Protein AF-T0RRS1-F1 (afdb_monomer_lite)

pLDDT: mean 70.75, std 20.99, range [27.11, 94.75]

Radius of gyration: 36.72 Å; chains: 1; bounding box: 99×85×79 Å

Secondary structure (DSSP, 8-state):
---------SPPPPPPHHHHHHHHHHHHHHHH-TT--HHHHHHHHHHHHHHS-HHHHHHHHHHHHHHHHHHHHHHHHHHSPPTTS--HHHHHHHS-SS--SSSSTTSSS--------------THHHHHHHHHHHHHHHHHH-TTS-HHHHHHHHHHHHHHS-HHHHHHHHHHHHHHHHHHHHS---TTSPPPPPPHHHHHHHHHHHH-TTS-HHHHHHHHHHHHHHS-HHHHHHHHHHHHHHHHHHHHHHHH----HHHHHHHHHHHS-----------PPPPPPPHHHHHHHHHGGGGTTS-HHHHHHHHHHHHHHS-HHHHHHHHHHHHHHHHHHHHHHHHHHHTTS-------S---TTTTS-SSPP--SSHHHHHHHHHHHHHHHH-TT--HHHHHHHHHHHHHHS-HHHHHHHHHTT-S------------TTTT---SS--------------PPPTTSSSSSSS--

Structure (mmCIF, N/CA/C/O backbone):
data_AF-T0RRS1-F1
#
_entry.id   AF-T0RRS1-F1
#
loop_
_atom_site.group_PDB
_atom_site.id
_atom_site.type_symbol
_atom_site.label_atom_id
_atom_site.label_alt_id
_atom_site.label_comp_id
_atom_site.label_asym_id
_atom_site.label_entity_id
_atom_site.label_seq_id
_atom_site.pdbx_PDB_ins_code
_atom_site.Cartn_x
_atom_site.Cartn_y
_atom_site.Cartn_z
_atom_site.occupancy
_atom_site.B_iso_or_equiv
_atom_site.auth_seq_id
_atom_site.auth_comp_id
_atom_site.auth_asym_id
_atom_site.auth_atom_id
_atom_site.pdbx_PDB_model_num
ATOM 1 N N . MET A 1 1 ? -1.633 -51.184 -45.568 1.00 33.25 1 MET A N 1
ATOM 2 C CA . MET A 1 1 ? -2.554 -51.106 -44.412 1.00 33.25 1 MET A CA 1
ATOM 3 C C . MET A 1 1 ? -2.257 -49.824 -43.645 1.00 33.25 1 MET A C 1
ATOM 5 O O . MET A 1 1 ? -1.305 -49.785 -42.875 1.00 33.25 1 MET A O 1
ATOM 9 N N . ALA A 1 2 ? -2.985 -48.746 -43.943 1.00 29.94 2 ALA A N 1
ATOM 10 C CA . ALA A 1 2 ? -2.815 -47.457 -43.278 1.00 29.94 2 ALA A CA 1
ATOM 11 C C . ALA A 1 2 ? -3.514 -47.499 -41.910 1.00 29.94 2 ALA A C 1
ATOM 13 O O . ALA A 1 2 ? -4.710 -47.770 -41.837 1.00 29.94 2 ALA A O 1
ATOM 14 N N . LYS A 1 3 ? -2.762 -47.277 -40.825 1.00 31.95 3 LYS A N 1
ATOM 15 C CA . LYS A 1 3 ? -3.322 -47.143 -39.475 1.00 31.95 3 LYS A CA 1
ATOM 16 C C . LYS A 1 3 ? -3.982 -45.771 -39.362 1.00 31.95 3 LYS A C 1
ATOM 18 O O . LYS A 1 3 ? -3.300 -44.757 -39.265 1.00 31.95 3 LYS A O 1
ATOM 23 N N . THR A 1 4 ? -5.306 -45.758 -39.382 1.00 30.73 4 THR A N 1
ATOM 24 C CA . THR A 1 4 ? -6.150 -44.629 -38.989 1.00 30.73 4 THR A CA 1
ATOM 25 C C . THR A 1 4 ? -5.859 -44.256 -37.535 1.00 30.73 4 THR A C 1
ATOM 27 O O . THR A 1 4 ? -6.226 -44.991 -36.619 1.00 30.73 4 THR A O 1
ATOM 30 N N . THR A 1 5 ? -5.190 -43.129 -37.297 1.00 31.55 5 THR A N 1
ATOM 31 C CA . THR A 1 5 ? -5.111 -42.525 -35.962 1.00 31.55 5 THR A CA 1
ATOM 32 C C . THR A 1 5 ? -6.356 -41.676 -35.751 1.00 31.55 5 THR A C 1
ATOM 34 O O . THR A 1 5 ? -6.482 -40.603 -36.338 1.00 31.55 5 THR A O 1
ATOM 37 N N . SER A 1 6 ? -7.288 -42.174 -34.939 1.00 28.75 6 SER A N 1
ATOM 38 C CA . SER A 1 6 ? -8.468 -41.431 -34.504 1.00 28.75 6 SER A CA 1
ATOM 39 C C . SER A 1 6 ? -8.037 -40.169 -33.751 1.00 28.75 6 SER A C 1
ATOM 41 O O . SER A 1 6 ? -7.489 -40.248 -32.649 1.00 28.75 6 SER A O 1
ATOM 43 N N . THR A 1 7 ? -8.281 -38.997 -34.327 1.00 32.34 7 THR A N 1
ATOM 44 C CA . THR A 1 7 ? -8.198 -37.727 -33.604 1.00 32.34 7 THR A CA 1
ATOM 45 C C . THR A 1 7 ? -9.413 -37.634 -32.688 1.00 32.34 7 THR A C 1
ATOM 47 O O . THR A 1 7 ? -10.475 -37.170 -33.088 1.00 32.34 7 THR A O 1
ATOM 50 N N . THR A 1 8 ? -9.275 -38.130 -31.459 1.00 37.66 8 THR A N 1
ATOM 51 C CA . THR A 1 8 ? -10.278 -37.950 -30.407 1.00 37.66 8 THR A CA 1
ATOM 52 C C . THR A 1 8 ? -10.363 -36.461 -30.075 1.00 37.66 8 THR A C 1
ATOM 54 O O . THR A 1 8 ? -9.406 -35.875 -29.567 1.00 37.66 8 THR A O 1
ATOM 57 N N . SER A 1 9 ? -11.502 -35.847 -30.387 1.00 48.22 9 SER A N 1
ATOM 58 C CA . SER A 1 9 ? -11.862 -34.460 -30.087 1.00 48.22 9 SER A CA 1
ATOM 59 C C . SER A 1 9 ? -12.080 -34.261 -28.580 1.00 48.22 9 SER A C 1
ATOM 61 O O . SER A 1 9 ? -13.207 -34.132 -28.108 1.00 48.22 9 SER A O 1
ATOM 63 N N . GLY A 1 10 ? -10.997 -34.289 -27.806 1.00 60.88 10 GLY A N 1
ATOM 64 C CA . GLY A 1 10 ? -11.010 -34.081 -26.362 1.00 60.88 10 GLY A CA 1
ATOM 65 C C . GLY A 1 10 ? -9.940 -33.087 -25.922 1.00 60.88 10 GLY A C 1
ATOM 66 O O . GLY A 1 10 ? -8.868 -32.994 -26.523 1.00 60.88 10 GLY A O 1
ATOM 67 N N . VAL A 1 11 ? -10.240 -32.348 -24.853 1.00 74.12 11 VAL A N 1
ATOM 68 C CA . VAL A 1 11 ? -9.303 -31.457 -24.154 1.00 74.12 11 VAL A CA 1
ATOM 69 C C . VAL A 1 11 ? -7.992 -32.203 -23.873 1.00 74.12 11 VAL A C 1
ATOM 71 O O . VAL A 1 11 ? -7.997 -33.278 -23.268 1.00 74.12 11 VAL A O 1
ATOM 74 N N . ARG A 1 12 ? -6.854 -31.646 -24.314 1.00 81.81 12 ARG A N 1
ATOM 75 C CA . ARG A 1 12 ? -5.539 -32.300 -24.184 1.00 81.81 12 ARG A CA 1
ATOM 76 C C . ARG A 1 12 ? -5.177 -32.515 -22.707 1.00 81.81 12 ARG A C 1
ATOM 78 O O . ARG A 1 12 ? -5.092 -31.512 -21.993 1.00 81.81 12 ARG A O 1
ATOM 85 N N . PRO A 1 13 ? -4.889 -33.758 -22.261 1.00 79.88 13 PRO A N 1
ATOM 86 C CA . PRO A 1 13 ? -4.530 -34.049 -20.874 1.00 79.88 13 PRO A CA 1
ATOM 87 C C . PRO A 1 13 ? -3.335 -33.229 -20.386 1.00 79.88 13 PRO A C 1
ATOM 89 O O . PRO A 1 13 ? -2.400 -32.971 -21.147 1.00 79.88 13 PRO A O 1
ATOM 92 N N . TRP A 1 14 ? -3.348 -32.852 -19.108 1.00 83.38 14 TRP A N 1
ATOM 93 C CA . TRP A 1 14 ? -2.221 -32.153 -18.495 1.00 83.38 14 TRP A CA 1
ATOM 94 C C . TRP A 1 14 ? -1.006 -33.075 -18.330 1.00 83.38 14 TRP A C 1
ATOM 96 O O . TRP A 1 14 ? -1.121 -34.254 -17.987 1.00 83.38 14 TRP A O 1
ATOM 106 N N . ARG A 1 15 ? 0.183 -32.522 -18.561 1.00 86.56 15 ARG A N 1
ATOM 107 C CA . ARG A 1 15 ? 1.477 -33.193 -18.452 1.00 86.56 15 ARG A CA 1
ATOM 108 C C . ARG A 1 15 ? 2.125 -32.899 -17.098 1.00 86.56 15 ARG A C 1
ATOM 110 O O . ARG A 1 15 ? 2.026 -31.803 -16.547 1.00 86.56 15 ARG A O 1
ATOM 117 N N . ASN A 1 16 ? 2.820 -33.895 -16.555 1.00 87.00 16 ASN A N 1
ATOM 118 C CA . ASN A 1 16 ? 3.574 -33.756 -15.310 1.00 87.00 16 ASN A CA 1
ATOM 119 C C . ASN A 1 16 ? 4.952 -33.096 -15.546 1.00 87.00 16 ASN A C 1
ATOM 121 O O . ASN A 1 16 ? 5.382 -32.900 -16.682 1.00 87.00 16 ASN A O 1
ATOM 125 N N . ALA A 1 17 ? 5.659 -32.763 -14.462 1.00 87.50 17 ALA A N 1
ATOM 126 C CA . ALA A 1 17 ? 6.934 -32.041 -14.533 1.00 87.50 17 ALA A CA 1
ATOM 127 C C . ALA A 1 17 ? 8.014 -32.809 -15.314 1.00 87.50 17 ALA A C 1
ATOM 129 O O . ALA A 1 17 ? 8.773 -32.212 -16.073 1.00 87.50 17 ALA A O 1
ATOM 130 N N . TYR A 1 18 ? 8.038 -34.138 -15.175 1.00 90.00 18 TYR A N 1
ATOM 131 C CA . TYR A 1 18 ? 8.957 -34.996 -15.917 1.00 90.00 18 TYR A CA 1
ATOM 132 C C . TYR A 1 18 ? 8.660 -34.990 -17.419 1.00 90.00 18 TYR A C 1
ATOM 134 O O . TYR A 1 18 ? 9.593 -34.936 -18.205 1.00 90.00 18 TYR A O 1
ATOM 142 N N . LEU A 1 19 ? 7.390 -35.002 -17.833 1.00 89.50 19 LEU A N 1
ATOM 143 C CA . LEU A 1 19 ? 7.007 -34.991 -19.247 1.00 89.50 19 LEU A CA 1
ATOM 144 C C . LEU A 1 19 ? 7.393 -33.681 -19.939 1.00 89.50 19 LEU A C 1
ATOM 146 O O . LEU A 1 19 ? 7.871 -33.721 -21.066 1.00 89.50 19 LEU A O 1
ATOM 150 N N . HIS A 1 20 ? 7.245 -32.539 -19.261 1.00 87.19 20 HIS A N 1
ATOM 151 C CA . HIS A 1 20 ? 7.710 -31.248 -19.785 1.00 87.19 20 HIS A CA 1
ATOM 152 C C . HIS A 1 20 ? 9.235 -31.194 -19.924 1.00 87.19 20 HIS A C 1
ATOM 154 O O . HIS A 1 20 ? 9.748 -30.752 -20.948 1.00 87.19 20 HIS A O 1
ATOM 160 N N . PHE A 1 21 ? 9.958 -31.699 -18.923 1.00 92.44 21 PHE A N 1
ATOM 161 C CA . PHE A 1 21 ? 11.414 -31.827 -18.984 1.00 92.44 21 PHE A CA 1
ATOM 162 C C . PHE A 1 21 ? 11.866 -32.778 -20.102 1.00 92.44 21 PHE A C 1
ATOM 164 O O . PHE A 1 21 ? 12.793 -32.477 -20.856 1.00 92.44 21 PHE A O 1
ATOM 171 N N . ALA A 1 22 ? 11.200 -33.928 -20.210 1.00 88.69 22 ALA A N 1
ATOM 172 C CA . ALA A 1 22 ? 11.529 -34.970 -21.161 1.00 88.69 22 ALA A CA 1
ATOM 173 C C . ALA A 1 22 ? 11.306 -34.511 -22.601 1.00 88.69 22 ALA A C 1
ATOM 175 O O . ALA A 1 22 ? 12.123 -34.853 -23.440 1.00 88.69 22 ALA A O 1
ATOM 176 N N . ASP A 1 23 ? 10.270 -33.721 -22.894 1.00 86.94 23 ASP A N 1
ATOM 177 C CA . ASP A 1 23 ? 9.995 -33.244 -24.257 1.00 86.94 23 ASP A CA 1
ATOM 178 C C . ASP A 1 23 ? 11.155 -32.388 -24.793 1.00 86.94 23 ASP A C 1
ATOM 180 O O . ASP A 1 23 ? 11.694 -32.660 -25.864 1.00 86.94 23 ASP A O 1
ATOM 184 N N . GLY A 1 24 ? 11.627 -31.423 -23.993 1.00 83.81 24 GLY A N 1
ATOM 185 C CA . GLY A 1 24 ? 12.752 -30.563 -24.371 1.00 83.81 24 GLY A CA 1
ATOM 186 C C . GLY A 1 24 ? 14.077 -31.323 -24.459 1.00 83.81 24 GLY A C 1
ATOM 187 O O . GLY A 1 24 ? 14.780 -31.249 -25.465 1.00 83.81 24 GLY A O 1
ATOM 188 N N . LYS A 1 25 ? 14.408 -32.120 -23.433 1.00 87.44 25 LYS A N 1
ATOM 189 C CA . LYS A 1 25 ? 15.682 -32.855 -23.399 1.00 87.44 25 LYS A CA 1
ATOM 190 C C . LYS A 1 25 ? 15.739 -34.035 -24.356 1.00 87.44 25 LYS A C 1
ATOM 192 O O . LYS A 1 25 ? 16.827 -34.410 -24.780 1.00 87.44 25 LYS A O 1
ATOM 197 N N . ARG A 1 26 ? 14.600 -34.612 -24.744 1.00 88.19 26 ARG A N 1
ATOM 198 C CA . ARG A 1 26 ? 14.566 -35.693 -25.735 1.00 88.19 26 ARG A CA 1
ATOM 199 C C . ARG A 1 26 ? 15.058 -35.199 -27.085 1.00 88.19 26 ARG A C 1
ATOM 201 O O . ARG A 1 26 ? 15.815 -35.918 -27.723 1.00 88.19 26 ARG A O 1
ATOM 208 N N . VAL A 1 27 ? 14.669 -33.991 -27.495 1.00 88.62 27 VAL A N 1
ATOM 209 C CA . VAL A 1 27 ? 15.121 -33.396 -28.762 1.00 88.62 27 VAL A CA 1
ATOM 210 C C . VAL A 1 27 ? 16.638 -33.210 -28.754 1.00 88.62 27 VAL A C 1
ATOM 212 O O . VAL A 1 27 ? 17.302 -33.630 -29.696 1.00 88.62 27 VAL A O 1
ATOM 215 N N . GLU A 1 28 ? 17.193 -32.679 -27.662 1.00 88.88 28 GLU A N 1
ATOM 216 C CA . GLU A 1 28 ? 18.643 -32.504 -27.505 1.00 88.88 28 GLU A CA 1
ATOM 217 C C . GLU A 1 28 ? 19.401 -33.847 -27.540 1.00 88.88 28 GLU A C 1
ATOM 219 O O . GLU A 1 28 ? 20.408 -33.974 -28.233 1.00 88.88 28 GLU A O 1
ATOM 224 N N . ILE A 1 29 ? 18.903 -34.877 -26.844 1.00 88.38 29 ILE A N 1
ATOM 225 C CA . ILE A 1 29 ? 19.545 -36.204 -26.800 1.00 88.38 29 ILE A CA 1
ATOM 226 C C . ILE A 1 29 ? 19.449 -36.915 -28.153 1.00 88.38 29 ILE A C 1
ATOM 228 O O . ILE A 1 29 ? 20.409 -37.555 -28.568 1.00 88.38 29 ILE A O 1
ATOM 232 N N . VAL A 1 30 ? 18.320 -36.799 -28.857 1.00 90.75 30 VAL A N 1
ATOM 233 C CA . VAL A 1 30 ? 18.154 -37.372 -30.203 1.00 90.75 30 VAL A CA 1
ATOM 234 C C . VAL A 1 30 ? 19.095 -36.696 -31.199 1.00 90.75 30 VAL A C 1
ATOM 236 O O . VAL A 1 30 ? 19.651 -37.371 -32.059 1.00 90.75 30 VAL A O 1
ATOM 239 N N . GLN A 1 31 ? 19.319 -35.386 -31.070 1.00 88.94 31 GLN A N 1
ATOM 240 C CA . GLN A 1 31 ? 20.282 -34.662 -31.902 1.00 88.94 31 GLN A CA 1
ATOM 241 C C . GLN A 1 31 ? 21.733 -35.047 -31.585 1.00 88.94 31 GLN A C 1
ATOM 243 O O . GLN A 1 31 ? 22.524 -35.238 -32.505 1.00 88.94 31 GLN A O 1
ATOM 248 N N . ALA A 1 32 ? 22.083 -35.198 -30.305 1.00 88.50 32 ALA A N 1
ATOM 249 C CA . ALA A 1 32 ? 23.427 -35.596 -29.882 1.00 88.50 32 ALA A CA 1
ATOM 250 C C . ALA A 1 32 ? 23.733 -37.076 -30.173 1.00 88.50 32 ALA A C 1
ATOM 252 O O . ALA A 1 32 ? 24.876 -37.441 -30.449 1.00 88.50 32 ALA A O 1
ATOM 253 N N . HIS A 1 33 ? 22.709 -37.932 -30.140 1.00 84.62 33 HIS A N 1
ATOM 254 C CA . HIS A 1 33 ? 22.828 -39.369 -30.363 1.00 84.62 33 HIS A CA 1
ATOM 255 C C . HIS A 1 33 ? 21.741 -39.905 -31.316 1.00 84.62 33 HIS A C 1
ATOM 257 O O . HIS A 1 33 ? 20.856 -40.653 -30.889 1.00 84.62 33 HIS A O 1
ATOM 263 N N . PRO A 1 34 ? 21.823 -39.609 -32.629 1.00 88.56 34 PRO A N 1
ATOM 264 C CA . PRO A 1 34 ? 20.799 -40.009 -33.605 1.00 88.56 34 PRO A CA 1
ATOM 265 C C . PRO A 1 34 ? 20.644 -41.526 -33.785 1.00 88.56 34 PRO A C 1
ATOM 267 O O . PRO A 1 34 ? 19.604 -41.995 -34.236 1.00 88.56 34 PRO A O 1
ATOM 270 N N . ALA A 1 35 ? 21.672 -42.304 -33.429 1.00 88.25 35 ALA A N 1
ATOM 271 C CA . ALA A 1 35 ? 21.665 -43.766 -33.507 1.00 88.25 35 ALA A CA 1
ATOM 272 C C . ALA A 1 35 ? 21.038 -44.449 -32.273 1.00 88.25 35 ALA A C 1
ATOM 274 O O . ALA A 1 35 ? 20.934 -45.676 -32.235 1.00 88.25 35 ALA A O 1
ATOM 275 N N . TRP A 1 36 ? 20.659 -43.696 -31.234 1.00 89.25 36 TRP A N 1
ATOM 276 C CA . TRP A 1 36 ? 20.091 -44.275 -30.017 1.00 89.25 36 TRP A CA 1
ATOM 277 C C . TRP A 1 36 ? 18.610 -44.619 -30.180 1.00 89.25 36 TRP A C 1
ATOM 279 O O . TRP A 1 36 ? 17.796 -43.807 -30.613 1.00 89.25 36 TRP A O 1
ATOM 289 N N . GLY A 1 37 ? 18.243 -45.829 -29.750 1.00 87.94 37 GLY A N 1
ATOM 290 C CA . GLY A 1 37 ? 16.846 -46.242 -29.641 1.00 87.94 37 GLY A CA 1
ATOM 291 C C . GLY A 1 37 ? 16.112 -45.551 -28.483 1.00 87.94 37 GLY A C 1
ATOM 292 O O . GLY A 1 37 ? 16.720 -45.066 -27.524 1.00 87.94 37 GLY A O 1
ATOM 293 N N . ASN A 1 38 ? 14.776 -45.570 -28.531 1.00 85.81 38 ASN A N 1
ATOM 294 C CA . ASN A 1 38 ? 13.903 -44.939 -27.531 1.00 85.81 38 ASN A CA 1
ATOM 295 C C . ASN A 1 38 ? 14.185 -45.388 -26.085 1.00 85.81 38 ASN A C 1
ATOM 297 O O . ASN A 1 38 ? 14.032 -44.585 -25.162 1.00 85.81 38 ASN A O 1
ATOM 301 N N . ASP A 1 39 ? 14.624 -46.632 -25.883 1.00 86.50 39 ASP A N 1
ATOM 302 C CA . ASP A 1 39 ? 14.945 -47.178 -24.559 1.00 86.50 39 ASP A CA 1
ATOM 303 C C . ASP A 1 39 ? 16.218 -46.566 -23.967 1.00 86.50 39 ASP A C 1
ATOM 305 O O . ASP A 1 39 ? 16.279 -46.288 -22.768 1.00 86.50 39 ASP A O 1
ATOM 309 N N . ALA A 1 40 ? 17.230 -46.322 -24.806 1.00 87.25 40 ALA A N 1
ATOM 310 C CA . ALA A 1 40 ? 18.466 -45.663 -24.394 1.00 87.25 40 ALA A CA 1
ATOM 311 C C . ALA A 1 40 ? 18.207 -44.186 -24.067 1.00 87.25 40 ALA A C 1
ATOM 313 O O . ALA A 1 40 ? 18.622 -43.705 -23.013 1.00 87.25 40 ALA A O 1
ATOM 314 N N . ILE A 1 41 ? 17.418 -43.505 -24.904 1.00 88.69 41 ILE A N 1
ATOM 315 C CA . ILE A 1 41 ? 17.016 -42.109 -24.689 1.00 88.69 41 ILE A CA 1
ATOM 316 C C . ILE A 1 41 ? 16.196 -41.965 -23.399 1.00 88.69 41 ILE A C 1
ATOM 318 O O . ILE A 1 41 ? 16.442 -41.066 -22.601 1.00 88.69 41 ILE A O 1
ATOM 322 N N . SER A 1 42 ? 15.245 -42.869 -23.149 1.00 87.50 42 SER A N 1
ATOM 323 C CA . SER A 1 42 ? 14.396 -42.807 -21.950 1.00 87.50 42 SER A CA 1
ATOM 324 C C . SER A 1 42 ? 15.191 -43.063 -20.664 1.00 87.50 42 SER A C 1
ATOM 326 O O . SER A 1 42 ? 14.943 -42.407 -19.648 1.00 87.50 42 SER A O 1
ATOM 328 N N . ARG A 1 43 ? 16.187 -43.963 -20.705 1.00 90.38 43 ARG A N 1
ATOM 329 C CA . ARG A 1 43 ? 17.128 -44.174 -19.594 1.00 90.38 43 ARG A CA 1
ATOM 330 C C . ARG A 1 43 ? 17.957 -42.926 -19.306 1.00 90.38 43 ARG A C 1
ATOM 332 O O . ARG A 1 43 ? 18.059 -42.539 -18.142 1.00 90.38 43 ARG A O 1
ATOM 339 N N . GLU A 1 44 ? 18.474 -42.266 -20.340 1.00 89.81 44 GLU A N 1
ATOM 340 C CA . GLU A 1 44 ? 19.262 -41.043 -20.164 1.00 89.81 44 GLU A CA 1
ATOM 341 C C . GLU A 1 44 ? 18.408 -39.878 -19.643 1.00 89.81 44 GLU A C 1
ATOM 343 O O . GLU A 1 44 ? 18.798 -39.195 -18.698 1.00 89.81 44 GLU A O 1
ATOM 348 N N . LEU A 1 45 ? 17.176 -39.724 -20.137 1.00 91.56 45 LEU A N 1
ATOM 349 C CA . LEU A 1 45 ? 16.214 -38.755 -19.601 1.00 91.56 45 LEU A CA 1
ATOM 350 C C . LEU A 1 45 ? 15.900 -39.003 -18.121 1.00 91.56 45 LEU A C 1
ATOM 352 O O . LEU A 1 45 ? 15.834 -38.063 -17.331 1.00 91.56 45 LEU A O 1
ATOM 356 N N . GLY A 1 46 ? 15.717 -40.265 -17.724 1.00 88.88 46 GLY A N 1
ATOM 357 C CA . GLY A 1 46 ? 15.511 -40.634 -16.323 1.00 88.88 46 GLY A CA 1
ATOM 358 C C . GLY A 1 46 ? 16.725 -40.321 -15.443 1.00 88.88 46 GLY A C 1
ATOM 359 O O . GLY A 1 46 ? 16.560 -39.847 -14.316 1.00 88.88 46 GLY A O 1
ATOM 360 N N . ARG A 1 47 ? 17.943 -40.540 -15.958 1.00 94.44 47 ARG A N 1
ATOM 361 C CA . ARG A 1 47 ? 19.198 -40.205 -15.272 1.00 94.44 47 ARG A CA 1
ATOM 362 C C . ARG A 1 47 ? 19.328 -38.695 -15.067 1.00 94.44 47 ARG A C 1
ATOM 364 O O . ARG A 1 47 ? 19.547 -38.260 -13.938 1.00 94.44 47 ARG A O 1
ATOM 371 N N . LEU A 1 48 ? 19.119 -37.905 -16.122 1.00 90.75 48 LEU A N 1
ATOM 372 C CA . LEU A 1 48 ? 19.173 -36.443 -16.060 1.00 90.75 48 LEU A CA 1
ATOM 373 C C . LEU A 1 48 ? 18.093 -35.876 -15.133 1.00 90.75 48 LEU A C 1
ATOM 375 O O . LEU A 1 48 ? 18.381 -35.001 -14.323 1.00 90.75 48 LEU A O 1
ATOM 379 N N . TRP A 1 49 ? 16.875 -36.424 -15.167 1.00 91.00 49 TRP A N 1
ATOM 380 C CA . TRP A 1 49 ? 15.804 -35.986 -14.272 1.00 91.00 49 TRP A CA 1
ATOM 381 C C . TRP A 1 49 ? 16.148 -36.183 -12.791 1.00 91.00 49 TRP A C 1
ATOM 383 O O . TRP A 1 49 ? 15.843 -35.325 -11.957 1.00 91.00 49 TRP A O 1
ATOM 393 N N . LYS A 1 50 ? 16.794 -37.306 -12.452 1.00 90.62 50 LYS A N 1
ATOM 394 C CA . LYS A 1 50 ? 17.258 -37.591 -11.087 1.00 90.62 50 LYS A CA 1
ATOM 395 C C . LYS A 1 50 ? 18.416 -36.682 -10.672 1.00 90.62 50 LYS A C 1
ATOM 397 O O . LYS A 1 50 ? 18.447 -36.271 -9.517 1.00 90.62 50 LYS A O 1
ATOM 402 N N . ALA A 1 51 ? 19.308 -36.352 -11.606 1.00 90.94 51 ALA A N 1
ATOM 403 C CA . ALA A 1 51 ? 20.472 -35.500 -11.368 1.00 90.94 51 ALA A CA 1
ATOM 404 C C . ALA A 1 51 ? 20.140 -34.000 -11.220 1.00 90.94 51 ALA A C 1
ATOM 406 O O . ALA A 1 51 ? 20.953 -33.269 -10.664 1.00 90.94 51 ALA A O 1
ATOM 407 N N . LEU A 1 52 ? 18.964 -33.545 -11.675 1.00 89.19 52 LEU A N 1
ATOM 408 C CA . LEU A 1 52 ? 18.524 -32.150 -11.519 1.00 89.19 52 LEU A CA 1
ATOM 409 C C . LEU A 1 52 ? 18.478 -31.717 -10.052 1.00 89.19 52 LEU A C 1
ATOM 411 O O . LEU A 1 52 ? 17.892 -32.404 -9.202 1.00 89.19 52 LEU A O 1
ATOM 415 N N . LEU A 1 53 ? 18.994 -30.515 -9.789 1.00 87.50 53 LEU A N 1
ATOM 416 C CA . LEU A 1 53 ? 18.875 -29.890 -8.478 1.00 87.50 53 LEU A CA 1
ATOM 417 C C . LEU A 1 53 ? 17.410 -29.515 -8.180 1.00 87.50 53 LEU A C 1
ATOM 419 O O . LEU A 1 53 ? 16.627 -29.257 -9.101 1.00 87.50 53 LEU A O 1
ATOM 423 N N . PRO A 1 54 ? 17.008 -29.426 -6.896 1.00 84.25 54 PRO A N 1
ATOM 424 C CA . PRO A 1 54 ? 15.655 -29.007 -6.523 1.00 84.25 54 PRO A CA 1
ATOM 425 C C . PRO A 1 54 ? 15.238 -27.652 -7.116 1.00 84.25 54 PRO A C 1
ATOM 427 O O . PRO A 1 54 ? 14.075 -27.474 -7.476 1.00 84.25 54 PRO A O 1
ATOM 430 N N . SER A 1 55 ? 16.183 -26.719 -7.262 1.00 80.12 55 SER A N 1
ATOM 431 C CA . SER A 1 55 ? 15.971 -25.405 -7.881 1.00 80.12 55 SER A CA 1
ATOM 432 C C . SER A 1 55 ? 15.633 -25.501 -9.373 1.00 80.12 55 SER A C 1
ATOM 434 O O . SER A 1 55 ? 14.704 -24.848 -9.838 1.00 80.12 55 SER A O 1
ATOM 436 N N . GLU A 1 56 ? 16.325 -26.355 -10.122 1.00 83.50 56 GLU A N 1
ATOM 437 C CA . GLU A 1 56 ? 16.081 -26.576 -11.553 1.00 83.50 56 GLU A CA 1
ATOM 438 C C . GLU A 1 56 ? 14.794 -27.380 -11.778 1.00 83.50 56 GLU A C 1
ATOM 440 O O . GLU A 1 56 ? 14.016 -27.111 -12.694 1.00 83.50 56 GLU A O 1
ATOM 445 N N . ARG A 1 57 ? 14.508 -28.330 -10.878 1.00 86.88 57 ARG A N 1
ATOM 446 C CA . ARG A 1 57 ? 13.260 -29.104 -10.870 1.00 86.88 57 ARG A CA 1
ATOM 447 C C . ARG A 1 57 ? 12.032 -28.228 -10.593 1.00 86.88 57 ARG A C 1
ATOM 449 O O . ARG A 1 57 ? 10.929 -28.566 -11.034 1.00 86.88 57 ARG A O 1
ATOM 456 N N . ALA A 1 58 ? 12.202 -27.096 -9.907 1.00 83.25 58 ALA A N 1
ATOM 457 C CA . ALA A 1 58 ? 11.115 -26.167 -9.610 1.00 83.25 58 ALA A CA 1
ATOM 458 C C . ALA A 1 58 ? 10.510 -25.545 -10.881 1.00 83.25 58 ALA A C 1
ATOM 460 O O . ALA A 1 58 ? 9.290 -25.414 -10.962 1.00 83.25 58 ALA A O 1
ATOM 461 N N . VAL A 1 59 ? 11.325 -25.244 -11.901 1.00 84.81 59 VAL A N 1
ATOM 462 C CA . VAL A 1 59 ? 10.850 -24.690 -13.186 1.00 84.81 59 VAL A CA 1
ATOM 463 C C . VAL A 1 59 ? 9.847 -25.641 -13.844 1.00 84.81 59 VAL A C 1
ATOM 465 O O . VAL A 1 59 ? 8.732 -25.248 -14.188 1.00 84.81 59 VAL A O 1
ATOM 468 N N . TRP A 1 60 ? 10.200 -26.924 -13.921 1.00 86.44 60 TRP A N 1
ATOM 469 C CA . TRP A 1 60 ? 9.352 -27.970 -14.497 1.00 86.44 60 TRP A CA 1
ATOM 470 C C . TRP A 1 60 ? 8.115 -28.266 -13.644 1.00 86.44 60 TRP A C 1
ATOM 472 O O . TRP A 1 60 ? 7.041 -28.559 -14.169 1.00 86.44 60 TRP A O 1
ATOM 482 N N . THR A 1 61 ? 8.244 -28.149 -12.321 1.00 85.19 61 THR A N 1
ATOM 483 C CA . THR A 1 61 ? 7.129 -28.309 -11.377 1.00 85.19 61 THR A CA 1
ATOM 484 C C . THR A 1 61 ? 6.094 -27.196 -11.544 1.00 85.19 61 THR A C 1
ATOM 486 O O . THR A 1 61 ? 4.895 -27.472 -11.574 1.00 85.19 61 THR A O 1
ATOM 489 N N . ASN A 1 62 ? 6.545 -25.954 -11.729 1.00 83.19 62 ASN A N 1
ATOM 490 C CA . ASN A 1 62 ? 5.671 -24.812 -11.992 1.00 83.19 62 ASN A CA 1
ATOM 491 C C . ASN A 1 62 ? 4.970 -24.942 -13.349 1.00 83.19 62 ASN A C 1
ATOM 493 O O . ASN A 1 62 ? 3.768 -24.697 -13.441 1.00 83.19 62 ASN A O 1
ATOM 497 N N . LEU A 1 63 ? 5.684 -25.394 -14.385 1.00 79.94 63 LEU A N 1
ATOM 498 C CA . LEU A 1 63 ? 5.097 -25.617 -15.708 1.00 79.94 63 LEU A CA 1
ATOM 499 C C . LEU A 1 63 ? 4.016 -26.712 -15.683 1.00 79.94 63 LEU A C 1
ATOM 501 O O . LEU A 1 63 ? 2.952 -26.554 -16.277 1.00 79.94 63 LEU A O 1
ATOM 505 N N . ALA A 1 64 ? 4.232 -27.783 -14.916 1.00 83.94 64 ALA A N 1
ATOM 506 C CA . ALA A 1 64 ? 3.221 -28.817 -14.703 1.00 83.94 64 ALA A CA 1
ATOM 507 C C . ALA A 1 64 ? 1.998 -28.313 -13.919 1.00 83.94 64 ALA A C 1
ATOM 509 O O . ALA A 1 64 ? 0.875 -28.740 -14.186 1.00 83.94 64 ALA A O 1
ATOM 510 N N . ALA A 1 65 ? 2.192 -27.408 -12.954 1.00 80.38 65 ALA A N 1
ATOM 511 C CA . ALA A 1 65 ? 1.087 -26.775 -12.236 1.00 80.38 65 ALA A CA 1
ATOM 512 C C . ALA A 1 65 ? 0.255 -25.870 -13.161 1.00 80.38 65 ALA A C 1
ATOM 514 O O . ALA A 1 65 ? -0.974 -25.912 -13.108 1.00 80.38 65 ALA A O 1
ATOM 515 N N . TYR A 1 66 ? 0.917 -25.117 -14.044 1.00 76.06 66 TYR A N 1
ATOM 516 C CA . TYR A 1 66 ? 0.262 -24.310 -15.073 1.00 76.06 66 TYR A CA 1
ATOM 517 C C . TYR A 1 66 ? -0.560 -25.172 -16.040 1.00 76.06 66 TYR A C 1
ATOM 519 O O . TYR A 1 66 ? -1.732 -24.890 -16.276 1.00 76.06 66 TYR A O 1
ATOM 527 N N . ASP A 1 67 ? 0.011 -26.265 -16.547 1.00 77.06 67 ASP A N 1
ATOM 528 C CA . ASP A 1 67 ? -0.688 -27.154 -17.480 1.00 77.06 67 ASP A CA 1
ATOM 529 C C . ASP A 1 67 ? -1.877 -27.877 -16.820 1.00 77.06 67 ASP A C 1
ATOM 531 O O . ASP A 1 67 ? -2.929 -28.061 -17.433 1.00 77.06 67 ASP A O 1
ATOM 535 N N . ARG A 1 68 ? -1.762 -28.207 -15.525 1.00 75.88 68 ARG A N 1
ATOM 536 C CA . ARG A 1 68 ? -2.892 -28.703 -14.729 1.00 75.88 68 ARG A CA 1
ATOM 537 C C . ARG A 1 68 ? -4.015 -27.668 -14.639 1.00 75.88 68 ARG A C 1
ATOM 539 O O . ARG A 1 68 ? -5.170 -28.034 -14.825 1.00 75.88 68 ARG A O 1
ATOM 546 N N . ALA A 1 69 ? -3.685 -26.399 -14.391 1.00 78.19 69 ALA A N 1
ATOM 547 C CA . ALA A 1 69 ? -4.665 -25.314 -14.322 1.00 78.19 69 ALA A CA 1
ATOM 548 C C . ALA A 1 69 ? -5.352 -25.064 -15.679 1.00 78.19 69 ALA A C 1
ATOM 550 O O . ALA A 1 69 ? -6.578 -24.948 -15.740 1.00 78.19 69 ALA A O 1
ATOM 551 N N . ARG A 1 70 ? -4.579 -25.066 -16.775 1.00 85.44 70 ARG A N 1
ATOM 552 C CA . ARG A 1 70 ? -5.099 -25.006 -18.150 1.00 85.44 70 ARG A CA 1
ATOM 553 C C . ARG A 1 70 ? -6.103 -26.130 -18.403 1.00 85.44 70 ARG A C 1
ATOM 555 O O . ARG A 1 70 ? -7.229 -25.853 -18.796 1.00 85.44 70 ARG A O 1
ATOM 562 N N . TYR A 1 71 ? -5.719 -27.379 -18.131 1.00 81.31 71 TYR A N 1
ATOM 563 C CA . TYR A 1 71 ? -6.595 -28.535 -18.329 1.00 81.31 71 TYR A CA 1
ATOM 564 C C . TYR A 1 71 ? -7.883 -28.433 -17.513 1.00 81.31 71 TYR A C 1
ATOM 566 O O . TYR A 1 71 ? -8.951 -28.712 -18.041 1.00 81.31 71 TYR A O 1
ATOM 574 N N . THR A 1 72 ? -7.813 -27.999 -16.249 1.00 77.12 72 THR A N 1
ATOM 575 C CA . THR A 1 72 ? -9.023 -27.824 -15.433 1.00 77.12 72 THR A CA 1
ATOM 576 C C . THR A 1 72 ? -9.956 -26.754 -15.992 1.00 77.12 72 THR A C 1
ATOM 578 O O . THR A 1 72 ? -11.165 -26.957 -15.983 1.00 77.12 72 THR A O 1
ATOM 581 N N . ALA A 1 73 ? -9.415 -25.650 -16.515 1.00 73.81 73 ALA A N 1
ATOM 582 C CA . ALA A 1 73 ? -10.213 -24.593 -17.125 1.00 73.81 73 ALA A CA 1
ATOM 583 C C . ALA A 1 73 ? -10.835 -25.052 -18.454 1.00 73.81 73 ALA A C 1
ATOM 585 O O . ALA A 1 73 ? -12.032 -24.889 -18.664 1.00 73.81 73 ALA A O 1
ATOM 586 N N . GLU A 1 74 ? -10.052 -25.690 -19.327 1.00 78.75 74 GLU A N 1
ATOM 587 C CA . GLU A 1 74 ? -10.550 -26.231 -20.597 1.00 78.75 74 GLU A CA 1
ATOM 588 C C . GLU A 1 74 ? -11.586 -27.343 -20.379 1.00 78.75 74 GLU A C 1
ATOM 590 O O . GLU A 1 74 ? -12.581 -27.393 -21.093 1.00 78.75 74 GLU A O 1
ATOM 595 N N . ALA A 1 75 ? -11.403 -28.204 -19.372 1.00 77.56 75 ALA A N 1
ATOM 596 C CA . ALA A 1 75 ? -12.374 -29.235 -19.012 1.00 77.56 75 ALA A CA 1
ATOM 597 C C . ALA A 1 75 ? -13.676 -28.640 -18.454 1.00 77.56 75 ALA A C 1
ATOM 599 O O . ALA A 1 75 ? -14.743 -29.171 -18.738 1.00 77.56 75 ALA A O 1
ATOM 600 N N . GLN A 1 76 ? -13.609 -27.535 -17.702 1.00 71.44 76 GLN A N 1
ATOM 601 C CA . GLN A 1 76 ? -14.801 -26.809 -17.248 1.00 71.44 76 GLN A CA 1
ATOM 602 C C . GLN A 1 76 ? -15.554 -26.172 -18.419 1.00 71.44 76 GLN A C 1
ATOM 604 O O . GLN A 1 76 ? -16.767 -26.322 -18.500 1.00 71.44 76 GLN A O 1
ATOM 609 N N . VAL A 1 77 ? -14.840 -25.532 -19.348 1.00 71.75 77 VAL A N 1
ATOM 610 C CA . VAL A 1 77 ? -15.434 -24.934 -20.557 1.00 71.75 77 VAL A CA 1
ATOM 611 C C . VAL A 1 77 ? -16.021 -26.004 -21.483 1.00 71.75 77 VAL A C 1
ATOM 613 O O . VAL A 1 77 ? -17.083 -25.807 -22.060 1.00 71.75 77 VAL A O 1
ATOM 616 N N . ALA A 1 78 ? -15.369 -27.161 -21.602 1.00 71.75 78 ALA A N 1
ATOM 617 C CA . ALA A 1 78 ? -15.897 -28.290 -22.363 1.00 71.75 78 ALA A CA 1
ATOM 618 C C . ALA A 1 78 ? -17.086 -28.982 -21.667 1.00 71.75 78 ALA A C 1
ATOM 620 O O . ALA A 1 78 ? -17.897 -29.609 -22.342 1.00 71.75 78 ALA A O 1
ATOM 621 N N . ALA A 1 79 ? -17.194 -28.884 -20.336 1.00 65.19 79 ALA A N 1
ATOM 622 C CA . ALA A 1 79 ? -18.313 -29.420 -19.559 1.00 65.19 79 ALA A CA 1
ATOM 623 C C . ALA A 1 79 ? -19.521 -28.469 -19.496 1.00 65.19 79 ALA A C 1
ATOM 625 O O . ALA A 1 79 ? -20.626 -28.919 -19.193 1.00 65.19 79 ALA A O 1
ATOM 626 N N . THR A 1 80 ? -19.340 -27.173 -19.770 1.00 51.56 80 THR A N 1
ATOM 627 C CA . THR A 1 80 ? -20.451 -26.230 -19.939 1.00 51.56 80 THR A CA 1
ATOM 628 C C . THR A 1 80 ? -21.080 -26.407 -21.324 1.00 51.56 80 THR A C 1
ATOM 630 O O . THR A 1 80 ? -20.393 -26.162 -22.317 1.00 51.56 80 THR A O 1
ATOM 633 N N . PRO A 1 81 ? -22.358 -26.821 -21.431 1.00 52.91 81 PRO A N 1
ATOM 634 C CA . PRO A 1 81 ? -23.025 -26.918 -22.723 1.00 52.91 81 PRO A CA 1
ATOM 635 C C . PRO A 1 81 ? -23.127 -25.533 -23.372 1.00 52.91 81 PRO A C 1
ATOM 637 O O . PRO A 1 81 ? -23.353 -24.525 -22.698 1.00 52.91 81 PRO A O 1
ATOM 640 N N . SER A 1 82 ? -22.932 -25.492 -24.689 1.00 52.19 82 SER A N 1
ATOM 641 C CA . SER A 1 82 ? -23.050 -24.284 -25.503 1.00 52.19 82 SER A CA 1
ATOM 642 C C . SER A 1 82 ? -24.426 -23.640 -25.312 1.00 52.19 82 SER A C 1
ATOM 644 O O . SER A 1 82 ? -25.454 -24.309 -25.386 1.00 52.19 82 SER A O 1
ATOM 646 N N . LEU A 1 83 ? -24.450 -22.319 -25.125 1.00 45.16 83 LEU A N 1
ATOM 647 C CA . LEU A 1 83 ? -25.669 -21.503 -25.007 1.00 45.16 83 LEU A CA 1
ATOM 648 C C . LEU A 1 83 ? -26.537 -21.555 -26.285 1.00 45.16 83 LEU A C 1
ATOM 650 O O . LEU A 1 83 ? -27.694 -21.158 -26.264 1.00 45.16 83 LEU A O 1
ATOM 654 N N . LEU A 1 84 ? -25.982 -22.066 -27.389 1.00 47.72 84 LEU A N 1
ATOM 655 C CA . LEU A 1 84 ? -26.674 -22.265 -28.664 1.00 47.72 84 LEU A CA 1
ATOM 656 C C . LEU A 1 84 ? -27.407 -23.616 -28.764 1.00 47.72 84 LEU A C 1
ATOM 658 O O . LEU A 1 84 ? -28.205 -23.779 -29.680 1.00 47.72 84 LEU A O 1
ATOM 662 N N . ASP A 1 85 ? -27.174 -24.544 -27.827 1.00 48.47 85 ASP A N 1
ATOM 663 C CA . ASP A 1 85 ? -27.791 -25.883 -27.806 1.00 48.47 85 ASP A CA 1
ATOM 664 C C . ASP A 1 85 ? -28.861 -26.041 -26.704 1.00 48.47 85 ASP A C 1
ATOM 666 O O . ASP A 1 85 ? -29.403 -27.129 -26.504 1.00 48.47 85 ASP A O 1
ATOM 670 N N . MET A 1 86 ? -29.182 -24.975 -25.959 1.00 47.97 86 MET A N 1
ATOM 671 C CA . MET A 1 86 ? -30.257 -25.002 -24.961 1.00 47.97 86 MET A CA 1
ATOM 672 C C . MET A 1 86 ? -31.611 -24.706 -25.617 1.00 47.97 86 MET A C 1
ATOM 674 O O . MET A 1 86 ? -31.851 -23.597 -26.089 1.00 47.97 86 MET A O 1
ATOM 678 N N . ASP A 1 87 ? -32.515 -25.688 -25.597 1.00 52.03 87 ASP A N 1
ATOM 679 C CA . ASP A 1 87 ? -33.915 -25.504 -25.990 1.00 52.03 87 ASP A CA 1
ATOM 680 C C . ASP A 1 87 ? -34.624 -24.483 -25.070 1.00 52.03 87 ASP A C 1
ATOM 682 O O . ASP A 1 87 ? -34.389 -24.419 -23.858 1.00 52.03 87 ASP A O 1
ATOM 686 N N . LEU A 1 88 ? -35.526 -23.700 -25.662 1.00 43.06 88 LEU A N 1
ATOM 687 C CA . LEU A 1 88 ? -36.295 -22.593 -25.084 1.00 43.06 88 LEU A CA 1
ATOM 688 C C . LEU A 1 88 ? -37.072 -23.003 -23.819 1.00 43.06 88 LEU A C 1
ATOM 690 O O . LEU A 1 88 ? -37.238 -22.196 -22.901 1.00 43.06 88 LEU A O 1
ATOM 694 N N . GLN A 1 89 ? -37.490 -24.270 -23.724 1.00 48.50 89 GLN A N 1
ATOM 695 C CA . GLN A 1 89 ? -38.127 -24.824 -22.522 1.00 48.50 89 GLN A CA 1
ATOM 696 C C . GLN A 1 89 ? -37.160 -24.985 -21.339 1.00 48.50 89 GLN A C 1
ATOM 698 O O . GLN A 1 89 ? -37.562 -24.801 -20.189 1.00 48.50 89 GLN A O 1
ATOM 703 N N . SER A 1 90 ? -35.882 -25.268 -21.597 1.00 52.16 90 SER A N 1
ATOM 704 C CA . SER A 1 90 ? -34.863 -25.427 -20.551 1.00 52.16 90 SER A CA 1
ATOM 705 C C . SER A 1 90 ? -34.399 -24.072 -20.008 1.00 52.16 90 SER A C 1
ATOM 707 O O . SER A 1 90 ? -34.178 -23.924 -18.807 1.00 52.16 90 SER A O 1
ATOM 709 N N . PHE A 1 91 ? -34.334 -23.051 -20.870 1.00 46.66 91 PHE A N 1
ATOM 710 C CA . PHE A 1 91 ? -34.013 -21.675 -20.479 1.00 46.66 91 PHE A CA 1
ATOM 711 C C . PHE A 1 91 ? -35.065 -21.096 -19.512 1.00 46.66 91 PHE A C 1
ATOM 713 O O . PHE A 1 91 ? -34.718 -20.603 -18.436 1.00 46.66 91 PHE A O 1
ATOM 720 N N . MET A 1 92 ? -36.355 -21.264 -19.827 1.00 46.50 92 MET A N 1
ATOM 721 C CA . MET A 1 92 ? -37.479 -20.795 -18.999 1.00 46.50 92 MET A CA 1
ATOM 722 C C . MET A 1 92 ? -37.523 -21.431 -17.597 1.00 46.50 92 MET A C 1
ATOM 724 O O . MET A 1 92 ? -37.837 -20.746 -16.624 1.00 46.50 92 MET A O 1
ATOM 728 N N . LEU A 1 93 ? -37.168 -22.715 -17.455 1.00 47.72 93 LEU A N 1
ATOM 729 C CA . LEU A 1 93 ? -37.186 -23.401 -16.153 1.00 47.72 93 LEU A CA 1
ATOM 730 C C . LEU A 1 93 ? -36.046 -22.964 -15.222 1.00 47.72 93 LEU A C 1
ATOM 732 O O . LEU A 1 93 ? -36.207 -22.989 -14.004 1.00 47.72 93 LEU A O 1
ATOM 736 N N . THR A 1 94 ? -34.912 -22.523 -15.773 1.00 50.28 94 THR A N 1
ATOM 737 C CA . THR A 1 94 ? -33.782 -22.013 -14.971 1.00 50.28 94 THR A CA 1
ATOM 738 C C . THR A 1 94 ? -33.961 -20.561 -14.522 1.00 50.28 94 THR A C 1
ATOM 740 O O . THR A 1 94 ? -33.316 -20.135 -13.568 1.00 50.28 94 THR A O 1
ATOM 743 N N . SER A 1 95 ? -34.860 -19.810 -15.171 1.00 41.12 95 SER A N 1
ATOM 744 C CA . SER A 1 95 ? -35.137 -18.397 -14.867 1.00 41.12 95 SER A CA 1
ATOM 745 C C . SER A 1 95 ? -36.309 -18.173 -13.898 1.00 41.12 95 SER A C 1
ATOM 747 O O . SER A 1 95 ? -36.555 -17.040 -13.491 1.00 41.12 95 SER A O 1
ATOM 749 N N . SER A 1 96 ? -37.023 -19.222 -13.475 1.00 38.69 96 SER A N 1
ATOM 750 C CA . SER A 1 96 ? -38.191 -19.108 -12.583 1.00 38.69 96 SER A CA 1
ATOM 751 C C . SER A 1 96 ? -37.835 -19.148 -11.086 1.00 38.69 96 SER A C 1
ATOM 753 O O . SER A 1 96 ? -38.442 -19.866 -10.295 1.00 38.69 96 SER A O 1
ATOM 755 N N . ALA A 1 97 ? -36.837 -18.366 -10.671 1.00 38.06 97 ALA A N 1
ATOM 756 C CA . ALA A 1 97 ? -36.615 -18.071 -9.257 1.00 38.06 97 ALA A CA 1
ATOM 757 C C . ALA A 1 97 ? -36.022 -16.664 -9.074 1.00 38.06 97 ALA A C 1
ATOM 759 O O . ALA A 1 97 ? -34.835 -16.491 -8.815 1.00 38.06 97 ALA A O 1
ATOM 760 N N . ASN A 1 98 ? -36.938 -15.692 -9.129 1.00 39.94 98 ASN A N 1
ATOM 761 C CA . ASN A 1 98 ? -36.912 -14.383 -8.465 1.00 39.94 98 ASN A CA 1
ATOM 762 C C . ASN A 1 98 ? -36.236 -13.197 -9.179 1.00 39.94 98 ASN A C 1
ATOM 764 O O . ASN A 1 98 ? -35.028 -12.996 -9.088 1.00 39.94 98 ASN A O 1
ATOM 768 N N . GLY A 1 99 ? -37.094 -12.302 -9.693 1.00 37.53 99 GLY A N 1
ATOM 769 C CA . GLY A 1 99 ? -36.950 -10.860 -9.445 1.00 37.53 99 GLY A CA 1
ATOM 770 C C . GLY A 1 99 ? -36.713 -9.959 -10.656 1.00 37.53 99 GLY A C 1
ATOM 771 O O . GLY A 1 99 ? -35.772 -9.176 -10.636 1.00 37.53 99 GLY A O 1
ATOM 772 N N . LEU A 1 100 ? -37.564 -10.038 -11.685 1.00 37.69 100 LEU A N 1
ATOM 773 C CA . LEU A 1 100 ? -37.551 -9.149 -12.859 1.00 37.69 100 LEU A CA 1
ATOM 774 C C . LEU A 1 100 ? -38.737 -8.161 -12.883 1.00 37.69 100 LEU A C 1
ATOM 776 O O . LEU A 1 100 ? -39.237 -7.834 -13.953 1.00 37.69 100 LEU A O 1
ATOM 780 N N . ASP A 1 101 ? -39.163 -7.644 -11.728 1.00 37.78 101 ASP A N 1
ATOM 781 C CA . ASP A 1 101 ? -40.152 -6.548 -11.688 1.00 37.78 101 ASP A CA 1
ATOM 782 C C . ASP A 1 101 ? -39.506 -5.146 -11.756 1.00 37.78 101 ASP A C 1
ATOM 784 O O . ASP A 1 101 ? -40.160 -4.184 -12.150 1.00 37.78 101 ASP A O 1
ATOM 788 N N . ASP A 1 102 ? -38.199 -5.011 -11.490 1.00 43.19 102 ASP A N 1
ATOM 789 C CA . ASP A 1 102 ? -37.508 -3.704 -11.509 1.00 43.19 102 ASP A CA 1
ATOM 790 C C . ASP A 1 102 ? -36.982 -3.277 -12.895 1.00 43.19 102 ASP A C 1
ATOM 792 O O . ASP A 1 102 ? -36.568 -2.132 -13.085 1.00 43.19 102 ASP A O 1
ATOM 796 N N . ALA A 1 103 ? -36.981 -4.166 -13.894 1.00 39.06 103 ALA A N 1
ATOM 797 C CA . ALA A 1 103 ? -36.325 -3.888 -15.176 1.00 39.06 103 ALA A CA 1
ATOM 798 C C . ALA A 1 103 ? -37.204 -3.129 -16.187 1.00 39.06 103 ALA A C 1
ATOM 800 O O . ALA A 1 103 ? -36.670 -2.493 -17.095 1.00 39.06 103 ALA A O 1
ATOM 801 N N . PHE A 1 104 ? -38.533 -3.158 -16.040 1.00 35.50 104 PHE A N 1
ATOM 802 C CA . PHE A 1 104 ? -39.443 -2.555 -17.024 1.00 35.50 104 PHE A CA 1
ATOM 803 C C . PHE A 1 104 ? -39.867 -1.116 -16.695 1.00 35.50 104 PHE A C 1
ATOM 805 O O . PHE A 1 104 ? -40.350 -0.409 -17.575 1.00 35.50 104 PHE A O 1
ATOM 812 N N . SER A 1 105 ? -39.623 -0.637 -15.469 1.00 39.75 105 SER A N 1
ATOM 813 C CA . SER A 1 105 ? -39.951 0.741 -15.066 1.00 39.75 105 SER A CA 1
ATOM 814 C C . SER A 1 105 ? -38.847 1.766 -15.381 1.00 39.75 105 SER A C 1
ATOM 816 O O . SER A 1 105 ? -39.037 2.960 -15.165 1.00 39.75 105 SER A O 1
ATOM 818 N N . ALA A 1 106 ? -37.694 1.322 -15.896 1.00 38.03 106 ALA A N 1
ATOM 819 C CA . ALA A 1 106 ? -36.513 2.160 -16.132 1.00 38.03 106 ALA A CA 1
ATOM 820 C C . ALA A 1 106 ? -36.380 2.697 -17.572 1.00 38.03 106 ALA A C 1
ATOM 822 O O . ALA A 1 106 ? -35.399 3.376 -17.873 1.00 38.03 106 ALA A O 1
ATOM 823 N N . LEU A 1 107 ? -37.332 2.406 -18.467 1.00 38.59 107 LEU A N 1
ATOM 824 C CA . LEU A 1 107 ? -37.215 2.756 -19.890 1.00 38.59 107 LEU A CA 1
ATOM 825 C C . LEU A 1 107 ? -37.819 4.125 -20.265 1.00 38.59 107 LEU A C 1
ATOM 827 O O . LEU A 1 107 ? -37.635 4.553 -21.399 1.00 38.59 107 LEU A O 1
ATOM 831 N N . ASP A 1 108 ? -38.475 4.827 -19.330 1.00 39.16 108 ASP A N 1
ATOM 832 C CA . ASP A 1 108 ? -39.170 6.103 -19.612 1.00 39.16 108 ASP A CA 1
ATOM 833 C C . ASP A 1 108 ? -38.658 7.312 -18.796 1.00 39.16 108 ASP A C 1
ATOM 835 O O . ASP A 1 108 ? -39.247 8.391 -18.795 1.00 39.16 108 ASP A O 1
ATOM 839 N N . ALA A 1 109 ? -37.525 7.174 -18.097 1.00 34.16 109 ALA A N 1
ATOM 840 C CA . ALA A 1 109 ? -36.911 8.281 -17.363 1.00 34.16 109 ALA A CA 1
ATOM 841 C C . ALA A 1 109 ? -35.765 8.916 -18.171 1.00 34.16 109 ALA A C 1
ATOM 843 O O . ALA A 1 109 ? -34.748 8.280 -18.450 1.00 34.16 109 ALA A O 1
ATOM 844 N N . GLN A 1 110 ? -35.929 10.194 -18.529 1.00 34.56 110 GLN A N 1
ATOM 845 C CA . GLN A 1 110 ? -34.921 11.032 -19.190 1.00 34.56 110 GLN A CA 1
ATOM 846 C C . GLN A 1 110 ? -33.532 10.968 -18.516 1.00 34.56 110 GLN A C 1
ATOM 848 O O . GLN A 1 110 ? -33.440 10.822 -17.292 1.00 34.56 110 GLN A O 1
ATOM 853 N N . PRO A 1 111 ? -32.432 11.142 -19.280 1.00 34.22 111 PRO A N 1
ATOM 854 C CA . PRO A 1 111 ? -31.081 10.894 -18.799 1.00 34.22 111 PRO A CA 1
ATOM 855 C C . PRO A 1 111 ? -30.614 12.027 -17.880 1.00 34.22 111 PRO A C 1
ATOM 857 O O . PRO A 1 111 ? -29.941 12.965 -18.303 1.00 34.22 111 PRO A O 1
ATOM 860 N N . THR A 1 112 ? -30.927 11.929 -16.591 1.00 34.03 112 THR A N 1
ATOM 861 C CA . THR A 1 112 ? -30.168 12.640 -15.563 1.00 34.03 112 THR A CA 1
ATOM 862 C C . THR A 1 112 ? -29.073 11.715 -15.047 1.00 34.03 112 THR A C 1
ATOM 864 O O . THR A 1 112 ? -29.317 10.671 -14.453 1.00 34.03 112 THR A O 1
ATOM 867 N N . SER A 1 113 ? -27.849 12.103 -15.405 1.00 40.00 113 SER A N 1
ATOM 868 C CA . SER A 1 113 ? -26.545 11.578 -14.996 1.00 40.00 113 SER A CA 1
ATOM 869 C C . SER A 1 113 ? -26.565 10.614 -13.795 1.00 40.00 113 SER A C 1
ATOM 871 O O . SER A 1 113 ? -26.691 11.064 -12.650 1.00 40.00 113 SER A O 1
ATOM 873 N N . PRO A 1 114 ? -26.363 9.298 -14.002 1.00 34.38 114 PRO A N 1
ATOM 874 C CA . PRO A 1 114 ? -26.067 8.410 -12.901 1.00 34.38 114 PRO A CA 1
ATOM 875 C C . PRO A 1 114 ? -24.599 8.594 -12.515 1.00 34.38 114 PRO A C 1
ATOM 877 O O . PRO A 1 114 ? -23.668 8.286 -13.263 1.00 34.38 114 PRO A O 1
ATOM 880 N N . VAL A 1 115 ? -24.432 9.119 -11.303 1.00 31.41 115 VAL A N 1
ATOM 881 C CA . VAL A 1 115 ? -23.262 9.002 -10.436 1.00 31.41 115 VAL A CA 1
ATOM 882 C C . VAL A 1 115 ? -22.484 7.734 -10.776 1.00 31.41 115 VAL A C 1
ATOM 884 O O . VAL A 1 115 ? -22.950 6.619 -10.545 1.00 31.41 115 VAL A O 1
ATOM 887 N N . VAL A 1 116 ? -21.284 7.924 -11.325 1.00 32.28 116 VAL A N 1
ATOM 888 C CA . VAL A 1 116 ? -20.308 6.866 -11.570 1.00 32.28 116 VAL A CA 1
ATOM 889 C C . VAL A 1 116 ? -20.080 6.144 -10.246 1.00 32.28 116 VAL A C 1
ATOM 891 O O . VAL A 1 116 ? -19.338 6.620 -9.382 1.00 32.28 116 VAL A O 1
ATOM 894 N N . ALA A 1 117 ? -20.728 4.989 -10.076 1.00 32.16 117 ALA A N 1
ATOM 895 C CA . ALA A 1 117 ? -20.342 4.012 -9.080 1.00 32.16 117 ALA A CA 1
ATOM 896 C C . ALA A 1 117 ? -18.856 3.755 -9.317 1.00 32.16 117 ALA A C 1
ATOM 898 O O . ALA A 1 117 ? -18.448 3.185 -10.329 1.00 32.16 117 ALA A O 1
ATOM 899 N N . SER A 1 118 ? -18.038 4.303 -8.422 1.00 33.34 118 SER A N 1
ATOM 900 C CA . SER A 1 118 ? -16.593 4.216 -8.485 1.00 33.34 118 SER A CA 1
ATOM 901 C C . SER A 1 118 ? -16.202 2.757 -8.290 1.00 33.34 118 SER A C 1
ATOM 903 O O . SER A 1 118 ? -15.884 2.332 -7.179 1.00 33.34 118 SER A O 1
ATOM 905 N N . LEU A 1 119 ? -16.201 1.986 -9.380 1.00 40.06 119 LEU A N 1
ATOM 906 C CA . LEU A 1 119 ? -15.323 0.839 -9.526 1.00 40.06 119 LEU A CA 1
ATOM 907 C C . LEU A 1 119 ? -13.941 1.383 -9.186 1.00 40.06 119 LEU A C 1
ATOM 909 O O . LEU A 1 119 ? -13.365 2.159 -9.953 1.00 40.06 119 LEU A O 1
ATOM 913 N N . LYS A 1 120 ? -13.437 1.064 -7.989 1.00 35.59 120 LYS A N 1
ATOM 914 C CA . LYS A 1 120 ? -12.034 1.292 -7.656 1.00 35.59 120 LYS A CA 1
ATOM 915 C C . LYS A 1 120 ? -11.250 0.625 -8.774 1.00 35.59 120 LYS A C 1
ATOM 917 O O . LYS A 1 120 ? -11.148 -0.597 -8.789 1.00 35.59 120 LYS A O 1
ATOM 922 N N . ARG A 1 121 ? -10.739 1.409 -9.726 1.00 34.44 121 ARG A N 1
ATOM 923 C CA . ARG A 1 121 ? -9.821 0.919 -10.750 1.00 34.44 121 ARG A CA 1
ATOM 924 C C . ARG A 1 121 ? -8.594 0.432 -9.987 1.00 34.44 121 ARG A C 1
ATOM 926 O O . ARG A 1 121 ? -7.768 1.235 -9.555 1.00 34.44 121 ARG A O 1
ATOM 933 N N . LYS A 1 122 ? -8.549 -0.869 -9.697 1.00 41.16 122 LYS A N 1
ATOM 934 C CA . LYS A 1 122 ? -7.407 -1.504 -9.049 1.00 41.16 122 LYS A CA 1
ATOM 935 C C . LYS A 1 122 ? -6.230 -1.415 -10.014 1.00 41.16 122 LYS A C 1
ATOM 937 O O . LYS A 1 122 ? -6.385 -1.487 -11.230 1.00 41.16 122 LYS A O 1
ATOM 942 N N . HIS A 1 123 ? -5.073 -1.114 -9.442 1.00 38.91 123 HIS A N 1
ATOM 943 C CA . HIS A 1 123 ? -3.933 -0.557 -10.153 1.00 38.91 123 HIS A CA 1
ATOM 944 C C . HIS A 1 123 ? -3.460 -1.499 -11.284 1.00 38.91 123 HIS A C 1
ATOM 946 O O . HIS A 1 123 ? -3.202 -2.670 -11.005 1.00 38.91 123 HIS A O 1
ATOM 952 N N . PRO A 1 124 ? -3.197 -1.007 -12.511 1.00 43.66 124 PRO A N 1
ATOM 953 C CA . PRO A 1 124 ? -2.606 -1.785 -13.619 1.00 43.66 124 PRO A CA 1
ATOM 954 C C . PRO A 1 124 ? -1.196 -2.351 -13.327 1.00 43.66 124 PRO A C 1
ATOM 956 O O . PRO A 1 124 ? -0.578 -2.983 -14.180 1.00 43.66 124 PRO A O 1
ATOM 959 N N . ASN A 1 125 ? -0.689 -2.154 -12.105 1.00 54.97 125 ASN A N 1
ATOM 960 C CA . ASN A 1 125 ? 0.606 -2.629 -11.632 1.00 54.97 125 ASN A CA 1
ATOM 961 C C . ASN A 1 125 ? 0.553 -4.033 -11.008 1.00 54.97 125 ASN A C 1
ATOM 963 O O . ASN A 1 125 ? 1.614 -4.587 -10.733 1.00 54.97 125 ASN A O 1
ATOM 967 N N . GLY A 1 126 ? -0.634 -4.626 -10.805 1.00 69.31 126 GLY A N 1
ATOM 968 C CA . GLY A 1 126 ? -0.750 -6.006 -10.312 1.00 69.31 126 GLY A CA 1
ATOM 969 C C . GLY A 1 126 ? -0.032 -6.995 -11.235 1.00 69.31 126 GLY A C 1
ATOM 970 O O . GLY A 1 126 ? 0.852 -7.726 -10.798 1.00 69.31 126 GLY A O 1
ATOM 971 N N . ALA A 1 127 ? -0.312 -6.920 -12.539 1.00 80.94 127 ALA A N 1
ATOM 972 C CA . ALA A 1 127 ? 0.320 -7.758 -13.559 1.00 80.94 127 ALA A CA 1
ATOM 973 C C . ALA A 1 127 ? 1.850 -7.581 -13.617 1.00 80.94 127 ALA A C 1
ATOM 975 O O . ALA A 1 127 ? 2.595 -8.562 -13.639 1.00 80.94 127 ALA A O 1
ATOM 976 N N . PHE A 1 128 ? 2.329 -6.332 -13.561 1.00 83.12 128 PHE A N 1
ATOM 977 C CA . PHE A 1 128 ? 3.763 -6.030 -13.521 1.00 83.12 128 PHE A CA 1
ATOM 978 C C . PHE A 1 128 ? 4.449 -6.646 -12.298 1.00 83.12 128 PHE A C 1
ATOM 980 O O . PHE A 1 128 ? 5.572 -7.124 -12.412 1.00 83.12 128 PHE A O 1
ATOM 987 N N . PHE A 1 129 ? 3.785 -6.687 -11.141 1.00 83.19 129 PHE A N 1
ATOM 988 C CA . PHE A 1 129 ? 4.331 -7.302 -9.931 1.00 83.19 129 PHE A CA 1
ATOM 989 C C . PHE A 1 129 ? 4.556 -8.812 -10.081 1.00 83.19 129 PHE A C 1
ATOM 991 O O . PHE A 1 129 ? 5.574 -9.328 -9.614 1.00 83.19 129 PHE A O 1
ATOM 998 N N . TYR A 1 130 ? 3.648 -9.531 -10.744 1.00 82.50 130 TYR A N 1
ATOM 999 C CA . TYR A 1 130 ? 3.828 -10.963 -11.005 1.00 82.50 130 TYR A CA 1
ATOM 1000 C C . TYR A 1 130 ? 4.934 -11.218 -12.028 1.00 82.50 130 TYR A C 1
ATOM 1002 O O . TYR A 1 130 ? 5.806 -12.054 -11.783 1.00 82.50 130 TYR A O 1
ATOM 1010 N N . PHE A 1 131 ? 4.958 -10.433 -13.109 1.00 86.44 131 PHE A N 1
ATOM 1011 C CA . PHE A 1 131 ? 6.062 -10.432 -14.068 1.00 86.44 131 PHE A CA 1
ATOM 1012 C C . PHE A 1 131 ? 7.401 -10.161 -13.372 1.00 86.44 131 PHE A C 1
ATOM 1014 O O . PHE A 1 131 ? 8.380 -10.877 -13.581 1.00 86.44 131 PHE A O 1
ATOM 1021 N N . TRP A 1 132 ? 7.427 -9.168 -12.480 1.00 85.06 132 TRP A N 1
ATOM 1022 C CA . TRP A 1 132 ? 8.604 -8.800 -11.714 1.00 85.06 132 TRP A CA 1
ATOM 1023 C C . TRP A 1 132 ? 9.096 -9.961 -10.858 1.00 85.06 132 TRP A C 1
ATOM 1025 O O . TRP A 1 132 ? 10.266 -10.322 -10.924 1.00 85.06 132 TRP A O 1
ATOM 1035 N N . ARG A 1 133 ? 8.209 -10.582 -10.075 1.00 82.50 133 ARG A N 1
ATOM 1036 C CA . ARG A 1 133 ? 8.561 -11.726 -9.222 1.00 82.50 133 ARG A CA 1
ATOM 1037 C C . ARG A 1 133 ? 9.108 -12.903 -10.023 1.00 82.50 133 ARG A C 1
ATOM 1039 O O . ARG A 1 133 ? 10.032 -13.556 -9.551 1.00 82.50 133 ARG A O 1
ATOM 1046 N N . ALA A 1 134 ? 8.554 -13.158 -11.205 1.00 85.25 134 ALA A N 1
ATOM 1047 C CA . ALA A 1 134 ? 8.985 -14.258 -12.055 1.00 85.25 134 ALA A CA 1
ATOM 1048 C C . ALA A 1 134 ? 10.337 -13.990 -12.730 1.00 85.25 134 ALA A C 1
ATOM 1050 O O . ALA A 1 134 ? 11.172 -14.887 -12.800 1.00 85.25 134 ALA A O 1
ATOM 1051 N N . GLN A 1 135 ? 10.573 -12.766 -13.210 1.00 84.00 135 GLN A N 1
ATOM 1052 C CA . GLN A 1 135 ? 11.770 -12.455 -13.992 1.00 84.00 135 GLN A CA 1
ATOM 1053 C C . GLN A 1 135 ? 12.932 -11.882 -13.174 1.00 84.00 135 GLN A C 1
ATOM 1055 O O . GLN A 1 135 ? 14.071 -11.992 -13.621 1.00 84.00 135 GLN A O 1
ATOM 1060 N N . LYS A 1 136 ? 12.703 -11.334 -11.968 1.00 82.88 136 LYS A N 1
ATOM 1061 C CA . LYS A 1 136 ? 13.751 -10.676 -11.161 1.00 82.88 136 LYS A CA 1
ATOM 1062 C C . LYS A 1 136 ? 14.990 -11.556 -10.994 1.00 82.88 136 LYS A C 1
ATOM 1064 O O . LYS A 1 136 ? 16.094 -11.070 -11.197 1.00 82.88 136 LYS A O 1
ATOM 1069 N N . ALA A 1 137 ? 14.811 -12.834 -10.652 1.00 83.50 137 ALA A N 1
ATOM 1070 C CA . ALA A 1 137 ? 15.929 -13.753 -10.438 1.00 83.50 137 ALA A CA 1
ATOM 1071 C C . ALA A 1 137 ? 16.748 -13.978 -11.721 1.00 83.50 137 ALA A C 1
ATOM 1073 O O . ALA A 1 137 ? 17.974 -13.948 -11.677 1.00 83.50 137 ALA A O 1
ATOM 1074 N N . ALA A 1 138 ? 16.082 -14.127 -12.869 1.00 83.12 138 ALA A N 1
ATOM 1075 C CA . ALA A 1 138 ? 16.746 -14.289 -14.160 1.00 83.12 138 ALA A CA 1
ATOM 1076 C C . ALA A 1 138 ? 17.487 -13.013 -14.591 1.00 83.12 138 ALA A C 1
ATOM 1078 O O . ALA A 1 138 ? 18.603 -13.087 -15.095 1.00 83.12 138 ALA A O 1
ATOM 1079 N N . VAL A 1 139 ? 16.903 -11.834 -14.357 1.00 80.88 139 VAL A N 1
ATOM 1080 C CA . VAL A 1 139 ? 17.538 -10.550 -14.700 1.00 80.88 139 VAL A CA 1
ATOM 1081 C C . VAL A 1 139 ? 18.707 -10.234 -13.767 1.00 80.88 139 VAL A C 1
ATOM 1083 O O . VAL A 1 139 ? 19.734 -9.750 -14.229 1.00 80.88 139 VAL A O 1
ATOM 1086 N N . GLN A 1 140 ? 18.595 -10.569 -12.482 1.00 82.06 140 GLN A N 1
ATOM 1087 C CA . GLN A 1 140 ? 19.682 -10.431 -11.513 1.00 82.06 140 GLN A CA 1
ATOM 1088 C C . GLN A 1 140 ? 20.833 -11.409 -11.800 1.00 82.06 140 GLN A C 1
ATOM 1090 O O . GLN A 1 140 ? 21.991 -11.046 -11.637 1.00 82.06 140 GLN A O 1
ATOM 1095 N N . ALA A 1 141 ? 20.535 -12.620 -12.279 1.00 81.75 141 ALA A N 1
ATOM 1096 C CA . ALA A 1 141 ? 21.553 -13.580 -12.705 1.00 81.75 141 ALA A CA 1
ATOM 1097 C C . ALA A 1 141 ? 22.243 -13.171 -14.019 1.00 81.75 141 ALA A C 1
ATOM 1099 O O . ALA A 1 141 ? 23.447 -13.351 -14.158 1.00 81.75 141 ALA A O 1
ATOM 1100 N N . ALA A 1 142 ? 21.501 -12.592 -14.970 1.00 79.88 142 ALA A N 1
ATOM 1101 C CA . ALA A 1 142 ? 22.061 -12.067 -16.219 1.00 79.88 142 ALA A CA 1
ATOM 1102 C C . ALA A 1 142 ? 22.895 -10.794 -16.007 1.00 79.88 142 ALA A C 1
ATOM 1104 O O . ALA A 1 142 ? 23.758 -10.470 -16.821 1.00 79.88 142 ALA A O 1
ATOM 1105 N N . HIS A 1 143 ? 22.645 -10.079 -14.910 1.00 73.19 143 HIS A N 1
ATOM 1106 C CA . HIS A 1 143 ? 23.354 -8.858 -14.567 1.00 73.19 143 HIS A CA 1
ATOM 1107 C C . HIS A 1 143 ? 23.738 -8.808 -13.074 1.00 73.19 143 HIS A C 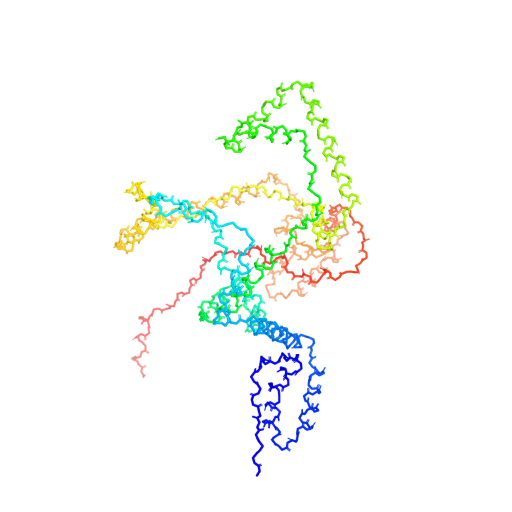1
ATOM 1109 O O . HIS A 1 143 ? 23.185 -7.997 -12.324 1.00 73.19 143 HIS A O 1
ATOM 1115 N N . PRO A 1 144 ? 24.703 -9.638 -12.625 1.00 77.38 144 PRO A N 1
ATOM 1116 C CA . PRO A 1 144 ? 25.071 -9.752 -11.209 1.00 77.38 144 PRO A CA 1
ATOM 1117 C C . PRO A 1 144 ? 25.686 -8.480 -10.615 1.00 77.38 144 PRO A C 1
ATOM 1119 O O . PRO A 1 144 ? 25.654 -8.285 -9.405 1.00 77.38 144 PRO A O 1
ATOM 1122 N N . THR A 1 145 ? 26.246 -7.615 -11.464 1.00 79.19 145 THR A N 1
ATOM 1123 C CA . THR A 1 145 ? 26.873 -6.341 -11.084 1.00 79.19 145 THR A CA 1
ATOM 1124 C C . THR A 1 145 ? 25.894 -5.166 -11.070 1.00 79.19 145 THR A C 1
ATOM 1126 O O . THR A 1 145 ? 26.267 -4.071 -10.650 1.00 79.19 145 THR A O 1
ATOM 1129 N N . LEU A 1 146 ? 24.644 -5.352 -11.523 1.00 74.75 146 LEU A N 1
ATOM 1130 C CA . LEU A 1 146 ? 23.658 -4.274 -11.507 1.00 74.75 146 LEU A CA 1
ATOM 1131 C C . LEU A 1 146 ? 23.162 -4.013 -10.087 1.00 74.75 146 LEU A C 1
ATOM 1133 O O . LEU A 1 146 ? 22.628 -4.894 -9.411 1.00 74.75 146 LEU A O 1
ATOM 1137 N N . LEU A 1 147 ? 23.259 -2.749 -9.680 1.00 74.44 147 LEU A N 1
ATOM 1138 C CA . LEU A 1 147 ? 22.681 -2.263 -8.435 1.00 74.44 147 LEU A CA 1
ATOM 1139 C C . LEU A 1 147 ? 21.157 -2.511 -8.407 1.00 74.44 147 LEU A C 1
ATOM 1141 O O . LEU A 1 147 ? 20.487 -2.376 -9.441 1.00 74.44 147 LEU A O 1
ATOM 1145 N N . PRO A 1 148 ? 20.564 -2.791 -7.231 1.00 70.62 148 PRO A N 1
ATOM 1146 C CA . PRO A 1 148 ? 19.121 -3.019 -7.083 1.00 70.62 148 PRO A CA 1
ATOM 1147 C C . PRO A 1 148 ? 18.242 -1.902 -7.668 1.00 70.62 148 PRO A C 1
ATOM 1149 O O . PRO A 1 148 ? 17.150 -2.165 -8.177 1.00 70.62 148 PRO A O 1
ATOM 1152 N N . GLN A 1 149 ? 18.733 -0.660 -7.650 1.00 66.75 149 GLN A N 1
ATOM 1153 C CA . GLN A 1 149 ? 18.057 0.510 -8.216 1.00 66.75 149 GLN A CA 1
ATOM 1154 C C . GLN A 1 149 ? 17.992 0.474 -9.757 1.00 66.75 149 GLN A C 1
ATOM 1156 O O . GLN A 1 149 ? 16.999 0.894 -10.358 1.00 66.75 149 GLN A O 1
ATOM 1161 N N . SER A 1 150 ? 19.012 -0.090 -10.410 1.00 75.75 150 SER A N 1
ATOM 1162 C CA . SER A 1 150 ? 19.082 -0.256 -11.869 1.00 75.75 150 SER A CA 1
ATOM 1163 C C . SER A 1 150 ? 18.292 -1.475 -12.351 1.00 75.75 150 SER A C 1
ATOM 1165 O O . SER A 1 150 ? 17.717 -1.442 -13.441 1.00 75.75 150 SER A O 1
ATOM 1167 N N . LEU A 1 151 ? 18.153 -2.504 -11.506 1.00 79.31 151 LEU A N 1
ATOM 1168 C CA . LEU A 1 151 ? 17.282 -3.657 -11.759 1.00 79.31 151 LEU A CA 1
ATOM 1169 C C . LEU A 1 151 ? 15.813 -3.226 -11.931 1.00 79.31 151 LEU A C 1
ATOM 1171 O O . LEU A 1 151 ? 15.123 -3.708 -12.825 1.00 79.31 151 LEU A O 1
ATOM 1175 N N . GLY A 1 152 ? 15.372 -2.241 -11.136 1.00 77.88 152 GLY A N 1
ATOM 1176 C CA . GLY A 1 152 ? 14.107 -1.504 -11.290 1.00 77.88 152 GLY A CA 1
ATOM 1177 C C . GLY A 1 152 ? 13.829 -1.043 -12.711 1.00 77.88 152 GLY A C 1
ATOM 1178 O O . GLY A 1 152 ? 12.805 -1.376 -13.318 1.00 77.88 152 GLY A O 1
ATOM 1179 N N . LYS A 1 153 ? 14.771 -0.263 -13.235 1.00 81.31 153 LYS A N 1
ATOM 1180 C CA . LYS A 1 153 ? 14.674 0.365 -14.552 1.00 81.31 153 LYS A CA 1
ATOM 1181 C C . LYS A 1 153 ? 14.705 -0.678 -15.666 1.00 81.31 153 LYS A C 1
ATOM 1183 O O . LYS A 1 153 ? 13.900 -0.585 -16.593 1.00 81.31 153 LYS A O 1
ATOM 1188 N N . GLU A 1 154 ? 15.557 -1.692 -15.536 1.00 82.12 154 GLU A N 1
ATOM 1189 C CA . GLU A 1 154 ? 15.696 -2.759 -16.528 1.00 82.12 154 GLU A CA 1
ATOM 1190 C C . GLU A 1 154 ? 14.440 -3.635 -16.617 1.00 82.12 154 GLU A C 1
ATOM 1192 O O . GLU A 1 154 ? 13.904 -3.876 -17.697 1.00 82.12 154 GLU A O 1
ATOM 1197 N N . MET A 1 155 ? 13.874 -4.030 -15.481 1.00 83.31 155 MET A N 1
ATOM 1198 C CA . MET A 1 155 ? 12.616 -4.778 -15.443 1.00 83.31 155 MET A CA 1
ATOM 1199 C C . MET A 1 155 ? 11.441 -3.955 -15.988 1.00 83.31 155 MET A C 1
ATOM 1201 O O . MET A 1 155 ? 10.598 -4.480 -16.716 1.00 83.31 155 MET A O 1
ATOM 1205 N N . GLY A 1 156 ? 11.396 -2.651 -15.694 1.00 83.19 156 GLY A N 1
ATOM 1206 C CA . GLY A 1 156 ? 10.411 -1.734 -16.272 1.00 83.19 156 GLY A CA 1
ATOM 1207 C C . GLY A 1 156 ? 10.563 -1.575 -17.790 1.00 83.19 156 GLY A C 1
ATOM 1208 O O . GLY A 1 156 ? 9.562 -1.516 -18.506 1.00 83.19 156 GLY A O 1
ATOM 1209 N N . ARG A 1 157 ? 11.802 -1.548 -18.302 1.00 86.69 157 ARG A N 1
ATOM 1210 C CA . ARG A 1 157 ? 12.101 -1.561 -19.743 1.00 86.69 157 ARG A CA 1
ATOM 1211 C C . ARG A 1 157 ? 11.595 -2.848 -20.391 1.00 86.69 157 ARG A C 1
ATOM 1213 O O . ARG A 1 157 ? 10.862 -2.764 -21.372 1.00 86.69 157 ARG A O 1
ATOM 1220 N N . ARG A 1 158 ? 11.910 -4.011 -19.813 1.00 84.19 158 ARG A N 1
ATOM 1221 C CA . ARG A 1 158 ? 11.451 -5.321 -20.307 1.00 84.19 158 ARG A CA 1
ATOM 1222 C C . ARG A 1 158 ? 9.931 -5.435 -20.296 1.00 84.19 158 ARG A C 1
ATOM 1224 O O . ARG A 1 158 ? 9.352 -5.852 -21.288 1.00 84.19 158 ARG A O 1
ATOM 1231 N N . TRP A 1 159 ? 9.267 -4.965 -19.241 1.00 84.94 159 TRP A N 1
ATOM 1232 C CA . TRP A 1 159 ? 7.804 -4.919 -19.196 1.00 84.94 159 TRP A CA 1
ATOM 1233 C C . TRP A 1 159 ? 7.205 -4.028 -20.287 1.00 84.94 159 TRP A C 1
ATOM 1235 O O . TRP A 1 159 ? 6.217 -4.399 -20.913 1.00 84.94 159 TRP A O 1
ATOM 1245 N N . ARG A 1 160 ? 7.783 -2.850 -20.552 1.00 86.69 160 ARG A N 1
ATOM 1246 C CA . ARG A 1 160 ? 7.315 -1.981 -21.645 1.00 86.69 160 ARG A CA 1
ATOM 1247 C C . ARG A 1 160 ? 7.520 -2.617 -23.020 1.00 86.69 160 ARG A C 1
ATOM 1249 O O . ARG A 1 160 ? 6.646 -2.442 -23.860 1.00 86.69 160 ARG A O 1
ATOM 1256 N N . ALA A 1 161 ? 8.605 -3.367 -23.201 1.00 87.19 161 ALA A N 1
ATOM 1257 C CA . ALA A 1 161 ? 8.919 -4.068 -24.442 1.00 87.19 161 ALA A CA 1
ATOM 1258 C C . ALA A 1 161 ? 7.982 -5.252 -24.743 1.00 87.19 161 ALA A C 1
ATOM 1260 O O . ALA A 1 161 ? 7.835 -5.603 -25.907 1.00 87.19 161 ALA A O 1
ATOM 1261 N N . LEU A 1 162 ? 7.324 -5.838 -23.732 1.00 85.75 162 LEU A N 1
ATOM 1262 C CA . LEU A 1 162 ? 6.339 -6.902 -23.956 1.00 85.75 162 LEU A CA 1
ATOM 1263 C C . LEU A 1 162 ? 5.095 -6.385 -24.689 1.00 85.75 162 LEU A C 1
ATOM 1265 O O . LEU A 1 162 ? 4.530 -5.336 -24.348 1.00 85.75 162 LEU A O 1
ATOM 1269 N N . THR A 1 163 ? 4.616 -7.174 -25.639 1.00 86.62 163 THR A N 1
ATOM 1270 C CA . THR A 1 163 ? 3.354 -6.968 -26.351 1.00 86.62 163 THR A CA 1
ATOM 1271 C C . THR A 1 163 ? 2.147 -7.189 -25.435 1.00 86.62 163 THR A C 1
ATOM 1273 O O . THR A 1 163 ? 2.257 -7.692 -24.312 1.00 86.62 163 THR A O 1
ATOM 1276 N N . ARG A 1 164 ? 0.957 -6.777 -25.892 1.00 77.69 164 ARG A N 1
ATOM 1277 C CA . ARG A 1 164 ? -0.288 -6.965 -25.131 1.00 77.69 164 ARG A CA 1
ATOM 1278 C C . ARG A 1 164 ? -0.533 -8.444 -24.835 1.00 77.69 164 ARG A C 1
ATOM 1280 O O . ARG A 1 164 ? -0.903 -8.752 -23.707 1.00 77.69 164 ARG A O 1
ATOM 1287 N N . ASP A 1 165 ? -0.265 -9.323 -25.795 1.00 81.75 165 ASP A N 1
ATOM 1288 C CA . ASP A 1 165 ? -0.507 -10.765 -25.685 1.00 81.75 165 ASP A CA 1
ATOM 1289 C C . ASP A 1 165 ? 0.467 -11.438 -24.712 1.00 81.75 165 ASP A C 1
ATOM 1291 O O . ASP A 1 165 ? 0.060 -12.251 -23.888 1.00 81.75 165 ASP A O 1
ATOM 1295 N N . GLU A 1 166 ? 1.727 -11.005 -24.683 1.00 82.31 166 GLU A N 1
ATOM 1296 C CA . GLU A 1 166 ? 2.712 -11.470 -23.696 1.00 82.31 166 GLU A CA 1
ATOM 1297 C C . GLU A 1 166 ? 2.435 -10.944 -22.279 1.00 82.31 166 GLU A C 1
ATOM 1299 O O . GLU A 1 166 ? 2.848 -11.545 -21.283 1.00 82.31 166 GLU A O 1
ATOM 1304 N N . LYS A 1 167 ? 1.715 -9.821 -22.165 1.00 87.44 167 LYS A N 1
ATOM 1305 C CA . LYS A 1 167 ? 1.232 -9.277 -20.889 1.00 87.44 167 LYS A CA 1
ATOM 1306 C C . LYS A 1 167 ? -0.029 -9.980 -20.386 1.00 87.44 167 LYS A C 1
ATOM 1308 O O . LYS A 1 167 ? -0.230 -10.014 -19.171 1.00 87.44 167 LYS A O 1
ATOM 1313 N N . GLN A 1 168 ? -0.848 -10.557 -21.272 1.00 82.12 168 GLN A N 1
ATOM 1314 C CA . GLN A 1 168 ? -2.092 -11.247 -20.907 1.00 82.12 168 GLN A CA 1
ATOM 1315 C C . GLN A 1 168 ? -1.944 -12.298 -19.802 1.00 82.12 168 GLN A C 1
ATOM 1317 O O . GLN A 1 168 ? -2.752 -12.251 -18.878 1.00 82.12 168 GLN A O 1
ATOM 1322 N N . PRO A 1 169 ? -0.944 -13.203 -19.795 1.00 84.00 169 PRO A N 1
ATOM 1323 C CA . PRO A 1 169 ? -0.828 -14.187 -18.717 1.00 84.00 169 PRO A CA 1
ATOM 1324 C C . PRO A 1 169 ? -0.629 -13.526 -17.346 1.00 84.00 169 PRO A C 1
ATOM 1326 O O . PRO A 1 169 ? -1.188 -13.978 -16.349 1.00 84.00 169 PRO A O 1
ATOM 1329 N N . TRP A 1 170 ? 0.109 -12.416 -17.289 1.00 84.44 170 TRP A N 1
ATOM 1330 C CA . TRP A 1 170 ? 0.335 -11.669 -16.052 1.00 84.44 170 TRP A CA 1
ATOM 1331 C C . TRP A 1 170 ? -0.906 -10.890 -15.611 1.00 84.44 170 TRP A C 1
ATOM 1333 O O . TRP A 1 170 ? -1.175 -10.781 -14.416 1.00 84.44 170 TRP A O 1
ATOM 1343 N N . ILE A 1 171 ? -1.673 -10.367 -16.571 1.00 82.94 171 ILE A N 1
ATOM 1344 C CA . ILE A 1 171 ? -2.952 -9.687 -16.329 1.00 82.94 171 ILE A CA 1
ATOM 1345 C C . ILE A 1 171 ? -4.001 -10.683 -15.826 1.00 82.94 171 ILE A C 1
ATOM 1347 O O . ILE A 1 171 ? -4.661 -10.412 -14.826 1.00 82.94 171 ILE A O 1
ATOM 1351 N N . ALA A 1 172 ? -4.109 -11.849 -16.462 1.00 83.38 172 ALA A N 1
ATOM 1352 C CA . ALA A 1 172 ? -5.023 -12.914 -16.071 1.00 83.38 172 ALA A CA 1
ATOM 1353 C C . ALA A 1 172 ? -4.683 -13.474 -14.684 1.00 83.38 172 ALA A C 1
ATOM 1355 O O . ALA A 1 172 ? -5.584 -13.689 -13.880 1.00 83.38 172 ALA A O 1
ATOM 1356 N N . LEU A 1 173 ? -3.395 -13.646 -14.366 1.00 79.06 173 LEU A N 1
ATOM 1357 C CA . LEU A 1 173 ? -2.964 -14.089 -13.039 1.00 79.06 173 LEU A CA 1
ATOM 1358 C C . LEU A 1 173 ? -3.308 -13.064 -11.952 1.00 79.06 173 LEU A C 1
ATOM 1360 O O . LEU A 1 173 ? -3.819 -13.437 -10.898 1.00 79.06 173 LEU A O 1
ATOM 1364 N N . ALA A 1 174 ? -3.068 -11.777 -12.218 1.00 80.94 174 ALA A N 1
ATOM 1365 C CA . ALA A 1 174 ? -3.449 -10.713 -11.295 1.00 80.94 174 ALA A CA 1
ATOM 1366 C C . ALA A 1 174 ? -4.969 -10.674 -11.076 1.00 80.94 174 ALA A C 1
ATOM 1368 O O . ALA A 1 174 ? -5.419 -10.587 -9.938 1.00 80.94 174 ALA A O 1
ATOM 1369 N N . ALA A 1 175 ? -5.751 -10.817 -12.149 1.00 80.50 175 ALA A N 1
ATOM 1370 C CA . ALA A 1 175 ? -7.207 -10.865 -12.077 1.00 80.50 175 ALA A CA 1
ATOM 1371 C C . ALA A 1 175 ? -7.723 -12.108 -11.331 1.00 80.50 175 ALA A C 1
ATOM 1373 O O . ALA A 1 175 ? -8.665 -12.000 -10.553 1.00 80.50 175 ALA A O 1
ATOM 1374 N N . ALA A 1 176 ? -7.101 -13.275 -11.524 1.00 78.94 176 ALA A N 1
ATOM 1375 C CA . ALA A 1 176 ? -7.482 -14.514 -10.850 1.00 78.94 176 ALA A CA 1
ATOM 1376 C C . ALA A 1 176 ? -7.190 -14.474 -9.342 1.00 78.94 176 ALA A C 1
ATOM 1378 O O . ALA A 1 176 ? -8.002 -14.945 -8.553 1.00 78.94 176 ALA A O 1
ATOM 1379 N N . GLU A 1 177 ? -6.064 -13.890 -8.927 1.00 73.62 177 GLU A N 1
ATOM 1380 C CA . GLU A 1 177 ? -5.735 -13.688 -7.510 1.00 73.62 177 GLU A CA 1
ATOM 1381 C C . GLU A 1 177 ? -6.627 -12.626 -6.862 1.00 73.62 177 GLU A C 1
ATOM 1383 O O . GLU A 1 177 ? -7.087 -12.823 -5.740 1.00 73.62 177 GLU A O 1
ATOM 1388 N N . ASP A 1 178 ? -6.938 -11.535 -7.569 1.00 69.44 178 ASP A N 1
ATOM 1389 C CA . ASP A 1 178 ? -7.916 -10.551 -7.100 1.00 69.44 178 ASP A CA 1
ATOM 1390 C C . ASP A 1 178 ? -9.308 -11.185 -6.946 1.00 69.44 178 ASP A C 1
ATOM 1392 O O . ASP A 1 178 ? -9.958 -10.988 -5.918 1.00 69.44 178 ASP A O 1
ATOM 1396 N N . ALA A 1 179 ? -9.733 -12.009 -7.908 1.00 72.06 179 ALA A N 1
ATOM 1397 C CA . ALA A 1 179 ? -10.981 -12.763 -7.837 1.00 72.06 179 ALA A CA 1
ATOM 1398 C C . ALA A 1 179 ? -10.963 -13.797 -6.699 1.00 72.06 179 ALA A C 1
ATOM 1400 O O . ALA A 1 179 ? -11.945 -13.919 -5.975 1.00 72.06 179 ALA A O 1
ATOM 1401 N N . ALA A 1 180 ? -9.844 -14.493 -6.474 1.00 68.19 180 ALA A N 1
ATOM 1402 C CA . ALA A 1 180 ? -9.678 -15.439 -5.369 1.00 68.19 180 ALA A CA 1
ATOM 1403 C C . ALA A 1 180 ? -9.620 -14.745 -3.996 1.00 68.19 180 ALA A C 1
ATOM 1405 O O . ALA A 1 180 ? -10.064 -15.299 -2.987 1.00 68.19 180 ALA A O 1
ATOM 1406 N N . ALA A 1 181 ? -9.077 -13.529 -3.931 1.00 63.47 181 ALA A N 1
ATOM 1407 C CA . ALA A 1 181 ? -9.062 -12.709 -2.727 1.00 63.47 181 ALA A CA 1
ATOM 1408 C C . ALA A 1 181 ? -10.464 -12.176 -2.402 1.00 63.47 181 ALA A C 1
ATOM 1410 O O . ALA A 1 181 ? -10.861 -12.196 -1.235 1.00 63.47 181 ALA A O 1
ATOM 1411 N N . GLU A 1 182 ? -11.223 -11.753 -3.416 1.00 58.25 182 GLU A N 1
ATOM 1412 C CA . GLU A 1 182 ? -12.627 -11.342 -3.287 1.00 58.25 182 GLU A CA 1
ATOM 1413 C C . GLU A 1 182 ? -13.551 -12.521 -2.957 1.00 58.25 182 GLU A C 1
ATOM 1415 O O . GLU A 1 182 ? -14.456 -12.372 -2.136 1.00 58.25 182 GLU A O 1
ATOM 1420 N N . SER A 1 183 ? -13.288 -13.703 -3.522 1.00 55.91 183 SER A N 1
ATOM 1421 C CA . SER A 1 183 ? -14.052 -14.924 -3.259 1.00 55.91 183 SER A CA 1
ATOM 1422 C C . SER A 1 183 ? -13.639 -15.634 -1.973 1.00 55.91 183 SER A C 1
ATOM 1424 O O . SER A 1 183 ? -14.352 -16.532 -1.529 1.00 55.91 183 SER A O 1
ATOM 1426 N N . SER A 1 184 ? -12.509 -15.264 -1.353 1.00 54.34 184 SER A N 1
ATOM 1427 C CA . SER A 1 184 ? -12.170 -15.733 -0.012 1.00 54.34 184 SER A CA 1
ATOM 1428 C C . SER A 1 184 ? -13.111 -15.040 0.979 1.00 54.34 184 SER A C 1
ATOM 1430 O O . SER A 1 184 ? -12.941 -13.849 1.264 1.00 54.34 184 SER A O 1
ATOM 1432 N N . PRO A 1 185 ? -14.134 -15.733 1.516 1.00 55.19 185 PRO A N 1
ATOM 1433 C CA . PRO A 1 185 ? -15.056 -15.085 2.419 1.00 55.19 185 PRO A CA 1
ATOM 1434 C C . PRO A 1 185 ? -14.253 -14.751 3.667 1.00 55.19 185 PRO A C 1
ATOM 1436 O O . PRO A 1 185 ? -13.677 -15.631 4.310 1.00 55.19 185 PRO A O 1
ATOM 1439 N N . LYS A 1 186 ? -14.198 -13.466 4.020 1.00 60.56 186 LYS A N 1
ATOM 1440 C CA . LYS A 1 186 ? -13.862 -13.063 5.384 1.00 60.56 186 LYS A CA 1
ATOM 1441 C C . LYS A 1 186 ? -14.775 -13.881 6.290 1.00 60.56 186 LYS A C 1
ATOM 1443 O O . LYS A 1 186 ? -15.969 -13.639 6.204 1.00 60.56 186 LYS A O 1
ATOM 1448 N N . ASP A 1 187 ? -14.221 -14.850 7.036 1.00 64.94 187 ASP A N 1
ATOM 1449 C CA . ASP A 1 187 ? -14.949 -15.929 7.727 1.00 64.94 187 ASP A CA 1
ATOM 1450 C C . ASP A 1 187 ? -16.382 -15.515 8.066 1.00 64.94 187 ASP A C 1
ATOM 1452 O O . ASP A 1 187 ? -16.618 -14.854 9.074 1.00 64.94 187 ASP A O 1
ATOM 1456 N N . SER A 1 188 ? -17.332 -15.844 7.181 1.00 68.56 188 SER A N 1
ATOM 1457 C CA . SER A 1 188 ? -18.714 -15.371 7.336 1.00 68.56 188 SER A CA 1
ATOM 1458 C C . SER A 1 188 ? -19.364 -15.983 8.577 1.00 68.56 188 SER A C 1
ATOM 1460 O O . SER A 1 188 ? -20.317 -15.430 9.112 1.00 68.56 188 SER A O 1
ATOM 1462 N N . ALA A 1 189 ? -18.820 -17.116 9.031 1.00 73.12 189 ALA A N 1
ATOM 1463 C CA . ALA A 1 189 ? -19.180 -17.792 10.265 1.00 73.12 189 ALA A CA 1
ATOM 1464 C C . ALA A 1 189 ? -18.595 -17.122 11.523 1.00 73.12 189 ALA A C 1
ATOM 1466 O O . ALA A 1 189 ? -18.973 -17.507 12.624 1.00 73.12 189 ALA A O 1
ATOM 1467 N N . ALA A 1 190 ? -17.676 -16.153 11.394 1.00 80.19 190 ALA A N 1
ATOM 1468 C CA . ALA A 1 190 ? -17.111 -15.444 12.537 1.00 80.19 190 ALA A CA 1
ATOM 1469 C C . ALA A 1 190 ? -18.165 -14.516 13.161 1.00 80.19 190 ALA A C 1
ATOM 1471 O O . ALA A 1 190 ? -18.645 -13.603 12.478 1.00 80.19 190 ALA A O 1
ATOM 1472 N N . PRO A 1 191 ? -18.488 -14.686 14.457 1.00 84.25 191 PRO A N 1
ATOM 1473 C CA . PRO A 1 191 ? -19.394 -13.789 15.154 1.00 84.25 191 PRO A CA 1
ATOM 1474 C C . PRO A 1 191 ? -18.895 -12.345 15.071 1.00 84.25 191 PRO A C 1
ATOM 1476 O O . PRO A 1 191 ? -17.703 -12.063 15.245 1.00 84.25 191 PRO A O 1
ATOM 1479 N N . LYS A 1 192 ? -19.802 -11.409 14.782 1.00 84.50 192 LYS A N 1
ATOM 1480 C CA . LYS A 1 192 ? -19.472 -9.979 14.765 1.00 84.50 192 LYS A CA 1
ATOM 1481 C C . LYS A 1 192 ? -19.232 -9.510 16.205 1.00 84.50 192 LYS A C 1
ATOM 1483 O O . LYS A 1 192 ? -19.968 -9.937 17.090 1.00 84.50 192 LYS A O 1
ATOM 1488 N N . PRO A 1 193 ? -18.245 -8.630 16.452 1.00 85.38 193 PRO A N 1
ATOM 1489 C CA . PRO A 1 193 ? -17.953 -8.152 17.800 1.00 85.38 193 PRO A CA 1
ATOM 1490 C C . PRO A 1 193 ? -19.184 -7.477 18.425 1.00 85.38 193 PRO A C 1
ATOM 1492 O O . PRO A 1 193 ? -19.971 -6.866 17.693 1.00 85.38 193 PRO A O 1
ATOM 1495 N N . PRO A 1 194 ? -19.340 -7.553 19.759 1.00 89.88 194 PRO A N 1
ATOM 1496 C CA . PRO A 1 194 ? -20.500 -6.995 20.429 1.00 89.88 194 PRO A CA 1
ATOM 1497 C C . PRO A 1 194 ? -20.481 -5.471 20.309 1.00 89.88 194 PRO A C 1
ATOM 1499 O O . PRO A 1 194 ? -19.445 -4.825 20.498 1.00 89.88 194 PRO A O 1
ATOM 1502 N N . LYS A 1 195 ? -21.632 -4.886 19.979 1.00 91.12 195 LYS A N 1
ATOM 1503 C CA . LYS A 1 195 ? -21.808 -3.432 19.947 1.00 91.12 195 LYS A CA 1
ATOM 1504 C C . LYS A 1 195 ? -21.766 -2.876 21.373 1.00 91.12 195 LYS A C 1
ATOM 1506 O O . LYS A 1 195 ? -22.375 -3.416 22.290 1.00 91.12 195 LYS A O 1
ATOM 1511 N N . HIS A 1 196 ? -21.048 -1.773 21.553 1.00 92.44 196 HIS A N 1
ATOM 1512 C CA . HIS A 1 196 ? -20.990 -1.068 22.832 1.00 92.44 196 HIS A CA 1
ATOM 1513 C C . HIS A 1 196 ? -22.186 -0.111 23.008 1.00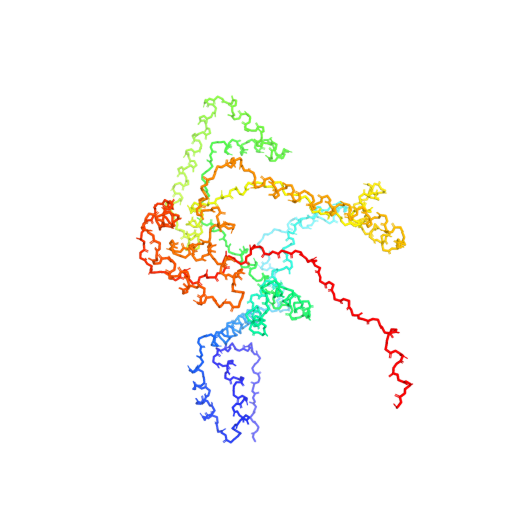 92.44 196 HIS A C 1
ATOM 1515 O O . HIS A 1 196 ? -22.823 0.269 22.026 1.00 92.44 196 HIS A O 1
ATOM 1521 N N . ALA A 1 197 ? -22.451 0.334 24.242 1.00 91.69 197 ALA A N 1
ATOM 1522 C CA . ALA A 1 197 ? -23.613 1.157 24.603 1.00 91.69 197 ALA A CA 1
ATOM 1523 C C . ALA A 1 197 ? -23.758 2.412 23.719 1.00 91.69 197 ALA A C 1
ATOM 1525 O O . ALA A 1 197 ? -24.822 2.675 23.161 1.00 91.69 197 ALA A O 1
ATOM 1526 N N . PHE A 1 198 ? -22.655 3.130 23.484 1.00 92.12 198 PHE A N 1
ATOM 1527 C CA . PHE A 1 198 ? -22.648 4.296 22.594 1.00 92.12 198 PHE A CA 1
ATOM 1528 C C . PHE A 1 198 ? -22.904 3.945 21.115 1.00 92.12 198 PHE A C 1
ATOM 1530 O O . PHE A 1 198 ? -23.489 4.733 20.379 1.00 92.12 198 PHE A O 1
ATOM 1537 N N . GLN A 1 199 ? -22.484 2.763 20.656 1.00 92.38 199 GLN A N 1
ATOM 1538 C CA . GLN A 1 199 ? -22.698 2.327 19.274 1.00 92.38 199 GLN A CA 1
ATOM 1539 C C . GLN A 1 199 ? -24.165 1.960 19.015 1.00 92.38 199 GLN A C 1
ATOM 1541 O O . GLN A 1 199 ? -24.682 2.259 17.942 1.00 92.38 199 GLN A O 1
ATOM 1546 N N . LEU A 1 200 ? -24.841 1.377 20.009 1.00 91.69 200 LEU A N 1
ATOM 1547 C CA . LEU A 1 200 ? -26.286 1.140 19.976 1.00 91.69 200 LEU A CA 1
ATOM 1548 C C . LEU A 1 200 ? -27.063 2.465 19.955 1.00 91.69 200 LEU A C 1
ATOM 1550 O O . LEU A 1 200 ? -27.978 2.634 19.153 1.00 91.69 200 LEU A O 1
ATOM 1554 N N . PHE A 1 201 ? -26.626 3.445 20.749 1.00 91.44 201 PHE A N 1
ATOM 1555 C CA . PHE A 1 201 ? -27.167 4.805 20.712 1.00 91.44 201 PHE A CA 1
ATOM 1556 C C . PHE A 1 201 ? -26.982 5.481 19.341 1.00 91.44 201 PHE A C 1
ATOM 1558 O O . PHE A 1 201 ? -27.916 6.086 18.812 1.00 91.44 201 PHE A O 1
ATOM 1565 N N . LEU A 1 202 ? -25.805 5.342 18.719 1.00 91.88 202 LEU A N 1
ATOM 1566 C CA . LEU A 1 202 ? -25.551 5.849 17.365 1.00 91.88 202 LEU A CA 1
ATOM 1567 C C . LEU A 1 202 ? -26.474 5.216 16.319 1.00 91.88 202 LEU A C 1
ATOM 1569 O O . LEU A 1 202 ? -26.942 5.914 15.424 1.00 91.88 202 LEU A O 1
ATOM 1573 N N . GLU A 1 203 ? -26.727 3.913 16.410 1.00 89.75 203 GLU A N 1
ATOM 1574 C CA . GLU A 1 203 ? -27.599 3.189 15.481 1.00 89.75 203 GLU A CA 1
ATOM 1575 C C . GLU A 1 203 ? -29.058 3.635 15.616 1.00 89.75 203 GLU A C 1
ATOM 1577 O O . GLU A 1 203 ? -29.700 3.938 14.609 1.00 89.75 203 GLU A O 1
ATOM 1582 N N . GLN A 1 204 ? -29.537 3.801 16.852 1.00 89.62 204 GLN A N 1
ATOM 1583 C CA . GLN A 1 204 ? -30.861 4.356 17.122 1.00 89.62 204 GLN A CA 1
ATOM 1584 C C . GLN A 1 204 ? -31.000 5.782 16.572 1.00 89.62 204 GLN A C 1
ATOM 1586 O O . GLN A 1 204 ? -31.989 6.108 15.916 1.00 89.62 204 GLN A O 1
ATOM 1591 N N . ARG A 1 205 ? -29.988 6.637 16.769 1.00 90.00 205 ARG A N 1
ATOM 1592 C CA . ARG A 1 205 ? -30.006 7.999 16.217 1.00 90.00 205 ARG A CA 1
ATOM 1593 C C . ARG A 1 205 ? -29.890 8.021 14.702 1.00 90.00 205 ARG A C 1
ATOM 1595 O O . ARG A 1 205 ? -30.479 8.897 14.077 1.00 90.00 205 ARG A O 1
ATOM 1602 N N . ARG A 1 206 ? -29.161 7.083 14.101 1.00 88.06 206 ARG A N 1
ATOM 1603 C CA . ARG A 1 206 ? -29.020 6.993 12.645 1.00 88.06 206 ARG A CA 1
ATOM 1604 C C . ARG A 1 206 ? -30.352 6.704 11.967 1.00 88.06 206 ARG A C 1
ATOM 1606 O O . ARG A 1 206 ? -30.615 7.307 10.933 1.00 88.06 206 ARG A O 1
ATOM 1613 N N . ALA A 1 207 ? -31.191 5.858 12.565 1.00 82.19 207 ALA A N 1
ATOM 1614 C CA . ALA A 1 207 ? -32.539 5.605 12.061 1.00 82.19 207 ALA A CA 1
ATOM 1615 C C . ALA A 1 207 ? -33.384 6.893 12.010 1.00 82.19 207 ALA A C 1
ATOM 1617 O O . ALA A 1 207 ? -34.082 7.131 11.031 1.00 82.19 207 ALA A O 1
ATOM 1618 N N . ALA A 1 208 ? -33.254 7.764 13.017 1.00 85.19 208 ALA A N 1
ATOM 1619 C CA . ALA A 1 208 ? -33.965 9.045 13.079 1.00 85.19 208 ALA A CA 1
ATOM 1620 C C . ALA A 1 208 ? -33.297 10.188 12.281 1.00 85.19 208 ALA A C 1
ATOM 1622 O O . ALA A 1 208 ? -33.924 11.210 12.028 1.00 85.19 208 ALA A O 1
ATOM 1623 N N . ASN A 1 209 ? -32.025 10.045 11.892 1.00 84.69 209 ASN A N 1
ATOM 1624 C CA . ASN A 1 209 ? -31.217 11.106 11.275 1.00 84.69 209 ASN A CA 1
ATOM 1625 C C . ASN A 1 209 ? -30.543 10.624 9.981 1.00 84.69 209 ASN A C 1
ATOM 1627 O O . ASN A 1 209 ? -29.347 10.829 9.770 1.00 84.69 209 ASN A O 1
ATOM 1631 N N . ALA A 1 210 ? -31.313 9.970 9.106 1.00 84.19 210 ALA A N 1
ATOM 1632 C CA . ALA A 1 210 ? -30.811 9.409 7.850 1.00 84.19 210 ALA A CA 1
ATOM 1633 C C . ALA A 1 210 ? -30.284 10.468 6.855 1.00 84.19 210 ALA A C 1
ATOM 1635 O O . ALA A 1 210 ? -29.481 10.141 5.985 1.00 84.19 210 ALA A O 1
ATOM 1636 N N . HIS A 1 211 ? -30.707 11.729 6.999 1.00 84.44 211 HIS A N 1
ATOM 1637 C CA . HIS A 1 211 ? -30.303 12.856 6.150 1.00 84.44 211 HIS A CA 1
ATOM 1638 C C . HIS A 1 211 ? -28.927 13.443 6.517 1.00 84.44 211 HIS A C 1
ATOM 1640 O O . HIS A 1 211 ? -28.332 14.163 5.716 1.00 84.44 211 HIS A O 1
ATOM 1646 N N . LEU A 1 212 ? -28.402 13.155 7.714 1.00 85.19 212 LEU A N 1
ATOM 1647 C CA . LEU A 1 212 ? -27.109 13.673 8.160 1.00 85.19 212 LEU A CA 1
ATOM 1648 C C . LEU A 1 212 ? -25.958 12.774 7.700 1.00 85.19 212 LEU A C 1
ATOM 1650 O O . LEU A 1 212 ? -26.021 11.545 7.756 1.00 85.19 212 LEU A O 1
ATOM 1654 N N . SER A 1 213 ? -24.841 13.401 7.322 1.00 89.62 213 SER A N 1
ATOM 1655 C CA . SER A 1 213 ? -23.584 12.683 7.094 1.00 89.62 213 SER A CA 1
ATOM 1656 C C . SER A 1 213 ? -23.147 11.956 8.368 1.00 89.62 213 SER A C 1
ATOM 1658 O O . SER A 1 213 ? -23.201 12.515 9.466 1.00 89.62 213 SER A O 1
ATOM 1660 N N . TYR A 1 214 ? -22.642 10.727 8.223 1.00 87.38 214 TYR A N 1
ATOM 1661 C CA . TYR A 1 214 ? -22.214 9.885 9.346 1.00 87.38 214 TYR A CA 1
ATOM 1662 C C . TYR A 1 214 ? -21.235 10.598 10.295 1.00 87.38 214 TYR A C 1
ATOM 1664 O O . TYR A 1 214 ? -21.317 10.437 11.514 1.00 87.38 214 TYR A O 1
ATOM 1672 N N . ASN A 1 215 ? -20.338 11.431 9.755 1.00 90.19 215 ASN A N 1
ATOM 1673 C CA . ASN A 1 215 ? -19.368 12.185 10.553 1.00 90.19 215 ASN A CA 1
ATOM 1674 C C . ASN A 1 215 ? -20.036 13.276 11.403 1.00 90.19 215 ASN A C 1
ATOM 1676 O O . ASN A 1 215 ? -19.684 13.437 12.573 1.00 90.19 215 ASN A O 1
ATOM 1680 N N . ALA A 1 216 ? -21.012 13.991 10.838 1.00 90.19 216 ALA A N 1
ATOM 1681 C CA . ALA A 1 216 ? -21.783 15.004 11.558 1.00 90.19 216 ALA A CA 1
ATOM 1682 C C . ALA A 1 216 ? -22.628 14.350 12.661 1.00 90.19 216 ALA A C 1
ATOM 1684 O O . ALA A 1 216 ? -22.507 14.714 13.831 1.00 90.19 216 ALA A O 1
ATOM 1685 N N . LEU A 1 217 ? -23.354 13.282 12.312 1.00 91.25 217 LEU A N 1
ATOM 1686 C CA . LEU A 1 217 ? -24.160 12.502 13.250 1.00 91.25 217 LEU A CA 1
ATOM 1687 C C . LEU A 1 217 ? -23.326 11.961 14.417 1.00 91.25 217 LEU A C 1
ATOM 1689 O O . LEU A 1 217 ? -23.749 12.029 15.571 1.00 91.25 217 LEU A O 1
ATOM 1693 N N . THR A 1 218 ? -22.134 11.426 14.140 1.00 91.88 218 THR A N 1
ATOM 1694 C CA . THR A 1 218 ? -21.254 10.879 15.183 1.00 91.88 218 THR A CA 1
ATOM 1695 C C . THR A 1 218 ? -20.778 11.975 16.135 1.00 91.88 218 THR A C 1
ATOM 1697 O O . THR A 1 218 ? -20.761 11.764 17.349 1.00 91.88 218 THR A O 1
ATOM 1700 N N . LYS A 1 219 ? -20.439 13.161 15.610 1.00 93.06 219 LYS A N 1
ATOM 1701 C CA . LYS A 1 219 ? -19.992 14.305 16.415 1.00 93.06 219 LYS A CA 1
ATOM 1702 C C . LYS A 1 219 ? -21.102 14.812 17.337 1.00 93.06 219 LYS A C 1
ATOM 1704 O O . LYS A 1 219 ? -20.870 14.955 18.535 1.00 93.06 219 LYS A O 1
ATOM 1709 N N . GLU A 1 220 ? -22.305 15.011 16.805 1.00 92.50 220 GLU A N 1
ATOM 1710 C CA . GLU A 1 220 ? -23.474 15.413 17.597 1.00 92.50 220 GLU A CA 1
ATOM 1711 C C . GLU A 1 220 ? -23.848 14.356 18.637 1.00 92.50 220 GLU A C 1
ATOM 1713 O O . GLU A 1 220 ? -24.090 14.672 19.798 1.00 92.50 220 GLU A O 1
ATOM 1718 N N . SER A 1 221 ? -23.842 13.078 18.249 1.00 91.50 221 SER A N 1
ATOM 1719 C CA . SER A 1 221 ? -24.171 11.976 19.161 1.00 91.50 221 SER A CA 1
ATOM 1720 C C . SER A 1 221 ? -23.167 11.872 20.295 1.00 91.50 221 SER A C 1
ATOM 1722 O O . SER A 1 221 ? -23.556 11.619 21.426 1.00 91.50 221 SER A O 1
ATOM 1724 N N . ALA A 1 222 ? -21.882 12.105 20.030 1.00 92.50 222 ALA A N 1
ATOM 1725 C CA . ALA A 1 222 ? -20.868 12.108 21.074 1.00 92.50 222 ALA A CA 1
ATOM 1726 C C . ALA A 1 222 ? -21.041 13.278 22.059 1.00 92.50 222 ALA A C 1
ATOM 1728 O O . ALA A 1 222 ? -20.672 13.143 23.225 1.00 92.50 222 ALA A O 1
ATOM 1729 N N . ALA A 1 223 ? -21.565 14.427 21.619 1.00 92.94 223 ALA A N 1
ATOM 1730 C CA . ALA A 1 223 ? -21.898 15.536 22.513 1.00 92.94 223 ALA A CA 1
ATOM 1731 C C . ALA A 1 223 ? -23.116 15.193 23.385 1.00 92.94 223 ALA A C 1
ATOM 1733 O O . ALA A 1 223 ? -23.027 15.274 24.610 1.00 92.94 223 ALA A O 1
ATOM 1734 N N . LEU A 1 224 ? -24.197 14.701 22.771 1.00 90.69 224 LEU A N 1
ATOM 1735 C CA . LEU A 1 224 ? -25.399 14.267 23.489 1.00 90.69 224 LEU A CA 1
ATOM 1736 C C . LEU A 1 224 ? -25.094 13.151 24.489 1.00 90.69 224 LEU A C 1
ATOM 1738 O O . LEU A 1 224 ? -25.461 13.256 25.649 1.00 90.69 224 LEU A O 1
ATOM 1742 N N . TRP A 1 225 ? -24.335 12.131 24.089 1.00 92.38 225 TRP A N 1
ATOM 1743 C CA . TRP A 1 225 ? -23.953 11.031 24.974 1.00 92.38 225 TRP A CA 1
ATOM 1744 C C . TRP A 1 225 ? -23.172 11.500 26.204 1.00 92.38 225 TRP A C 1
ATOM 1746 O O . TRP A 1 225 ? -23.317 10.935 27.284 1.00 92.38 225 TRP A O 1
ATOM 1756 N N . ARG A 1 226 ? -22.342 12.543 26.086 1.00 92.44 226 ARG A N 1
ATOM 1757 C CA . ARG A 1 226 ? -21.660 13.119 27.254 1.00 92.44 226 ARG A CA 1
ATOM 1758 C C . ARG A 1 226 ? -22.641 13.835 28.181 1.00 92.44 226 ARG A C 1
ATOM 1760 O O . ARG A 1 226 ? -22.522 13.651 29.387 1.00 92.44 226 ARG A O 1
ATOM 1767 N N . ALA A 1 227 ? -23.605 14.564 27.621 1.00 91.75 227 ALA A N 1
ATOM 1768 C CA . ALA A 1 227 ? -24.625 15.304 28.364 1.00 91.75 227 ALA A CA 1
ATOM 1769 C C . ALA A 1 227 ? -25.727 14.418 28.983 1.00 91.75 227 ALA A C 1
ATOM 1771 O O . ALA A 1 227 ? -26.341 14.823 29.964 1.00 91.75 227 ALA A O 1
ATOM 1772 N N . MET A 1 228 ? -25.966 13.218 28.443 1.00 90.62 228 MET A N 1
ATOM 1773 C CA . MET A 1 228 ? -26.975 12.282 28.955 1.00 90.62 228 MET A CA 1
ATOM 1774 C C . MET A 1 228 ? -26.706 11.862 30.403 1.00 90.62 228 MET A C 1
ATOM 1776 O O . MET A 1 228 ? -25.558 11.615 30.801 1.00 90.62 228 MET A O 1
ATOM 1780 N N . SER A 1 229 ? -27.786 11.705 31.164 1.00 90.56 229 SER A N 1
ATOM 1781 C CA . SER A 1 229 ? -27.765 11.249 32.553 1.00 90.56 229 SER A CA 1
ATOM 1782 C C . SER A 1 229 ? -27.338 9.780 32.676 1.00 90.56 229 SER A C 1
ATOM 1784 O O . SER A 1 229 ? -27.370 9.008 31.712 1.00 90.56 229 SER A O 1
ATOM 1786 N N . SER A 1 230 ? -26.932 9.362 33.880 1.00 84.94 230 SER A N 1
ATOM 1787 C CA . SER A 1 230 ? -26.630 7.950 34.156 1.00 84.94 230 SER A CA 1
ATOM 1788 C C . SER A 1 230 ? -27.846 7.052 33.913 1.00 84.94 230 SER A C 1
ATOM 1790 O O . SER A 1 230 ? -27.675 5.965 33.373 1.00 84.94 230 SER A O 1
ATOM 1792 N N . ALA A 1 231 ? -29.055 7.529 34.226 1.00 87.69 231 ALA A N 1
ATOM 1793 C CA . ALA A 1 231 ? -30.316 6.813 34.031 1.00 87.69 231 ALA A CA 1
ATOM 1794 C C . ALA A 1 231 ? -30.656 6.564 32.552 1.00 87.69 231 ALA A C 1
ATOM 1796 O O . ALA A 1 231 ? -31.142 5.498 32.203 1.00 87.69 231 ALA A O 1
ATOM 1797 N N . GLU A 1 232 ? -30.365 7.503 31.653 1.00 84.50 232 GLU A N 1
ATOM 1798 C CA . GLU A 1 232 ? -30.584 7.280 30.215 1.00 84.50 232 GLU A CA 1
ATOM 1799 C C . GLU A 1 232 ? -29.508 6.364 29.624 1.00 84.50 232 GLU A C 1
ATOM 1801 O O . GLU A 1 232 ? -29.768 5.570 28.719 1.00 84.50 232 GLU A O 1
ATOM 1806 N N . LYS A 1 233 ? -28.287 6.438 30.164 1.00 90.00 233 LYS A N 1
ATOM 1807 C CA . LYS A 1 233 ? -27.192 5.539 29.792 1.00 90.00 233 LYS A CA 1
ATOM 1808 C C . LYS A 1 233 ? -27.446 4.103 30.245 1.00 90.00 233 LYS A C 1
ATOM 1810 O O . LYS A 1 233 ? -27.021 3.205 29.522 1.00 90.00 233 LYS A O 1
ATOM 1815 N N . THR A 1 234 ? -28.143 3.867 31.365 1.00 90.94 234 THR A N 1
ATOM 1816 C CA . THR A 1 234 ? -28.379 2.502 31.875 1.00 90.94 234 THR A CA 1
ATOM 1817 C C . THR A 1 234 ? -29.150 1.626 30.889 1.00 90.94 234 THR A C 1
ATOM 1819 O O . THR A 1 234 ? -28.841 0.445 30.740 1.00 90.94 234 THR A O 1
ATOM 1822 N N . HIS A 1 235 ? -30.103 2.205 30.151 1.00 90.38 235 HIS A N 1
ATOM 1823 C CA . HIS A 1 235 ? -30.817 1.496 29.090 1.00 90.38 235 HIS A CA 1
ATOM 1824 C C . HIS A 1 235 ? -29.843 0.936 28.039 1.00 90.38 235 HIS A C 1
ATOM 1826 O O . HIS A 1 235 ? -29.878 -0.248 27.701 1.00 90.38 235 HIS A O 1
ATOM 1832 N N . PHE A 1 236 ? -28.908 1.766 27.571 1.00 92.38 236 PHE A N 1
ATOM 1833 C CA . PHE A 1 236 ? -27.909 1.369 26.580 1.00 92.38 236 PHE A CA 1
ATOM 1834 C C . PHE A 1 236 ? -26.815 0.464 27.147 1.00 92.38 236 PHE A C 1
ATOM 1836 O O . PHE A 1 236 ? -26.290 -0.372 26.410 1.00 92.38 236 PHE A O 1
ATOM 1843 N N . THR A 1 237 ? -26.449 0.602 28.426 1.00 91.88 237 THR A N 1
ATOM 1844 C CA . THR A 1 237 ? -25.505 -0.329 29.060 1.00 91.88 237 THR A CA 1
ATOM 1845 C C . THR A 1 237 ? -26.117 -1.716 29.190 1.00 91.88 237 THR A C 1
ATOM 1847 O O . THR A 1 237 ? -25.455 -2.680 28.826 1.00 91.88 237 THR A O 1
ATOM 1850 N N . HIS A 1 238 ? -27.390 -1.817 29.582 1.00 93.00 238 HIS A N 1
ATOM 1851 C CA . HIS A 1 238 ? -28.104 -3.092 29.634 1.00 93.00 238 HIS A CA 1
ATOM 1852 C C . HIS A 1 238 ? -28.204 -3.747 28.245 1.00 93.00 238 HIS A C 1
ATOM 1854 O O . HIS A 1 238 ? -27.903 -4.929 28.085 1.00 93.00 238 HIS A O 1
ATOM 1860 N N . LEU A 1 239 ? -28.531 -2.981 27.195 1.00 91.31 239 LEU A N 1
ATOM 1861 C CA . LEU A 1 239 ? -28.515 -3.510 25.824 1.00 91.31 239 LEU A CA 1
ATOM 1862 C C . LEU A 1 239 ? -27.112 -3.971 25.386 1.00 91.31 239 LEU A C 1
ATOM 1864 O O . LEU A 1 239 ? -26.981 -4.989 24.707 1.00 91.31 239 LEU A O 1
ATOM 1868 N N . ALA A 1 240 ? -26.057 -3.257 25.785 1.00 92.88 240 ALA A N 1
ATOM 1869 C CA . ALA A 1 240 ? -24.682 -3.658 25.498 1.00 92.88 240 ALA A CA 1
ATOM 1870 C C . ALA A 1 240 ? -24.271 -4.938 26.249 1.00 92.88 240 ALA A C 1
ATOM 1872 O O . ALA A 1 240 ? -23.499 -5.736 25.717 1.00 92.88 240 ALA A O 1
ATOM 1873 N N . GLU A 1 241 ? -24.788 -5.160 27.459 1.00 92.44 24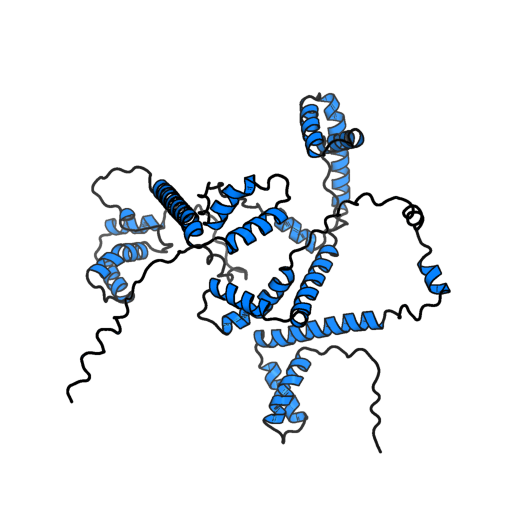1 GLU A N 1
ATOM 1874 C CA . GLU A 1 241 ? -24.594 -6.400 28.219 1.00 92.44 241 GLU A CA 1
ATOM 1875 C C . GLU A 1 241 ? -25.277 -7.590 27.537 1.00 92.44 241 GLU A C 1
ATOM 1877 O O . GLU A 1 241 ? -24.649 -8.637 27.374 1.00 92.44 241 GLU A O 1
ATOM 1882 N N . LEU A 1 242 ? -26.510 -7.415 27.051 1.00 92.44 242 LEU A N 1
ATOM 1883 C CA . LEU A 1 242 ? -27.211 -8.436 26.263 1.00 92.44 242 LEU A CA 1
ATOM 1884 C C . LEU A 1 242 ? -26.459 -8.773 24.967 1.00 92.44 242 LEU A C 1
ATOM 1886 O O . LEU A 1 242 ? -26.275 -9.942 24.628 1.00 92.44 242 LEU A O 1
ATOM 1890 N N . GLU A 1 243 ? -25.969 -7.757 24.259 1.00 92.00 243 GLU A N 1
ATOM 1891 C CA . GLU A 1 243 ? -25.186 -7.914 23.030 1.00 92.00 243 GLU A CA 1
ATOM 1892 C C . GLU A 1 243 ? -23.846 -8.626 23.290 1.00 92.00 243 GLU A C 1
ATOM 1894 O O . GLU A 1 243 ? -23.416 -9.481 22.508 1.00 92.00 243 GLU A O 1
ATOM 1899 N N . LYS A 1 244 ? -23.197 -8.320 24.420 1.00 90.38 244 LYS A N 1
ATOM 1900 C CA . LYS A 1 244 ? -22.005 -9.029 24.893 1.00 90.38 244 LYS A CA 1
ATOM 1901 C C . LYS A 1 244 ? -22.320 -10.495 25.190 1.00 90.38 244 LYS A C 1
ATOM 1903 O O . LYS A 1 244 ? -21.587 -11.364 24.723 1.00 90.38 244 LYS A O 1
ATOM 1908 N N . ALA A 1 245 ? -23.418 -10.783 25.888 1.00 92.06 245 ALA A N 1
ATOM 1909 C CA . ALA A 1 245 ? -23.843 -12.149 26.184 1.00 92.06 245 ALA A CA 1
ATOM 1910 C C . ALA A 1 245 ? -24.154 -12.949 24.904 1.00 92.06 245 ALA A C 1
ATOM 1912 O O . ALA A 1 245 ? -23.714 -14.096 24.780 1.00 92.06 245 ALA A O 1
ATOM 1913 N N . ARG A 1 246 ? -24.824 -12.335 23.913 1.00 93.50 246 ARG A N 1
ATOM 1914 C CA . ARG A 1 246 ? -25.042 -12.935 22.583 1.00 93.50 246 ARG A CA 1
ATOM 1915 C C . ARG A 1 246 ? -23.716 -13.301 21.927 1.00 93.50 246 ARG A C 1
ATOM 1917 O O . ARG A 1 246 ? -23.529 -14.447 21.527 1.00 93.50 246 ARG A O 1
ATOM 1924 N N . TYR A 1 247 ? -22.784 -12.350 21.850 1.00 90.56 247 TYR A N 1
ATOM 1925 C CA . TYR A 1 247 ? -21.475 -12.585 21.247 1.00 90.56 247 TYR A CA 1
ATOM 1926 C C . TYR A 1 247 ? -20.698 -13.690 21.968 1.00 90.56 247 TYR A C 1
ATOM 1928 O O . TYR A 1 247 ? -20.104 -14.541 21.317 1.00 90.56 247 TYR A O 1
ATOM 1936 N N . GLU A 1 248 ? -20.716 -13.729 23.300 1.00 88.88 248 GLU A N 1
ATOM 1937 C CA . GLU A 1 248 ? -20.063 -14.797 24.059 1.00 88.88 248 GLU A CA 1
ATOM 1938 C C . GLU A 1 248 ? -20.690 -16.172 23.786 1.00 88.88 248 GLU A C 1
ATOM 1940 O O . GLU A 1 248 ? -19.973 -17.169 23.689 1.00 88.88 248 GLU A O 1
ATOM 1945 N N . ALA A 1 249 ? -22.015 -16.257 23.641 1.00 89.94 249 ALA A N 1
ATOM 1946 C CA . ALA A 1 249 ? -22.697 -17.494 23.268 1.00 89.94 249 ALA A CA 1
ATOM 1947 C C . ALA A 1 249 ? -22.365 -17.932 21.827 1.00 89.94 249 ALA A C 1
ATOM 1949 O O . ALA A 1 249 ? -22.092 -19.110 21.592 1.00 89.94 249 ALA A O 1
ATOM 1950 N N . GLU A 1 250 ? -22.325 -16.996 20.875 1.00 89.81 250 GLU A N 1
ATOM 1951 C CA . GLU A 1 250 ? -21.930 -17.248 19.482 1.00 89.81 250 GLU A CA 1
ATOM 1952 C C . GLU A 1 250 ? -20.459 -17.671 19.379 1.00 89.81 250 GLU A C 1
ATOM 1954 O O . GLU A 1 250 ? -20.133 -18.634 18.688 1.00 89.81 250 GLU A O 1
ATOM 1959 N N . MET A 1 251 ? -19.568 -17.013 20.123 1.00 85.88 251 MET A N 1
ATOM 1960 C CA . MET A 1 251 ? -18.141 -17.337 20.163 1.00 85.88 251 MET A CA 1
ATOM 1961 C C . MET A 1 251 ? -17.864 -18.714 20.764 1.00 85.88 251 MET A C 1
ATOM 1963 O O . MET A 1 251 ? -16.947 -19.384 20.298 1.00 85.88 251 MET A O 1
ATOM 1967 N N . ARG A 1 252 ? -18.656 -19.172 21.747 1.00 86.25 252 ARG A N 1
ATOM 1968 C CA . ARG A 1 252 ? -18.558 -20.547 22.280 1.00 86.25 252 ARG A CA 1
ATOM 1969 C C . ARG A 1 252 ? -18.892 -21.609 21.228 1.00 86.25 252 ARG A C 1
ATOM 1971 O O . ARG A 1 252 ? -18.365 -22.712 21.300 1.00 86.25 252 ARG A O 1
ATOM 1978 N N . ARG A 1 253 ? -19.753 -21.282 20.261 1.00 86.25 253 ARG A N 1
ATOM 1979 C CA . ARG A 1 253 ? -20.148 -22.172 19.155 1.00 86.25 253 ARG A CA 1
ATOM 1980 C C . ARG A 1 253 ? -19.252 -22.022 17.922 1.00 86.25 253 ARG A C 1
ATOM 1982 O O . ARG A 1 253 ? -19.333 -22.837 17.008 1.00 86.25 253 ARG A O 1
ATOM 1989 N N . TYR A 1 254 ? -18.416 -20.986 17.876 1.00 85.50 254 TYR A N 1
ATOM 1990 C CA . TYR A 1 254 ? -17.614 -20.651 16.709 1.00 85.50 254 TYR A CA 1
ATOM 1991 C C . TYR A 1 254 ? -16.278 -21.398 16.682 1.00 85.50 254 TYR A C 1
ATOM 1993 O O . TYR A 1 254 ? -15.407 -21.198 17.528 1.00 85.50 254 TYR A O 1
ATOM 2001 N N . THR A 1 255 ? -16.074 -22.187 15.630 1.00 80.75 255 THR A N 1
ATOM 2002 C CA . THR A 1 255 ? -14.785 -22.807 15.309 1.00 80.75 255 THR A CA 1
ATOM 2003 C C . THR A 1 255 ? -14.061 -21.984 14.236 1.00 80.75 255 THR A C 1
ATOM 2005 O O . THR A 1 255 ? -14.506 -21.971 13.083 1.00 80.75 255 THR A O 1
ATOM 2008 N N . PRO A 1 256 ? -12.952 -21.291 14.561 1.00 77.31 256 PRO A N 1
ATOM 2009 C CA . PRO A 1 256 ? -12.236 -20.475 13.588 1.00 77.31 256 PRO A CA 1
ATOM 2010 C C . PRO A 1 256 ? -11.563 -21.333 12.517 1.00 77.31 256 PRO A C 1
ATOM 2012 O O . PRO A 1 256 ? -10.963 -22.367 12.812 1.00 77.31 256 PRO A O 1
ATOM 2015 N N . THR A 1 257 ? -11.585 -20.870 11.266 1.00 78.50 257 THR A N 1
ATOM 2016 C CA . THR A 1 257 ? -10.777 -21.492 10.212 1.00 78.50 257 THR A CA 1
ATOM 2017 C C . THR A 1 257 ? -9.281 -21.287 10.484 1.00 78.50 257 THR A C 1
ATOM 2019 O O . THR A 1 257 ? -8.855 -20.306 11.099 1.00 78.50 257 THR A O 1
ATOM 2022 N N . ARG A 1 258 ? -8.426 -22.177 9.961 1.00 73.12 258 ARG A N 1
ATOM 2023 C CA . ARG A 1 258 ? -6.958 -22.053 10.092 1.00 73.12 258 ARG A CA 1
ATOM 2024 C C . ARG A 1 258 ? -6.435 -20.689 9.609 1.00 73.12 258 ARG A C 1
ATOM 2026 O O . ARG A 1 258 ? -5.494 -20.141 10.184 1.00 73.12 258 ARG A O 1
ATOM 2033 N N . LYS A 1 259 ? -7.045 -20.131 8.554 1.00 72.12 259 LYS A N 1
ATOM 2034 C CA . LYS A 1 259 ? -6.675 -18.822 7.994 1.00 72.12 259 LYS A CA 1
ATOM 2035 C C . LYS A 1 259 ? -7.073 -17.673 8.930 1.00 72.12 259 LYS A C 1
ATOM 2037 O O . LYS A 1 259 ? -6.254 -16.778 9.150 1.00 72.12 259 LYS A O 1
ATOM 2042 N N . SER A 1 260 ? -8.270 -17.694 9.523 1.00 69.88 260 SER A N 1
ATOM 2043 C CA . SER A 1 260 ? -8.676 -16.644 10.467 1.00 69.88 260 SER A CA 1
ATOM 2044 C C . SER A 1 260 ? -7.961 -16.731 11.805 1.00 69.88 260 SER A C 1
ATOM 2046 O O . SER A 1 260 ? -7.626 -15.686 12.358 1.00 69.88 260 SER A O 1
ATOM 2048 N N . ALA A 1 261 ? -7.632 -17.933 12.284 1.00 72.62 261 ALA A N 1
ATOM 2049 C CA . ALA A 1 261 ? -6.799 -18.121 13.469 1.00 72.62 261 ALA A CA 1
ATOM 2050 C C . ALA A 1 261 ? -5.423 -17.452 13.295 1.00 72.62 261 ALA A C 1
ATOM 2052 O O . ALA A 1 261 ? -5.024 -16.639 14.129 1.00 72.62 261 ALA A O 1
ATOM 2053 N N . LYS A 1 262 ? -4.745 -17.687 12.157 1.00 74.25 262 LYS A N 1
ATOM 2054 C CA . LYS A 1 262 ? -3.459 -17.040 11.835 1.00 74.25 262 LYS A CA 1
ATOM 2055 C C . LYS A 1 262 ? -3.586 -15.515 11.728 1.00 74.25 262 LYS A C 1
ATOM 2057 O O . LYS A 1 262 ? -2.739 -14.790 12.243 1.00 74.25 262 LYS A O 1
ATOM 2062 N N . LYS A 1 263 ? -4.655 -15.013 11.098 1.00 73.94 263 LYS A N 1
ATOM 2063 C CA . LYS A 1 263 ? -4.911 -13.568 10.970 1.00 73.94 263 LYS A CA 1
ATOM 2064 C C . LYS A 1 263 ? -5.198 -12.901 12.319 1.00 73.94 263 LYS A C 1
ATOM 2066 O O . LYS A 1 263 ? -4.710 -11.801 12.559 1.00 73.94 263 LYS A O 1
ATOM 2071 N N . ARG A 1 264 ? -5.966 -13.553 13.198 1.00 70.88 264 ARG A N 1
ATOM 2072 C CA . ARG A 1 264 ? -6.240 -13.071 14.562 1.00 70.88 264 ARG A CA 1
ATOM 2073 C C . ARG A 1 264 ? -4.973 -13.052 15.409 1.00 70.88 264 ARG A C 1
ATOM 2075 O O . ARG A 1 264 ? -4.719 -12.040 16.047 1.00 70.88 264 ARG A O 1
ATOM 2082 N N . ALA A 1 265 ? -4.158 -14.106 15.348 1.00 73.19 265 ALA A N 1
ATOM 2083 C CA . ALA A 1 265 ? -2.861 -14.143 16.020 1.00 73.19 265 ALA A CA 1
ATOM 2084 C C . ALA A 1 265 ? -1.952 -12.995 15.547 1.00 73.19 265 ALA A C 1
ATOM 2086 O O . ALA A 1 265 ? -1.411 -12.269 16.371 1.00 73.19 265 ALA A O 1
ATOM 2087 N N . ALA A 1 266 ? -1.876 -12.750 14.233 1.00 71.25 266 ALA A N 1
ATOM 2088 C CA . ALA A 1 266 ? -1.104 -11.639 13.676 1.00 71.25 266 ALA A CA 1
ATOM 2089 C C . ALA A 1 266 ? -1.640 -10.250 14.079 1.00 71.25 266 ALA A C 1
ATOM 2091 O O . ALA A 1 266 ? -0.860 -9.321 14.254 1.00 71.25 266 ALA A O 1
ATOM 2092 N N . ALA A 1 267 ? -2.959 -10.097 14.238 1.00 70.06 267 ALA A N 1
ATOM 2093 C CA . ALA A 1 267 ? -3.577 -8.848 14.687 1.00 70.06 267 ALA A CA 1
ATOM 2094 C C . ALA A 1 267 ? -3.436 -8.599 16.201 1.00 70.06 267 ALA A C 1
ATOM 2096 O O . ALA A 1 267 ? -3.500 -7.449 16.625 1.00 70.06 267 ALA A O 1
ATOM 2097 N N . MET A 1 268 ? -3.271 -9.659 17.002 1.00 68.69 268 MET A N 1
ATOM 2098 C CA . MET A 1 268 ? -3.033 -9.578 18.450 1.00 68.69 268 MET A CA 1
ATOM 2099 C C . MET A 1 268 ? -1.568 -9.313 18.805 1.00 68.69 268 MET A C 1
ATOM 2101 O O . MET A 1 268 ? -1.283 -8.963 19.949 1.00 68.69 268 MET A O 1
ATOM 2105 N N . LEU A 1 269 ? -0.641 -9.460 17.854 1.00 70.56 269 LEU A N 1
ATOM 2106 C CA . LEU A 1 269 ? 0.739 -9.042 18.068 1.00 70.56 269 LEU A CA 1
ATOM 2107 C C . LEU A 1 269 ? 0.772 -7.522 18.295 1.00 70.56 269 LEU A C 1
ATOM 2109 O O . LEU A 1 269 ? 0.130 -6.786 17.536 1.00 70.56 269 LEU A O 1
ATOM 2113 N N . PRO A 1 270 ? 1.501 -7.036 19.319 1.00 60.91 270 PRO A N 1
ATOM 2114 C CA . PRO A 1 270 ? 1.634 -5.613 19.573 1.00 60.91 270 PRO A CA 1
ATOM 2115 C C . PRO A 1 270 ? 2.219 -4.963 18.325 1.00 60.91 270 PRO A C 1
ATOM 2117 O O . PRO A 1 270 ? 3.379 -5.163 17.968 1.00 60.91 270 PRO A O 1
ATOM 2120 N N . ARG A 1 271 ? 1.381 -4.201 17.622 1.00 60.16 271 ARG A N 1
ATOM 2121 C CA . ARG A 1 271 ? 1.824 -3.427 16.476 1.00 60.16 271 ARG A CA 1
ATOM 2122 C C . ARG A 1 271 ? 2.713 -2.335 17.051 1.00 60.16 271 ARG A C 1
ATOM 2124 O O . ARG A 1 271 ? 2.207 -1.411 17.685 1.00 60.16 271 ARG A O 1
ATOM 2131 N N . THR A 1 272 ? 4.023 -2.453 16.866 1.00 55.88 272 THR A N 1
ATOM 2132 C CA . THR A 1 272 ? 4.975 -1.378 17.142 1.00 55.88 272 THR A CA 1
ATOM 2133 C C . THR A 1 272 ? 4.696 -0.264 16.143 1.00 55.88 272 THR A C 1
ATOM 2135 O O . THR A 1 272 ? 5.344 -0.112 15.112 1.00 55.88 272 THR A O 1
ATOM 2138 N N . VAL A 1 273 ? 3.648 0.516 16.407 1.00 49.62 273 VAL A N 1
ATOM 2139 C CA . VAL A 1 273 ? 3.421 1.764 15.699 1.00 49.62 273 VAL A CA 1
ATOM 2140 C C . VAL A 1 273 ? 4.445 2.727 16.270 1.00 49.62 273 VAL A C 1
ATOM 2142 O O . VAL A 1 273 ? 4.144 3.540 17.140 1.00 49.62 273 VAL A O 1
ATOM 2145 N N . VAL A 1 274 ? 5.682 2.615 15.789 1.00 52.75 274 VAL A N 1
ATOM 2146 C CA . VAL A 1 274 ? 6.602 3.740 15.829 1.00 52.75 274 VAL A CA 1
ATOM 2147 C C . VAL A 1 274 ? 5.901 4.799 14.995 1.00 52.75 274 VAL A C 1
ATOM 2149 O O . VAL A 1 274 ? 5.925 4.765 13.763 1.00 52.75 274 VAL A O 1
ATOM 2152 N N . LYS A 1 275 ? 5.169 5.698 15.660 1.00 47.88 275 LYS A N 1
ATOM 2153 C CA . LYS A 1 275 ? 4.739 6.945 15.044 1.00 47.88 275 LYS A CA 1
ATOM 2154 C C . LYS A 1 275 ? 6.042 7.639 14.684 1.00 47.88 275 LYS A C 1
ATOM 2156 O O . LYS A 1 275 ? 6.636 8.290 15.538 1.00 47.88 275 LYS A O 1
ATOM 2161 N N . LYS A 1 276 ? 6.527 7.440 13.451 1.00 47.00 276 LYS A N 1
ATOM 2162 C CA . LYS A 1 276 ? 7.569 8.295 12.890 1.00 47.00 276 LYS A CA 1
ATOM 2163 C C . LYS A 1 276 ? 7.036 9.703 13.106 1.00 47.00 276 LYS A C 1
ATOM 2165 O O . LYS A 1 276 ? 5.972 10.035 12.576 1.00 47.00 276 LYS A O 1
ATOM 2170 N N . ALA A 1 277 ? 7.704 10.466 13.971 1.00 56.34 277 ALA A N 1
ATOM 2171 C CA . ALA A 1 277 ? 7.399 11.872 14.146 1.00 56.34 277 ALA A CA 1
ATOM 2172 C C . ALA A 1 277 ? 7.311 12.462 12.739 1.00 56.34 277 ALA A C 1
ATOM 2174 O O . ALA A 1 277 ? 8.162 12.164 11.892 1.00 56.34 277 ALA A O 1
ATOM 2175 N N . ARG A 1 278 ? 6.226 13.185 12.454 1.00 55.75 278 ARG A N 1
ATOM 2176 C CA . ARG A 1 278 ? 6.049 13.845 11.165 1.00 55.75 278 ARG A CA 1
ATOM 2177 C C . ARG A 1 278 ? 7.148 14.898 11.081 1.00 55.75 278 ARG A C 1
ATOM 2179 O O . ARG A 1 278 ? 6.972 16.005 11.564 1.00 55.75 278 ARG A O 1
ATOM 2186 N N . ARG A 1 279 ? 8.299 14.507 10.538 1.00 61.50 279 ARG A N 1
ATOM 2187 C CA . ARG A 1 279 ? 9.383 15.426 10.218 1.00 61.50 279 ARG A CA 1
ATOM 2188 C C . ARG A 1 279 ? 8.818 16.360 9.158 1.00 61.50 279 ARG A C 1
ATOM 2190 O O . ARG A 1 279 ? 8.352 15.882 8.118 1.00 61.50 279 ARG A O 1
ATOM 2197 N N . GLU A 1 280 ? 8.781 17.652 9.447 1.00 62.91 280 GLU A N 1
ATOM 2198 C CA . GLU A 1 280 ? 8.487 18.669 8.444 1.00 62.91 280 GLU A CA 1
ATOM 2199 C C . GLU A 1 280 ? 9.681 18.716 7.495 1.00 62.91 280 GLU A C 1
ATOM 2201 O O . GLU A 1 280 ? 10.645 19.434 7.706 1.00 62.91 280 GLU A O 1
ATOM 2206 N N . ARG A 1 281 ? 9.671 17.826 6.500 1.00 68.00 281 ARG A N 1
ATOM 2207 C CA . ARG A 1 281 ? 10.695 17.804 5.458 1.00 68.00 281 ARG A CA 1
ATOM 2208 C C . ARG A 1 281 ? 10.499 19.025 4.567 1.00 68.00 281 ARG A C 1
ATOM 2210 O O . ARG A 1 281 ? 9.357 19.326 4.200 1.00 68.00 281 ARG A O 1
ATOM 2217 N N . ALA A 1 282 ? 11.606 19.665 4.197 1.00 78.38 282 ALA A N 1
ATOM 2218 C CA . ALA A 1 282 ? 11.625 20.708 3.182 1.00 78.38 282 ALA A CA 1
ATOM 2219 C C . ALA A 1 282 ? 10.874 20.232 1.931 1.00 78.38 282 ALA A C 1
ATOM 2221 O O . ALA A 1 282 ? 10.983 19.075 1.507 1.00 78.38 282 ALA A O 1
ATOM 2222 N N . LYS A 1 283 ? 10.056 21.112 1.354 1.00 85.12 283 LYS A N 1
ATOM 2223 C CA . LYS A 1 283 ? 9.338 20.792 0.117 1.00 85.12 283 LYS A CA 1
ATOM 2224 C C . LYS A 1 283 ? 10.331 20.836 -1.038 1.00 85.12 283 LYS A C 1
ATOM 2226 O O . LYS A 1 283 ? 11.031 21.837 -1.190 1.00 85.12 283 LYS A O 1
ATOM 2231 N N . TYR A 1 284 ? 10.329 19.780 -1.850 1.00 87.19 284 TYR A N 1
ATOM 2232 C CA . TYR A 1 284 ? 11.163 19.664 -3.047 1.00 87.19 284 TYR A CA 1
ATOM 2233 C C . TYR A 1 284 ? 11.117 20.921 -3.924 1.00 87.19 284 TYR A C 1
ATOM 2235 O O . TYR A 1 284 ? 10.058 21.561 -4.003 1.00 87.19 284 TYR A O 1
ATOM 2243 N N . PRO A 1 285 ? 12.233 21.245 -4.602 1.00 91.75 285 PRO A N 1
ATOM 2244 C CA . PRO A 1 285 ? 12.308 22.426 -5.431 1.00 91.75 285 PRO A CA 1
ATOM 2245 C C . PRO A 1 285 ? 11.360 22.300 -6.626 1.00 91.75 285 PRO A C 1
ATOM 2247 O O . PRO A 1 285 ? 11.201 21.235 -7.233 1.00 91.75 285 PRO A O 1
ATOM 2250 N N . LYS A 1 286 ? 10.686 23.396 -6.949 1.00 92.06 286 LYS A N 1
ATOM 2251 C CA . LYS A 1 286 ? 9.754 23.501 -8.065 1.00 92.06 286 LYS A CA 1
ATOM 2252 C C . LYS A 1 286 ? 10.529 23.644 -9.367 1.00 92.06 286 LYS A C 1
ATOM 2254 O O . LYS A 1 286 ? 11.490 24.396 -9.475 1.00 92.06 286 LYS A O 1
ATOM 2259 N N . SER A 1 287 ? 10.063 22.946 -10.398 1.00 93.94 287 SER A N 1
ATOM 2260 C CA . SER A 1 287 ? 10.628 23.085 -11.739 1.00 93.94 287 SER A CA 1
ATOM 2261 C C . SER A 1 287 ? 10.169 24.381 -12.414 1.00 93.94 287 SER A C 1
ATOM 2263 O O . SER A 1 287 ? 9.142 24.962 -12.054 1.00 93.94 287 SER A O 1
ATOM 2265 N N . ALA A 1 288 ? 10.882 24.786 -13.467 1.00 91.06 288 ALA A N 1
ATOM 2266 C CA . ALA A 1 288 ? 10.537 25.959 -14.274 1.00 91.06 288 ALA A CA 1
ATOM 2267 C C . ALA A 1 288 ? 9.097 25.889 -14.814 1.00 91.06 288 ALA A C 1
ATOM 2269 O O . ALA A 1 288 ? 8.366 26.878 -14.796 1.00 91.06 288 ALA A O 1
ATOM 2270 N N . PHE A 1 289 ? 8.660 24.690 -15.213 1.00 92.50 289 PHE A N 1
ATOM 2271 C CA . PHE A 1 289 ? 7.287 24.449 -15.646 1.00 92.50 289 PHE A CA 1
ATOM 2272 C C . PHE A 1 289 ? 6.271 24.660 -14.518 1.00 92.50 289 PHE A C 1
ATOM 2274 O O . PHE A 1 289 ? 5.220 25.237 -14.757 1.00 92.50 289 PHE A O 1
ATOM 2281 N N . VAL A 1 290 ? 6.579 24.244 -13.286 1.00 92.88 290 VAL A N 1
ATOM 2282 C CA . VAL A 1 290 ? 5.680 24.431 -12.133 1.00 92.88 290 VAL A CA 1
ATOM 2283 C C . VAL A 1 290 ? 5.557 25.910 -11.765 1.00 92.88 290 VAL A C 1
ATOM 2285 O O . VAL A 1 290 ? 4.466 26.367 -11.436 1.00 92.88 290 VAL A O 1
ATOM 2288 N N . HIS A 1 291 ? 6.638 26.690 -11.853 1.00 92.94 291 HIS A N 1
ATOM 2289 C CA . HIS A 1 291 ? 6.547 28.145 -11.685 1.00 92.94 291 HIS A CA 1
ATOM 2290 C C . HIS A 1 291 ? 5.664 28.785 -12.764 1.00 92.94 291 HIS A C 1
ATOM 2292 O O . HIS A 1 291 ? 4.786 29.584 -12.438 1.00 92.94 291 HIS A O 1
ATOM 2298 N N . TYR A 1 292 ? 5.832 28.369 -14.021 1.00 92.19 292 TYR A N 1
ATOM 2299 C CA . TYR A 1 292 ? 4.980 28.805 -15.125 1.00 92.19 292 TYR A CA 1
ATOM 2300 C C . TYR A 1 292 ? 3.510 28.396 -14.927 1.00 92.19 292 TYR A C 1
ATOM 2302 O O . TYR A 1 292 ? 2.609 29.210 -15.117 1.00 92.19 292 TYR A O 1
ATOM 2310 N N . GLU A 1 293 ? 3.241 27.166 -14.489 1.00 92.25 293 GLU A N 1
ATOM 2311 C CA . GLU A 1 293 ? 1.893 26.682 -14.174 1.00 92.25 293 GLU A CA 1
ATOM 2312 C C . GLU A 1 293 ? 1.242 27.522 -13.071 1.00 92.25 293 GLU A C 1
ATOM 2314 O O . GLU A 1 293 ? 0.099 27.954 -13.210 1.00 92.25 293 GLU A O 1
ATOM 2319 N N . LEU A 1 294 ? 1.959 27.784 -11.976 1.00 91.44 294 LEU A N 1
ATOM 2320 C CA . LEU A 1 294 ? 1.423 28.505 -10.821 1.00 91.44 294 LEU A CA 1
ATOM 2321 C C . LEU A 1 294 ? 1.047 29.956 -11.131 1.00 91.44 294 LEU A C 1
ATOM 2323 O O . LEU A 1 294 ? 0.086 30.458 -10.538 1.00 91.44 294 LEU A O 1
ATOM 2327 N N . GLU A 1 295 ? 1.766 30.602 -12.047 1.00 91.56 295 GLU A N 1
ATOM 2328 C CA . GLU A 1 295 ? 1.436 31.946 -12.521 1.00 91.56 295 GLU A CA 1
ATOM 2329 C C . GLU A 1 295 ? 0.225 31.912 -13.467 1.00 91.56 295 GLU A C 1
ATOM 2331 O O . GLU A 1 295 ? -0.735 32.670 -13.315 1.00 91.56 295 GLU A O 1
ATOM 2336 N N . ASN A 1 296 ? 0.221 30.973 -14.418 1.00 88.88 296 ASN A N 1
ATOM 2337 C CA . ASN A 1 296 ? -0.782 30.933 -15.481 1.00 88.88 296 ASN A CA 1
ATOM 2338 C C . ASN A 1 296 ? -2.092 30.242 -15.077 1.00 88.88 296 ASN A C 1
ATOM 2340 O O . ASN A 1 296 ? -3.122 30.501 -15.698 1.00 88.88 296 ASN A O 1
ATOM 2344 N N . ARG A 1 297 ? -2.125 29.448 -13.995 1.00 87.50 297 ARG A N 1
ATOM 2345 C CA . ARG A 1 297 ? -3.357 28.788 -13.508 1.00 87.50 297 ARG A CA 1
ATOM 2346 C C . ARG A 1 297 ? -4.479 29.772 -13.184 1.00 87.50 297 ARG A C 1
ATOM 2348 O O . ARG A 1 297 ? -5.649 29.416 -13.272 1.00 87.50 297 ARG A O 1
ATOM 2355 N N . ARG A 1 298 ? -4.145 31.023 -12.830 1.00 89.06 298 ARG A N 1
ATOM 2356 C CA . ARG A 1 298 ? -5.144 32.066 -12.541 1.00 89.06 298 ARG A CA 1
ATOM 2357 C C . ARG A 1 298 ? -6.003 32.403 -13.761 1.00 89.06 298 ARG A C 1
ATOM 2359 O O . ARG A 1 298 ? -7.132 32.842 -13.579 1.00 89.06 298 ARG A O 1
ATOM 2366 N N . ARG A 1 299 ? -5.502 32.162 -14.977 1.00 88.12 299 ARG A N 1
ATOM 2367 C CA . ARG A 1 299 ? -6.240 32.353 -16.237 1.00 88.12 299 ARG A CA 1
ATOM 2368 C C . ARG A 1 299 ? -7.280 31.258 -16.494 1.00 88.12 299 ARG A C 1
ATOM 2370 O O . ARG A 1 299 ? -8.088 31.391 -17.403 1.00 88.12 299 ARG A O 1
ATOM 2377 N N . TYR A 1 300 ? -7.259 30.190 -15.699 1.00 85.69 300 TYR A N 1
ATOM 2378 C CA . TYR A 1 300 ? -8.024 28.970 -15.929 1.00 85.69 300 TYR A CA 1
ATOM 2379 C C . TYR A 1 300 ? -8.876 28.544 -14.723 1.00 85.69 300 TYR A C 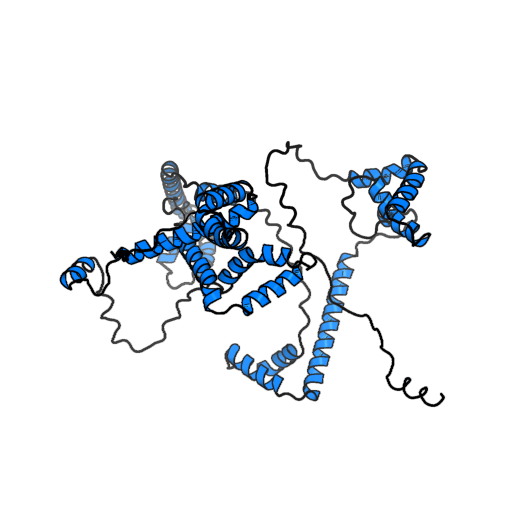1
ATOM 2381 O O . TYR A 1 300 ? -9.196 27.366 -14.580 1.00 85.69 300 TYR A O 1
ATOM 2389 N N . GLN A 1 301 ? -9.255 29.489 -13.855 1.00 85.44 301 GLN A N 1
ATOM 2390 C CA . GLN A 1 301 ? -10.008 29.211 -12.621 1.00 85.44 301 GLN A CA 1
ATOM 2391 C C . GLN A 1 301 ? -11.360 28.520 -12.872 1.00 85.44 301 GLN A C 1
ATOM 2393 O O . GLN A 1 301 ? -11.786 27.718 -12.045 1.00 85.44 301 GLN A O 1
ATOM 2398 N N . ASP A 1 302 ? -11.985 28.772 -14.025 1.00 87.31 302 ASP A N 1
ATOM 2399 C CA . ASP A 1 302 ? -13.302 28.229 -14.383 1.00 87.31 302 ASP A CA 1
ATOM 2400 C C . ASP A 1 302 ? -13.238 26.850 -15.063 1.00 87.31 302 ASP A C 1
ATOM 2402 O O . ASP A 1 302 ? -14.269 26.273 -15.407 1.00 87.31 302 ASP A O 1
ATOM 2406 N N . ARG A 1 303 ? -12.033 26.308 -15.296 1.00 87.44 303 ARG A N 1
ATOM 2407 C CA . ARG A 1 303 ? -11.837 25.026 -15.990 1.00 87.44 303 ARG A CA 1
ATOM 2408 C C . ARG A 1 303 ? -11.412 23.915 -15.030 1.00 87.44 303 ARG A C 1
ATOM 2410 O O . ARG A 1 303 ? -10.669 24.165 -14.079 1.00 87.44 303 ARG A O 1
ATOM 2417 N N . PRO A 1 304 ? -11.811 22.655 -15.286 1.00 87.12 304 PRO A N 1
ATOM 2418 C CA . PRO A 1 304 ? -11.351 21.530 -14.484 1.00 87.12 304 PRO A CA 1
ATOM 2419 C C . PRO A 1 304 ? -9.840 21.310 -14.658 1.00 87.12 304 PRO A C 1
ATOM 2421 O O . PRO A 1 304 ? -9.281 21.524 -15.735 1.00 87.12 304 PRO A O 1
ATOM 2424 N N . TYR A 1 305 ? -9.189 20.823 -13.594 1.00 81.38 305 TYR A N 1
ATOM 2425 C CA . TYR A 1 305 ? -7.728 20.671 -13.492 1.00 81.38 305 TYR A CA 1
ATOM 2426 C C . TYR A 1 305 ? -7.063 20.081 -14.742 1.00 81.38 305 TYR A C 1
ATOM 2428 O O . TYR A 1 305 ? -6.128 20.652 -15.297 1.00 81.38 305 TYR A O 1
ATOM 2436 N N . ASN A 1 306 ? -7.583 18.952 -15.221 1.00 86.56 306 ASN A N 1
ATOM 2437 C CA . ASN A 1 306 ? -6.987 18.221 -16.335 1.00 86.56 306 ASN A CA 1
ATOM 2438 C C . ASN A 1 306 ? -7.005 19.016 -17.651 1.00 86.56 306 ASN A C 1
ATOM 2440 O O . ASN A 1 306 ? -6.082 18.885 -18.449 1.00 86.56 306 ASN A O 1
ATOM 2444 N N . GLU A 1 307 ? -8.029 19.839 -17.885 1.00 86.19 307 GLU A N 1
ATOM 2445 C CA . GLU A 1 307 ? -8.171 20.596 -19.132 1.00 86.19 307 GLU A CA 1
ATOM 2446 C C . GLU A 1 307 ? -7.226 21.790 -19.177 1.00 86.19 307 GLU A C 1
ATOM 2448 O O . GLU A 1 307 ? -6.542 22.003 -20.182 1.00 86.19 307 GLU A O 1
ATOM 2453 N N . TYR A 1 308 ? -7.132 22.546 -18.080 1.00 89.31 308 TYR A N 1
ATOM 2454 C CA . TYR A 1 308 ? -6.196 23.661 -18.047 1.00 89.31 308 TYR A CA 1
ATOM 2455 C C . TYR A 1 308 ? -4.744 23.186 -18.016 1.00 89.31 308 TYR A C 1
ATOM 2457 O O . TYR A 1 308 ? -3.888 23.820 -18.625 1.00 89.31 308 TYR A O 1
ATOM 2465 N N . MET A 1 309 ? -4.447 22.056 -17.366 1.00 88.94 309 MET A N 1
ATOM 2466 C CA . MET A 1 309 ? -3.092 21.502 -17.351 1.00 88.94 309 MET A CA 1
ATOM 2467 C C . MET A 1 309 ? -2.618 21.100 -18.746 1.00 88.94 309 MET A C 1
ATOM 2469 O O . MET A 1 309 ? -1.462 21.342 -19.090 1.00 88.94 309 MET A O 1
ATOM 2473 N N . VAL A 1 310 ? -3.503 20.535 -19.575 1.00 90.81 310 VAL A N 1
ATOM 2474 C CA . VAL A 1 310 ? -3.185 20.243 -20.980 1.00 90.81 310 VAL A CA 1
ATOM 2475 C C . VAL A 1 310 ? -2.955 21.534 -21.771 1.00 90.81 310 VAL A C 1
ATOM 2477 O O . VAL A 1 310 ? -2.009 21.593 -22.558 1.00 90.81 310 VAL A O 1
ATOM 2480 N N . ALA A 1 311 ? -3.759 22.577 -21.537 1.00 89.00 311 ALA A N 1
ATOM 2481 C CA . ALA A 1 311 ? -3.575 23.880 -22.178 1.00 89.00 311 ALA A CA 1
ATOM 2482 C C . ALA A 1 311 ? -2.226 24.526 -21.801 1.00 89.00 311 ALA A C 1
ATOM 2484 O O . ALA A 1 311 ? -1.432 24.840 -22.686 1.00 89.00 311 ALA A O 1
ATOM 2485 N N . ILE A 1 312 ? -1.908 24.612 -20.504 1.00 91.44 312 ILE A N 1
ATOM 2486 C CA . ILE A 1 312 ? -0.639 25.159 -19.992 1.00 91.44 312 ILE A CA 1
ATOM 2487 C C . ILE A 1 312 ? 0.563 24.348 -20.498 1.00 91.44 312 ILE A C 1
ATOM 2489 O O . ILE A 1 312 ? 1.586 24.921 -20.868 1.00 91.44 312 ILE A O 1
ATOM 2493 N N . ALA A 1 313 ? 0.463 23.017 -20.558 1.00 91.00 313 ALA A N 1
ATOM 2494 C CA . ALA A 1 313 ? 1.538 22.174 -21.082 1.00 91.00 313 ALA A CA 1
ATOM 2495 C C . ALA A 1 313 ? 1.795 22.402 -22.582 1.00 91.00 313 ALA A C 1
ATOM 2497 O O . ALA A 1 313 ? 2.943 22.319 -23.030 1.00 91.00 313 ALA A O 1
ATOM 2498 N N . LYS A 1 314 ? 0.743 22.688 -23.362 1.00 92.81 314 LYS A N 1
ATOM 2499 C CA . LYS A 1 314 ? 0.864 23.047 -24.779 1.00 92.81 314 LYS A CA 1
ATOM 2500 C C . LYS A 1 314 ? 1.536 24.413 -24.940 1.00 92.81 314 LYS A C 1
ATOM 2502 O O . LYS A 1 314 ? 2.525 24.504 -25.662 1.00 92.81 314 LYS A O 1
ATOM 2507 N N . GLU A 1 315 ? 1.070 25.423 -24.207 1.00 92.06 315 GLU A N 1
ATOM 2508 C CA . GLU A 1 315 ? 1.663 26.768 -24.212 1.00 92.06 315 GLU A CA 1
ATOM 2509 C C . GLU A 1 315 ? 3.138 26.741 -23.799 1.00 92.06 315 GLU A C 1
ATOM 2511 O O . GLU A 1 315 ? 3.987 27.323 -24.467 1.00 92.06 315 GLU A O 1
ATOM 2516 N N . TRP A 1 316 ? 3.478 25.987 -22.750 1.00 92.44 316 TRP A N 1
ATOM 2517 C CA . TRP A 1 316 ? 4.862 25.811 -22.317 1.00 92.44 316 TRP A CA 1
ATOM 2518 C C . TRP A 1 316 ? 5.746 25.193 -23.404 1.00 92.44 316 TRP A C 1
ATOM 2520 O O . TRP A 1 316 ? 6.911 25.563 -23.546 1.00 92.44 316 TRP A O 1
ATOM 2530 N N . ARG A 1 317 ? 5.220 24.247 -24.189 1.00 93.44 317 ARG A N 1
ATOM 2531 C CA . ARG A 1 317 ? 5.974 23.631 -25.287 1.00 93.44 317 ARG A CA 1
ATOM 2532 C C . ARG A 1 317 ? 6.287 24.651 -26.379 1.00 93.44 317 ARG A C 1
ATOM 2534 O O . ARG A 1 317 ? 7.428 24.689 -26.832 1.00 93.44 317 ARG A O 1
ATOM 2541 N N . GLU A 1 318 ? 5.306 25.474 -26.734 1.00 92.81 318 GLU A N 1
ATOM 2542 C CA . GLU A 1 318 ? 5.382 26.499 -27.785 1.00 92.81 318 GLU A CA 1
ATOM 2543 C C . GLU A 1 318 ? 6.134 27.770 -27.342 1.00 92.81 318 GLU A C 1
ATOM 2545 O O . GLU A 1 318 ? 6.580 28.549 -28.182 1.00 92.81 318 GLU A O 1
ATOM 2550 N N . LEU A 1 319 ? 6.330 27.969 -26.034 1.00 93.44 319 LEU A N 1
ATOM 2551 C CA . LEU A 1 319 ? 7.013 29.139 -25.484 1.00 93.44 319 LEU A CA 1
ATOM 2552 C C . LEU A 1 319 ? 8.485 29.216 -25.955 1.00 93.44 319 LEU A C 1
ATOM 2554 O O . LEU A 1 319 ? 9.209 28.214 -25.850 1.00 93.44 319 LEU A O 1
ATOM 2558 N N . PRO A 1 320 ? 8.966 30.388 -26.422 1.00 94.75 320 PRO A N 1
ATOM 2559 C CA . PRO A 1 320 ? 10.343 30.544 -26.866 1.00 94.75 320 PRO A CA 1
ATOM 2560 C C . PRO A 1 320 ? 11.329 30.379 -25.710 1.00 94.75 320 PRO A C 1
ATOM 2562 O O . PRO A 1 320 ? 11.036 30.660 -24.546 1.00 94.75 320 PRO A O 1
ATOM 2565 N N . GLU A 1 321 ? 12.535 29.941 -26.053 1.00 90.44 321 GLU A N 1
ATOM 2566 C CA . GLU A 1 321 ? 13.569 29.572 -25.089 1.00 90.44 321 GLU A CA 1
ATOM 2567 C C . GLU A 1 321 ? 14.029 30.750 -24.213 1.00 90.44 321 GLU A C 1
ATOM 2569 O O . GLU A 1 321 ? 14.308 30.582 -23.026 1.00 90.44 321 GLU A O 1
ATOM 2574 N N . THR A 1 322 ? 13.998 31.964 -24.766 1.00 91.88 322 THR A N 1
ATOM 2575 C CA . THR A 1 322 ? 14.267 33.220 -24.052 1.00 91.88 322 THR A CA 1
ATOM 2576 C C . THR A 1 322 ? 13.219 33.514 -22.980 1.00 91.88 322 THR A C 1
ATOM 2578 O O . THR A 1 322 ? 13.561 33.927 -21.876 1.00 91.88 322 THR A O 1
ATOM 2581 N N . ALA A 1 323 ? 11.944 33.237 -23.258 1.00 89.44 323 ALA A N 1
ATOM 2582 C CA . ALA A 1 323 ? 10.869 33.378 -22.282 1.00 89.44 323 ALA A CA 1
ATOM 2583 C C . ALA A 1 323 ? 10.867 32.232 -21.259 1.00 89.44 323 ALA A C 1
ATOM 2585 O O . ALA A 1 323 ? 10.438 32.433 -20.129 1.00 89.44 323 ALA A O 1
ATOM 2586 N N . LYS A 1 324 ? 11.383 31.045 -21.612 1.00 93.06 324 LYS A N 1
ATOM 2587 C CA . LYS A 1 324 ? 11.639 29.953 -20.654 1.00 93.06 324 LYS A CA 1
ATOM 2588 C C . LYS A 1 324 ? 12.794 30.266 -19.699 1.00 93.06 324 LYS A C 1
ATOM 2590 O O . LYS A 1 324 ? 12.808 29.732 -18.592 1.00 93.06 324 LYS A O 1
ATOM 2595 N N . ALA A 1 325 ? 13.741 31.124 -20.089 1.00 93.88 325 ALA A N 1
ATOM 2596 C CA . ALA A 1 325 ? 14.906 31.466 -19.272 1.00 93.88 325 ALA A CA 1
ATOM 2597 C C . ALA A 1 325 ? 14.528 32.105 -17.925 1.00 93.88 325 ALA A C 1
ATOM 2599 O O . ALA A 1 325 ? 15.109 31.748 -16.903 1.00 93.88 325 ALA A O 1
ATOM 2600 N N . THR A 1 326 ? 13.507 32.968 -17.891 1.00 93.44 326 THR A N 1
ATOM 2601 C CA . THR A 1 326 ? 13.014 33.582 -16.642 1.00 93.44 326 THR A CA 1
ATOM 2602 C C . THR A 1 326 ? 12.482 32.529 -15.667 1.00 93.44 326 THR A C 1
ATOM 2604 O O . THR A 1 326 ? 12.800 32.547 -14.481 1.00 93.44 326 THR A O 1
ATOM 2607 N N . TRP A 1 327 ? 11.740 31.545 -16.174 1.00 94.62 327 TRP A N 1
ATOM 2608 C CA . TRP A 1 327 ? 11.215 30.435 -15.379 1.00 94.62 327 TRP A CA 1
ATOM 2609 C C . TRP A 1 327 ? 12.308 29.468 -14.919 1.00 94.62 327 TRP A C 1
ATOM 2611 O O . TRP A 1 327 ? 12.206 28.904 -13.832 1.00 94.62 327 TRP A O 1
ATOM 2621 N N . ARG A 1 328 ? 13.368 29.283 -15.717 1.00 93.94 328 ARG A N 1
ATOM 2622 C CA . ARG A 1 328 ? 14.551 28.509 -15.307 1.00 93.94 328 ARG A CA 1
ATOM 2623 C C . ARG A 1 328 ? 15.334 29.198 -14.201 1.00 93.94 328 ARG A C 1
ATOM 2625 O O . ARG A 1 328 ? 15.753 28.515 -13.277 1.00 93.94 328 ARG A O 1
ATOM 2632 N N . ALA A 1 329 ? 15.472 30.521 -14.255 1.00 94.56 329 ALA A N 1
ATOM 2633 C CA . ALA A 1 329 ? 16.086 31.280 -13.170 1.00 94.56 329 ALA A CA 1
ATOM 2634 C C . ALA A 1 329 ? 15.313 31.084 -11.853 1.00 94.56 329 ALA A C 1
ATOM 2636 O O . ALA A 1 329 ? 15.912 30.701 -10.855 1.00 94.56 329 ALA A O 1
ATOM 2637 N N . LEU A 1 330 ? 13.978 31.199 -11.877 1.00 93.19 330 LEU A N 1
ATOM 2638 C CA . LEU A 1 330 ? 13.138 30.940 -10.697 1.00 93.19 330 LEU A CA 1
ATOM 2639 C C . LEU A 1 330 ? 13.258 29.502 -10.169 1.00 93.19 330 LEU A C 1
ATOM 2641 O O . LEU A 1 330 ? 13.250 29.288 -8.961 1.00 93.19 330 LEU A O 1
ATOM 2645 N N . ALA A 1 331 ? 13.389 28.516 -11.059 1.00 94.44 331 ALA A N 1
ATOM 2646 C CA . ALA A 1 331 ? 13.614 27.131 -10.654 1.00 94.44 331 ALA A CA 1
ATOM 2647 C C . ALA A 1 331 ? 14.976 26.950 -9.966 1.00 94.44 331 ALA A C 1
ATOM 2649 O O . ALA A 1 331 ? 15.058 26.269 -8.949 1.00 94.44 331 ALA A O 1
ATOM 2650 N N . ASN A 1 332 ? 16.028 27.589 -10.486 1.00 93.56 332 ASN A N 1
ATOM 2651 C CA . ASN A 1 332 ? 17.355 27.571 -9.869 1.00 93.56 332 ASN A CA 1
ATOM 2652 C C . ASN A 1 332 ? 17.344 28.268 -8.499 1.00 93.56 332 ASN A C 1
ATOM 2654 O O . ASN A 1 332 ? 18.000 27.807 -7.568 1.00 93.56 332 ASN A O 1
ATOM 2658 N N . ASP A 1 333 ? 16.568 29.339 -8.341 1.00 93.75 333 ASP A N 1
ATOM 2659 C CA . ASP A 1 333 ? 16.365 29.996 -7.046 1.00 93.75 333 ASP A CA 1
ATOM 2660 C C . ASP A 1 333 ? 15.670 29.067 -6.042 1.00 93.75 333 ASP A C 1
ATOM 2662 O O . ASP A 1 333 ? 16.067 29.009 -4.878 1.00 93.75 333 ASP A O 1
ATOM 2666 N N . ASP A 1 334 ? 14.674 28.291 -6.483 1.00 92.69 334 ASP A N 1
ATOM 2667 C CA . ASP A 1 334 ? 13.978 27.333 -5.618 1.00 92.69 334 ASP A CA 1
ATOM 2668 C C . ASP A 1 334 ? 14.850 26.116 -5.263 1.00 92.69 334 ASP A C 1
ATOM 2670 O O . ASP A 1 334 ? 14.722 25.579 -4.161 1.00 92.69 334 ASP A O 1
ATOM 2674 N N . VAL A 1 335 ? 15.772 25.714 -6.151 1.00 91.69 335 VAL A N 1
ATOM 2675 C CA . VAL A 1 335 ? 16.837 24.739 -5.845 1.00 91.69 335 VAL A CA 1
ATOM 2676 C C . VAL A 1 335 ? 17.744 25.279 -4.743 1.00 91.69 335 VAL A C 1
ATOM 2678 O O . VAL A 1 335 ? 17.912 24.600 -3.734 1.00 91.69 335 VAL A O 1
ATOM 2681 N N . ARG A 1 336 ? 18.222 26.525 -4.858 1.00 93.19 336 AR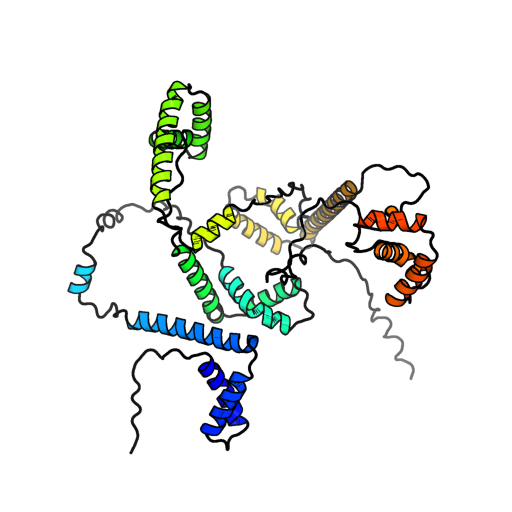G A N 1
ATOM 2682 C CA . ARG A 1 336 ? 19.047 27.162 -3.816 1.00 93.19 336 ARG A CA 1
ATOM 2683 C C . ARG A 1 336 ? 18.316 27.274 -2.477 1.00 93.19 336 ARG A C 1
ATOM 2685 O O . ARG A 1 336 ? 18.908 27.009 -1.435 1.00 93.19 336 ARG A O 1
ATOM 2692 N N . ARG A 1 337 ? 17.021 27.619 -2.488 1.00 93.88 337 ARG A N 1
ATOM 2693 C CA . ARG A 1 337 ? 16.169 27.595 -1.284 1.00 93.88 337 ARG A CA 1
ATOM 2694 C C . ARG A 1 337 ? 16.143 26.199 -0.665 1.00 93.88 337 ARG A C 1
ATOM 2696 O O . ARG A 1 337 ? 16.325 26.068 0.539 1.00 93.88 337 ARG A O 1
ATOM 2703 N N . TYR A 1 338 ? 15.884 25.169 -1.470 1.00 90.62 338 TYR A N 1
ATOM 2704 C CA . TYR A 1 338 ? 15.797 23.796 -0.982 1.00 90.62 338 TYR A CA 1
ATOM 2705 C C . TYR A 1 338 ? 17.130 23.307 -0.404 1.00 90.62 338 TYR A C 1
ATOM 2707 O O . TYR A 1 338 ? 17.135 22.711 0.667 1.00 90.62 338 TYR A O 1
ATOM 2715 N N . GLU A 1 339 ? 18.248 23.594 -1.068 1.00 89.94 339 GLU A N 1
ATOM 2716 C CA . GLU A 1 339 ? 19.593 23.282 -0.576 1.00 89.94 339 GLU A CA 1
ATOM 2717 C C . GLU A 1 339 ? 19.890 23.991 0.750 1.00 89.94 339 GLU A C 1
ATOM 2719 O O . GLU A 1 339 ? 20.380 23.354 1.680 1.00 89.94 339 GLU A O 1
ATOM 2724 N N . ALA A 1 340 ? 19.520 25.269 0.883 1.00 89.06 340 ALA A N 1
ATOM 2725 C CA . ALA A 1 340 ? 19.660 26.014 2.133 1.00 89.06 340 ALA A CA 1
ATOM 2726 C C . ALA A 1 340 ? 18.784 25.440 3.264 1.00 89.06 340 ALA A C 1
ATOM 2728 O O . ALA A 1 340 ? 19.269 25.262 4.377 1.00 89.06 340 ALA A O 1
ATOM 2729 N N . GLU A 1 341 ? 17.523 25.091 2.986 1.00 88.12 341 GLU A N 1
ATOM 2730 C CA . GLU A 1 341 ? 16.620 24.452 3.959 1.00 88.12 341 GLU A CA 1
ATOM 2731 C C . GLU A 1 341 ? 17.102 23.050 4.372 1.00 88.12 341 GLU A C 1
ATOM 2733 O O . GLU A 1 341 ? 16.923 22.645 5.521 1.00 88.12 341 GLU A O 1
ATOM 2738 N N . GLN A 1 342 ? 17.695 22.285 3.447 1.00 83.19 342 GLN A N 1
ATOM 2739 C CA . GLN A 1 342 ? 18.338 21.009 3.770 1.00 83.19 342 GLN A CA 1
ATOM 2740 C C . GLN A 1 342 ? 19.563 21.231 4.658 1.00 83.19 342 GLN A C 1
ATOM 2742 O O . GLN A 1 342 ? 19.638 20.625 5.721 1.00 83.19 342 GLN A O 1
ATOM 2747 N N . ALA A 1 343 ? 20.450 22.162 4.295 1.00 84.69 343 ALA A N 1
ATOM 2748 C CA . ALA A 1 343 ? 21.634 22.488 5.085 1.00 84.69 343 ALA A CA 1
ATOM 2749 C C . ALA A 1 343 ? 21.285 22.996 6.496 1.00 84.69 343 ALA A C 1
ATOM 2751 O O . ALA A 1 343 ? 21.948 22.624 7.460 1.00 84.69 343 ALA A O 1
ATOM 2752 N N . GLU A 1 344 ? 20.228 23.799 6.649 1.00 82.69 344 GLU A N 1
ATOM 2753 C CA . GLU A 1 344 ? 19.733 24.259 7.953 1.00 82.69 344 GLU A CA 1
ATOM 2754 C C . GLU A 1 344 ? 19.116 23.114 8.771 1.00 82.69 344 GLU A C 1
ATOM 2756 O O . GLU A 1 344 ? 19.370 23.000 9.970 1.00 82.69 344 GLU A O 1
ATOM 2761 N N . SER A 1 345 ? 18.351 22.222 8.132 1.00 76.69 345 SER A N 1
ATOM 2762 C CA . SER A 1 345 ? 17.821 21.015 8.778 1.00 76.69 345 SER A CA 1
ATOM 2763 C C . SER A 1 345 ? 18.935 20.065 9.228 1.00 76.69 345 SER A C 1
ATOM 2765 O O . SER A 1 345 ? 18.800 19.421 10.271 1.00 76.69 345 SER A O 1
ATOM 2767 N N . ASP A 1 346 ? 20.013 19.968 8.453 1.00 68.12 346 ASP A N 1
ATOM 2768 C CA . ASP A 1 346 ? 21.179 19.148 8.769 1.00 68.12 346 ASP A CA 1
ATOM 2769 C C . ASP A 1 346 ? 22.018 19.800 9.878 1.00 68.12 346 ASP A C 1
ATOM 2771 O O . ASP A 1 346 ? 22.417 19.117 10.816 1.00 68.12 346 ASP A O 1
ATOM 2775 N N . ALA A 1 347 ? 22.193 21.127 9.859 1.00 66.31 347 ALA A N 1
ATOM 2776 C CA . ALA A 1 347 ? 22.872 21.890 10.912 1.00 66.31 347 ALA A CA 1
ATOM 2777 C C . ALA A 1 347 ? 22.100 21.897 12.248 1.00 66.31 347 ALA A C 1
ATOM 2779 O O . ALA A 1 347 ? 22.694 21.812 13.326 1.00 66.31 347 ALA A O 1
ATOM 2780 N N . GLY A 1 348 ? 20.766 21.947 12.196 1.00 59.03 348 GLY A N 1
ATOM 2781 C CA . GLY A 1 348 ? 19.891 21.800 13.360 1.00 59.03 348 GLY A CA 1
ATOM 2782 C C . GLY A 1 348 ? 19.932 20.399 13.981 1.00 59.03 348 GLY A C 1
ATOM 2783 O O . GLY A 1 348 ? 19.564 20.235 15.143 1.00 59.03 348 GLY A O 1
ATOM 2784 N N . ALA A 1 349 ? 20.415 19.387 13.250 1.00 55.44 349 ALA A N 1
ATOM 2785 C CA . ALA A 1 349 ? 20.666 18.053 13.790 1.00 55.44 349 ALA A CA 1
ATOM 2786 C C . ALA A 1 349 ? 22.016 17.944 14.534 1.00 55.44 349 ALA A C 1
ATOM 2788 O O . ALA A 1 349 ? 22.199 17.003 15.309 1.00 55.44 349 ALA A O 1
ATOM 2789 N N . THR A 1 350 ? 22.941 18.893 14.336 1.00 48.72 350 THR A N 1
ATOM 2790 C CA . THR A 1 350 ? 24.321 18.853 14.857 1.00 48.72 350 THR A CA 1
ATOM 2791 C C . THR A 1 350 ? 24.559 19.669 16.129 1.00 48.72 350 THR A C 1
ATOM 2793 O O . THR A 1 350 ? 25.666 19.622 16.660 1.00 48.72 350 THR A O 1
ATOM 2796 N N . THR A 1 351 ? 23.565 20.391 16.659 1.00 38.34 351 THR A N 1
ATOM 2797 C CA . THR A 1 351 ? 23.720 21.143 17.919 1.00 38.34 351 THR A CA 1
ATOM 2798 C C . THR A 1 351 ? 22.981 20.472 19.076 1.00 38.34 351 THR A C 1
ATOM 2800 O O . THR A 1 351 ? 21.754 20.442 19.146 1.00 38.34 351 THR A O 1
ATOM 2803 N N . PRO A 1 352 ? 23.757 19.927 20.019 1.00 44.09 352 PRO A N 1
ATOM 2804 C CA . PRO A 1 352 ? 23.649 20.394 21.391 1.00 44.09 352 PRO A CA 1
ATOM 2805 C C . PRO A 1 352 ? 25.015 20.858 21.911 1.00 44.09 352 PRO A C 1
ATOM 2807 O O . PRO A 1 352 ? 26.055 20.287 21.591 1.00 44.09 352 PRO A O 1
ATOM 2810 N N . GLU A 1 353 ? 24.988 21.920 22.711 1.00 41.59 353 GLU A N 1
ATOM 2811 C CA . GLU A 1 353 ? 26.112 22.466 23.470 1.00 41.59 353 GLU A CA 1
ATOM 2812 C C . GLU A 1 353 ? 26.994 21.379 24.104 1.00 41.59 353 GLU A C 1
ATOM 2814 O O . GLU A 1 353 ? 26.525 20.633 24.958 1.00 41.59 353 GLU A O 1
ATOM 2819 N N . THR A 1 354 ? 28.294 21.385 23.810 1.00 34.38 354 THR A N 1
ATOM 2820 C CA . THR A 1 354 ? 29.318 21.124 24.830 1.00 34.38 354 THR A CA 1
ATOM 2821 C C . THR A 1 354 ? 30.570 21.924 24.510 1.00 34.38 354 THR A C 1
ATOM 2823 O O . THR A 1 354 ? 31.178 21.784 23.452 1.00 34.38 354 THR A O 1
ATOM 2826 N N . MET A 1 355 ? 30.917 22.786 25.459 1.00 29.88 355 MET A N 1
ATOM 2827 C CA . MET A 1 355 ? 32.131 23.581 25.510 1.00 29.88 355 MET A CA 1
ATOM 2828 C C . MET A 1 355 ? 33.398 22.719 25.458 1.00 29.88 355 MET A C 1
ATOM 2830 O O . MET A 1 355 ? 33.444 21.611 25.986 1.00 29.88 355 MET A O 1
ATOM 2834 N N . SER A 1 356 ? 34.444 23.296 24.872 1.00 41.84 356 SER A N 1
ATOM 2835 C CA . SER A 1 356 ? 35.816 22.791 24.885 1.00 41.84 356 SER A CA 1
ATOM 2836 C C . SER A 1 356 ? 36.381 22.706 26.309 1.00 41.84 356 SER A C 1
ATOM 2838 O O . SER A 1 356 ? 36.419 23.718 27.006 1.00 41.84 356 SER A O 1
ATOM 2840 N N . LEU A 1 357 ? 36.887 21.533 26.708 1.00 31.73 357 LEU A N 1
ATOM 2841 C CA . LEU A 1 357 ? 37.955 21.381 27.701 1.00 31.73 357 LEU A CA 1
ATOM 2842 C C . LEU A 1 357 ? 38.871 20.223 27.279 1.00 31.73 357 LEU A C 1
ATOM 2844 O O . LEU A 1 357 ? 38.420 19.129 26.954 1.00 31.73 357 LEU A O 1
ATOM 2848 N N . ASN A 1 358 ? 40.173 20.501 27.277 1.00 45.00 358 ASN A N 1
ATOM 2849 C CA . ASN A 1 358 ? 41.252 19.604 26.874 1.00 45.00 358 ASN A CA 1
ATOM 2850 C C . ASN A 1 358 ? 41.199 18.245 27.595 1.00 45.00 358 ASN A C 1
ATOM 2852 O O . ASN A 1 358 ? 41.413 18.168 28.803 1.00 45.00 358 ASN A O 1
ATOM 2856 N N . GLY A 1 359 ? 40.982 17.178 26.824 1.00 43.94 359 GLY A N 1
ATOM 2857 C CA . GLY A 1 359 ? 41.005 15.791 27.290 1.00 43.94 359 GLY A CA 1
ATOM 2858 C C . GLY A 1 359 ? 40.188 14.890 26.370 1.00 43.94 359 GLY A C 1
ATOM 2859 O O . GLY A 1 359 ? 39.138 14.407 26.775 1.00 43.94 359 GLY A O 1
ATOM 2860 N N . ALA A 1 360 ? 40.646 14.719 25.124 1.00 40.06 360 ALA A N 1
ATOM 2861 C CA . ALA A 1 360 ? 39.878 14.074 24.059 1.00 40.06 360 ALA A CA 1
ATOM 2862 C C . ALA A 1 360 ? 39.376 12.679 24.466 1.00 40.06 360 ALA A C 1
ATOM 2864 O O . ALA A 1 360 ? 40.155 11.747 24.694 1.00 40.06 360 ALA A O 1
ATOM 2865 N N . SER A 1 361 ? 38.056 12.538 24.531 1.00 49.94 361 SER A N 1
ATOM 2866 C CA . SER A 1 361 ? 37.402 11.255 24.760 1.00 49.94 361 SER A CA 1
ATOM 2867 C C . SER A 1 361 ? 37.562 10.380 23.508 1.00 49.94 361 SER A C 1
ATOM 2869 O O . SER A 1 361 ? 37.378 10.877 22.396 1.00 49.94 361 SER A O 1
ATOM 2871 N N . PRO A 1 362 ? 37.825 9.063 23.621 1.00 52.78 362 PRO A N 1
ATOM 2872 C CA . PRO A 1 362 ? 37.851 8.127 22.485 1.00 52.78 362 PRO A CA 1
ATOM 2873 C C . PRO A 1 362 ? 36.619 8.174 21.567 1.00 52.78 362 PRO A C 1
ATOM 2875 O O . PRO A 1 362 ? 36.665 7.723 20.425 1.00 52.78 362 PRO A O 1
ATOM 2878 N N . ARG A 1 363 ? 35.501 8.711 22.070 1.00 51.62 363 ARG A N 1
ATOM 2879 C CA . ARG A 1 363 ? 34.268 8.933 21.311 1.00 51.62 363 ARG A CA 1
ATOM 2880 C C . ARG A 1 363 ? 34.377 10.094 20.315 1.00 51.62 363 ARG A C 1
ATOM 2882 O O . ARG A 1 363 ? 33.739 10.036 19.277 1.00 51.62 363 ARG A O 1
ATOM 2889 N N . GLU A 1 364 ? 35.179 11.111 20.609 1.00 50.72 364 GLU A N 1
ATOM 2890 C CA . GLU A 1 364 ? 35.340 12.316 19.777 1.00 50.72 364 GLU A CA 1
ATOM 2891 C C . GLU A 1 364 ? 36.272 12.076 18.583 1.00 50.72 364 GLU A C 1
ATOM 2893 O O . GLU A 1 364 ? 36.190 12.768 17.575 1.00 50.72 364 GLU A O 1
ATOM 2898 N N . THR A 1 365 ? 37.132 11.056 18.664 1.00 51.81 365 THR A N 1
ATOM 2899 C CA . THR A 1 365 ? 38.008 10.624 17.560 1.00 51.81 365 THR A CA 1
ATOM 2900 C C . THR A 1 365 ? 37.310 9.696 16.561 1.00 51.81 365 THR A C 1
ATOM 2902 O O . THR A 1 365 ? 37.873 9.386 15.511 1.00 51.81 365 THR A O 1
ATOM 2905 N N . LEU A 1 366 ? 36.088 9.244 16.857 1.00 54.41 366 LEU A N 1
ATOM 2906 C CA . LEU A 1 366 ? 35.278 8.428 15.957 1.00 54.41 366 LEU A CA 1
ATOM 2907 C C . LEU A 1 366 ? 34.318 9.343 15.185 1.00 54.41 366 LEU A C 1
ATOM 2909 O O . LEU A 1 366 ? 33.317 9.802 15.726 1.00 54.41 366 LEU A O 1
ATOM 2913 N N . ALA A 1 367 ? 34.627 9.612 13.916 1.00 49.00 367 ALA A N 1
ATOM 2914 C CA . ALA A 1 367 ? 33.733 10.356 13.036 1.00 49.00 367 ALA A CA 1
ATOM 2915 C C . ALA A 1 367 ? 32.480 9.518 12.706 1.00 49.00 367 ALA A C 1
ATOM 2917 O O . ALA A 1 367 ? 32.594 8.406 12.186 1.00 49.00 367 ALA A O 1
ATOM 2918 N N . GLY A 1 368 ? 31.293 10.065 12.987 1.00 57.38 368 GLY A N 1
ATOM 2919 C CA . GLY A 1 368 ? 29.999 9.463 12.646 1.00 57.38 368 GLY A CA 1
ATOM 2920 C C . GLY A 1 368 ? 29.403 8.519 13.708 1.00 57.38 368 GLY A C 1
ATOM 2921 O O . GLY A 1 368 ? 29.944 8.372 14.806 1.00 57.38 368 GLY A O 1
ATOM 2922 N N . PRO A 1 369 ? 28.244 7.891 13.421 1.00 53.41 369 PRO A N 1
ATOM 2923 C CA . PRO A 1 369 ? 27.617 6.922 14.319 1.00 53.41 369 PRO A CA 1
ATOM 2924 C C . PRO A 1 369 ? 28.574 5.757 14.606 1.00 53.41 369 PRO A C 1
ATOM 2926 O O . PRO A 1 369 ? 29.197 5.232 13.684 1.00 53.41 369 PRO A O 1
ATOM 2929 N N . LEU A 1 370 ? 28.683 5.335 15.874 1.00 50.19 370 LEU A N 1
ATOM 2930 C CA . LEU A 1 370 ? 29.571 4.234 16.264 1.00 50.19 370 LEU A CA 1
ATOM 2931 C C . LEU A 1 370 ? 29.259 2.985 15.415 1.00 50.19 370 LEU A C 1
ATOM 2933 O O . LEU A 1 370 ? 28.116 2.515 15.450 1.00 50.19 370 LEU A O 1
ATOM 2937 N N . PRO A 1 371 ? 30.235 2.425 14.673 1.00 55.66 371 PRO A N 1
ATOM 2938 C CA . PRO A 1 371 ? 30.014 1.186 13.943 1.00 55.66 371 PRO A CA 1
ATOM 2939 C C . PRO A 1 371 ? 29.628 0.085 14.935 1.00 55.66 371 PRO A C 1
ATOM 2941 O O . PRO A 1 371 ? 30.090 0.088 16.079 1.00 55.66 371 PRO A O 1
ATOM 2944 N N . THR A 1 372 ? 28.790 -0.868 14.514 1.00 55.03 372 THR A N 1
ATOM 2945 C CA . THR A 1 372 ? 28.358 -2.015 15.334 1.00 55.03 372 THR A CA 1
ATOM 2946 C C . THR A 1 372 ? 29.521 -2.991 15.541 1.00 55.03 372 THR A C 1
ATOM 2948 O O . THR A 1 372 ? 29.545 -4.098 15.007 1.00 55.03 372 THR A O 1
ATOM 2951 N N . ALA A 1 373 ? 30.550 -2.551 16.255 1.00 55.81 373 ALA A N 1
ATOM 2952 C CA . ALA A 1 373 ? 31.776 -3.283 16.487 1.00 55.81 373 ALA A CA 1
ATOM 2953 C C . ALA A 1 373 ? 31.633 -4.142 17.746 1.00 55.81 373 ALA A C 1
ATOM 2955 O O . ALA A 1 373 ? 31.292 -3.662 18.823 1.00 55.81 373 ALA A O 1
ATOM 2956 N N . THR A 1 374 ? 31.934 -5.431 17.620 1.00 56.81 374 THR A N 1
ATOM 2957 C CA . THR A 1 374 ? 31.756 -6.430 18.686 1.00 56.81 374 THR A CA 1
ATOM 2958 C C . THR A 1 374 ? 32.818 -6.337 19.800 1.00 56.81 374 THR A C 1
ATOM 2960 O O . THR A 1 374 ? 32.715 -7.032 20.805 1.00 56.81 374 THR A O 1
ATOM 2963 N N . SER A 1 375 ? 33.865 -5.511 19.645 1.00 72.44 375 SER A N 1
ATOM 2964 C CA . SER A 1 375 ? 35.005 -5.437 20.575 1.00 72.44 375 SER A CA 1
ATOM 2965 C C . SER A 1 375 ? 35.638 -4.045 20.628 1.00 72.44 375 SER A C 1
ATOM 2967 O O . SER A 1 375 ? 35.783 -3.385 19.600 1.00 72.44 375 SER A O 1
ATOM 2969 N N . GLY A 1 376 ? 36.104 -3.633 21.814 1.00 72.62 376 GLY A N 1
ATOM 2970 C CA . GLY A 1 376 ? 36.771 -2.341 22.019 1.00 72.62 376 GLY A CA 1
ATOM 2971 C C . GLY A 1 376 ? 38.048 -2.176 21.190 1.00 72.62 376 GLY A C 1
ATOM 2972 O O . GLY A 1 376 ? 38.377 -1.072 20.770 1.00 72.62 376 GLY A O 1
ATOM 2973 N N . PHE A 1 377 ? 38.720 -3.282 20.854 1.00 78.50 377 PHE A N 1
ATOM 2974 C CA . PHE A 1 377 ? 39.857 -3.259 19.930 1.00 78.50 377 PHE A CA 1
ATOM 2975 C C . PHE A 1 377 ? 39.443 -2.863 18.503 1.00 78.50 377 PHE A C 1
ATOM 2977 O O . PHE A 1 377 ? 40.170 -2.140 17.832 1.00 78.50 377 PHE A O 1
ATOM 2984 N N . ALA A 1 378 ? 38.268 -3.290 18.035 1.00 74.06 378 ALA A N 1
ATOM 2985 C CA . ALA A 1 378 ? 37.792 -2.943 16.696 1.00 74.06 378 ALA A CA 1
ATOM 2986 C C . ALA A 1 378 ? 37.428 -1.451 16.587 1.00 74.06 378 ALA A C 1
ATOM 2988 O O . ALA A 1 378 ? 37.717 -0.825 15.569 1.00 74.06 378 ALA A O 1
ATOM 2989 N N . LEU A 1 379 ? 36.883 -0.861 17.659 1.00 75.06 379 LEU A N 1
ATOM 2990 C CA . LEU A 1 379 ? 36.668 0.589 17.754 1.00 75.06 379 LEU A CA 1
ATOM 2991 C C . LEU A 1 379 ? 37.997 1.357 17.732 1.00 75.06 379 LEU A C 1
ATOM 2993 O O . LEU A 1 379 ? 38.119 2.356 17.027 1.00 75.06 379 LEU A O 1
ATOM 2997 N N . PHE A 1 380 ? 39.013 0.849 18.431 1.00 80.00 380 PHE A N 1
ATOM 2998 C CA . PHE A 1 380 ? 40.354 1.432 18.428 1.00 80.00 380 PHE A CA 1
ATOM 2999 C C . PHE A 1 380 ? 41.015 1.399 17.040 1.00 80.00 380 PHE A C 1
ATOM 3001 O O . PHE A 1 380 ? 41.580 2.399 16.599 1.00 80.00 380 PHE A O 1
ATOM 3008 N N . VAL A 1 381 ? 40.903 0.277 16.317 1.00 79.69 381 VAL A N 1
ATOM 3009 C CA . VAL A 1 381 ? 41.383 0.160 14.928 1.00 79.69 381 VAL A CA 1
ATOM 3010 C C . VAL A 1 381 ? 40.688 1.185 14.032 1.00 79.69 381 VAL A C 1
ATOM 3012 O O . VAL A 1 381 ? 41.349 1.827 13.221 1.00 79.69 381 VAL A O 1
ATOM 3015 N N . HIS A 1 382 ? 39.375 1.366 14.190 1.00 75.06 382 HIS A N 1
ATOM 3016 C CA . HIS A 1 382 ? 38.605 2.321 13.396 1.00 75.06 382 HIS A CA 1
ATOM 3017 C C . HIS A 1 382 ? 39.024 3.773 13.667 1.00 75.06 382 HIS A C 1
ATOM 3019 O O . HIS A 1 382 ? 39.238 4.530 12.724 1.00 75.06 382 HIS A O 1
ATOM 3025 N N . ALA A 1 383 ? 39.216 4.141 14.936 1.00 78.31 383 ALA A N 1
ATOM 3026 C CA . ALA A 1 383 ? 39.661 5.480 15.323 1.00 78.31 383 ALA A CA 1
ATOM 3027 C C . ALA A 1 383 ? 41.062 5.814 14.788 1.00 78.31 383 ALA A C 1
ATOM 3029 O O . ALA A 1 383 ? 41.303 6.915 14.305 1.00 78.31 383 ALA A O 1
ATOM 3030 N N . LYS A 1 384 ? 41.991 4.851 14.832 1.00 77.25 384 LYS A N 1
ATOM 3031 C CA . LYS A 1 384 ? 43.379 5.044 14.383 1.00 77.25 384 LYS A CA 1
ATOM 3032 C C . LYS A 1 384 ? 43.596 4.799 12.888 1.00 77.25 384 LYS A C 1
ATOM 3034 O O . LYS A 1 384 ? 44.675 5.077 12.372 1.00 77.25 384 LYS A O 1
ATOM 3039 N N . LYS A 1 385 ? 42.575 4.324 12.169 1.00 78.56 385 LYS A N 1
ATOM 3040 C CA . LYS A 1 385 ? 42.647 4.015 10.734 1.00 78.56 385 LYS A CA 1
ATOM 3041 C C . LYS A 1 385 ? 43.104 5.213 9.903 1.00 78.56 385 LYS A C 1
ATOM 3043 O O . LYS A 1 385 ? 43.999 5.073 9.076 1.00 78.56 385 LYS A O 1
ATOM 3048 N N . HIS A 1 386 ? 42.500 6.377 10.132 1.00 76.06 386 HIS A N 1
ATOM 3049 C CA . HIS A 1 386 ? 42.812 7.591 9.377 1.00 76.06 386 HIS A CA 1
ATOM 3050 C C . HIS A 1 386 ? 44.230 8.103 9.661 1.00 76.06 386 HIS A C 1
ATOM 3052 O O . HIS A 1 386 ? 44.896 8.569 8.747 1.00 76.06 386 HIS A O 1
ATOM 3058 N N . GLU A 1 387 ? 44.730 7.929 10.886 1.00 77.88 387 GLU A N 1
ATOM 3059 C CA . GLU A 1 387 ? 46.098 8.300 11.272 1.00 77.88 387 GLU A CA 1
ATOM 3060 C C . GLU A 1 387 ? 47.149 7.397 10.596 1.00 77.88 387 GLU A C 1
ATOM 3062 O O . GLU A 1 387 ? 48.159 7.879 10.078 1.00 77.88 387 GLU A O 1
ATOM 3067 N N . PHE A 1 388 ? 46.891 6.087 10.507 1.00 80.12 388 PHE A N 1
ATOM 3068 C CA . PHE A 1 388 ? 47.791 5.168 9.799 1.00 80.12 388 PHE A CA 1
ATOM 3069 C C . PHE A 1 388 ? 47.778 5.375 8.285 1.00 80.12 388 PHE A C 1
ATOM 3071 O O . PHE A 1 388 ? 48.830 5.291 7.664 1.00 80.12 388 PHE A O 1
ATOM 3078 N N . LEU A 1 389 ? 46.622 5.678 7.691 1.00 76.81 389 LEU A N 1
ATOM 3079 C CA . LEU A 1 389 ? 46.534 5.964 6.255 1.00 76.81 389 LEU A CA 1
ATOM 3080 C C . LEU A 1 389 ? 47.088 7.348 5.891 1.00 76.81 389 LEU A C 1
ATOM 3082 O O . LEU A 1 389 ? 47.550 7.534 4.771 1.00 76.81 389 LEU A O 1
ATOM 3086 N N . ALA A 1 390 ? 47.085 8.304 6.824 1.00 79.81 390 ALA A N 1
ATOM 3087 C CA . ALA A 1 390 ? 47.726 9.604 6.628 1.00 79.81 390 ALA A CA 1
ATOM 3088 C C . ALA A 1 390 ? 49.261 9.510 6.641 1.00 79.81 390 ALA A C 1
ATOM 3090 O O . ALA A 1 390 ? 49.931 10.245 5.922 1.00 79.81 390 ALA A O 1
ATOM 3091 N N . THR A 1 391 ? 49.819 8.606 7.450 1.00 79.75 391 THR A N 1
ATOM 3092 C CA . THR A 1 391 ? 51.272 8.378 7.536 1.00 79.75 391 THR A CA 1
ATOM 3093 C C . THR A 1 391 ? 51.776 7.425 6.456 1.00 79.75 391 THR A C 1
ATOM 3095 O O . THR A 1 391 ? 52.848 7.640 5.898 1.00 79.75 391 THR A O 1
ATOM 3098 N N . GLU A 1 392 ? 50.998 6.395 6.124 1.00 81.94 392 GLU A N 1
ATOM 3099 C CA . GLU A 1 392 ? 51.327 5.412 5.093 1.00 81.94 392 GLU A CA 1
ATOM 3100 C C . GLU A 1 392 ? 50.090 5.107 4.224 1.00 81.94 392 GLU A C 1
ATOM 3102 O O . GLU A 1 392 ? 49.327 4.181 4.513 1.00 81.94 392 GLU A O 1
ATOM 3107 N N . PRO A 1 393 ? 49.885 5.853 3.121 1.00 79.94 393 PRO A N 1
ATOM 3108 C CA . PRO A 1 393 ? 48.679 5.745 2.288 1.00 79.94 393 PRO A CA 1
ATOM 3109 C C . PRO A 1 393 ? 48.524 4.408 1.553 1.00 79.94 393 PRO A C 1
ATOM 3111 O O . PRO A 1 393 ? 47.425 4.049 1.138 1.00 79.94 393 PRO A O 1
ATOM 3114 N N . HIS A 1 394 ? 49.618 3.660 1.386 1.00 78.62 394 HIS A N 1
ATOM 3115 C CA . HIS A 1 394 ? 49.650 2.392 0.646 1.00 78.62 394 HIS A CA 1
ATOM 3116 C C . HIS A 1 394 ? 49.348 1.161 1.515 1.00 78.62 394 HIS A C 1
ATOM 3118 O O . HIS A 1 394 ? 49.452 0.030 1.041 1.00 78.62 394 HIS A O 1
ATOM 3124 N N . LEU A 1 395 ? 49.009 1.358 2.791 1.00 77.25 395 LEU A N 1
ATOM 3125 C CA . LEU A 1 395 ? 48.852 0.264 3.739 1.00 77.25 395 LEU A CA 1
ATOM 3126 C C . LEU A 1 395 ? 47.550 -0.513 3.501 1.00 77.25 395 LEU A C 1
ATOM 3128 O O . LEU A 1 395 ? 46.457 0.059 3.485 1.00 77.25 395 LEU A O 1
ATOM 3132 N N . THR A 1 396 ? 47.649 -1.838 3.357 1.00 78.00 396 THR A N 1
ATOM 3133 C CA . THR A 1 396 ? 46.459 -2.685 3.215 1.00 78.00 396 THR A CA 1
ATOM 3134 C C . THR A 1 396 ? 45.700 -2.783 4.541 1.00 78.00 396 THR A C 1
ATOM 3136 O O . THR A 1 396 ? 46.245 -2.545 5.622 1.00 78.00 396 THR A O 1
ATOM 3139 N N . HIS A 1 397 ? 44.422 -3.169 4.489 1.00 72.25 397 HIS A N 1
ATOM 3140 C CA . HIS A 1 397 ? 43.604 -3.308 5.698 1.00 72.25 397 HIS A CA 1
ATOM 3141 C C . HIS A 1 397 ? 44.230 -4.261 6.736 1.00 72.25 397 HIS A C 1
ATOM 3143 O O . HIS A 1 397 ? 44.208 -3.963 7.929 1.00 72.25 397 HIS A O 1
ATOM 3149 N N . ASN A 1 398 ? 44.836 -5.368 6.293 1.00 73.31 398 ASN A N 1
ATOM 3150 C CA . ASN A 1 398 ? 45.484 -6.332 7.187 1.00 73.31 398 ASN A CA 1
ATOM 3151 C C . ASN A 1 398 ? 46.735 -5.744 7.856 1.00 73.31 398 ASN A C 1
ATOM 3153 O O . ASN A 1 398 ? 46.925 -5.908 9.062 1.00 73.31 398 ASN A O 1
ATOM 3157 N N . ASP A 1 399 ? 47.543 -4.993 7.111 1.00 79.38 399 ASP A N 1
ATOM 3158 C CA . ASP A 1 399 ? 48.747 -4.334 7.628 1.00 79.38 399 ASP A CA 1
ATOM 3159 C C . ASP A 1 399 ? 48.403 -3.248 8.661 1.00 79.38 399 ASP A C 1
ATOM 3161 O O . ASP A 1 399 ? 49.058 -3.120 9.701 1.00 79.38 399 ASP A O 1
ATOM 3165 N N . LEU A 1 400 ? 47.309 -2.520 8.427 1.00 80.38 400 LEU A N 1
ATOM 3166 C CA . LEU A 1 400 ? 46.757 -1.540 9.361 1.00 80.38 400 LEU A CA 1
ATOM 3167 C C . LEU A 1 400 ? 46.302 -2.203 10.666 1.00 80.38 400 LEU A C 1
ATOM 3169 O O . LEU A 1 400 ? 46.636 -1.729 11.754 1.00 80.38 400 LEU A O 1
ATOM 3173 N N . VAL A 1 401 ? 45.595 -3.334 10.578 1.00 79.31 401 VAL A N 1
ATOM 3174 C CA . VAL A 1 401 ? 45.171 -4.115 11.751 1.00 79.31 401 VAL A CA 1
ATOM 3175 C C . VAL A 1 401 ? 46.379 -4.655 12.523 1.00 79.31 401 VAL A C 1
ATOM 3177 O O . VAL A 1 401 ? 46.371 -4.632 13.756 1.00 79.31 401 VAL A O 1
ATOM 3180 N N . HIS A 1 402 ? 47.449 -5.083 11.845 1.00 83.44 402 HIS A N 1
ATOM 3181 C CA . HIS A 1 402 ? 48.683 -5.522 12.501 1.00 83.44 402 HIS A CA 1
ATOM 3182 C C . HIS A 1 402 ? 49.386 -4.386 13.257 1.00 83.44 402 HIS A C 1
ATOM 3184 O O . HIS A 1 402 ? 49.775 -4.579 14.416 1.00 83.44 402 HIS A O 1
ATOM 3190 N N . LYS A 1 403 ? 49.483 -3.186 12.669 1.00 80.81 403 LYS A N 1
ATOM 3191 C CA . LYS A 1 403 ? 50.029 -2.002 13.357 1.00 80.81 403 LYS A CA 1
ATOM 3192 C C . LYS A 1 403 ? 49.175 -1.578 14.545 1.00 80.81 403 LYS A C 1
ATOM 3194 O O . LYS A 1 403 ? 49.697 -1.401 15.647 1.00 80.81 403 LYS A O 1
ATOM 3199 N N . ALA A 1 404 ? 47.861 -1.517 14.355 1.00 81.25 404 ALA A N 1
ATOM 3200 C CA . ALA A 1 404 ? 46.916 -1.228 15.424 1.00 81.25 404 ALA A CA 1
ATOM 3201 C C . ALA A 1 404 ? 46.986 -2.278 16.547 1.00 81.25 404 ALA A C 1
ATOM 3203 O O . ALA A 1 404 ? 46.917 -1.927 17.720 1.00 81.25 404 ALA A O 1
ATOM 3204 N N . SER A 1 405 ? 47.193 -3.562 16.225 1.00 81.44 405 SER A N 1
ATOM 3205 C CA . SER A 1 405 ? 47.373 -4.637 17.212 1.00 81.44 405 SER A CA 1
ATOM 3206 C C . SER A 1 405 ? 48.657 -4.479 18.024 1.00 81.44 405 SER A C 1
ATOM 3208 O O . SER A 1 405 ? 48.652 -4.742 19.228 1.00 81.44 405 SER A O 1
ATOM 3210 N N . LYS A 1 406 ? 49.755 -4.044 17.393 1.00 86.25 406 LYS A N 1
ATOM 3211 C CA . LYS A 1 406 ? 51.030 -3.789 18.077 1.00 86.25 406 LYS A CA 1
ATOM 3212 C C . LYS A 1 406 ? 50.893 -2.632 19.069 1.00 86.25 406 LYS A C 1
ATOM 3214 O O . LYS A 1 406 ? 51.278 -2.788 20.225 1.00 86.25 406 LYS A O 1
ATOM 3219 N N . LEU A 1 407 ? 50.243 -1.544 18.650 1.00 80.75 407 LEU A N 1
ATOM 3220 C CA . LEU A 1 407 ? 49.951 -0.388 19.504 1.00 80.75 407 LEU A CA 1
ATOM 3221 C C . LEU A 1 407 ? 48.952 -0.723 20.617 1.00 80.75 407 LEU A C 1
ATOM 3223 O O . LEU A 1 407 ? 49.152 -0.368 21.772 1.00 80.75 407 LEU A O 1
ATOM 3227 N N . TRP A 1 408 ? 47.917 -1.503 20.318 1.00 80.44 408 TRP A N 1
ATOM 3228 C CA . TRP A 1 408 ? 46.958 -1.950 21.325 1.00 80.44 408 TRP A CA 1
ATOM 3229 C C . TRP A 1 408 ? 47.583 -2.852 22.392 1.00 80.44 408 TRP A C 1
ATOM 3231 O O . TRP A 1 408 ? 47.135 -2.867 23.535 1.00 80.44 408 TRP A O 1
ATOM 3241 N N . ARG A 1 409 ? 48.619 -3.630 22.063 1.00 81.62 409 ARG A N 1
ATOM 3242 C CA . ARG A 1 409 ? 49.338 -4.436 23.061 1.00 81.62 409 ARG A CA 1
ATOM 3243 C C . ARG A 1 409 ? 50.214 -3.577 23.967 1.00 81.62 409 ARG A C 1
ATOM 3245 O O . ARG A 1 409 ? 50.281 -3.897 25.149 1.00 81.62 409 ARG A O 1
ATOM 3252 N N . SER A 1 410 ? 50.802 -2.497 23.447 1.00 80.56 410 SER A N 1
ATOM 3253 C CA . SER A 1 410 ? 51.643 -1.576 24.222 1.00 80.56 410 SER A CA 1
ATOM 3254 C C . SER A 1 410 ? 50.867 -0.593 25.102 1.00 80.56 410 SER A C 1
ATOM 3256 O O . SER A 1 410 ? 51.453 -0.069 26.040 1.00 80.56 410 SER A O 1
ATOM 3258 N N . LEU A 1 411 ? 49.576 -0.355 24.838 1.00 78.50 411 LEU A N 1
ATOM 3259 C CA . LEU A 1 411 ? 48.730 0.469 25.713 1.00 78.50 411 LEU A CA 1
ATOM 3260 C C . LEU A 1 411 ? 48.586 -0.156 27.110 1.00 78.50 411 LEU A C 1
ATOM 3262 O O . LEU A 1 411 ? 48.530 -1.387 27.257 1.00 78.50 411 LEU A O 1
ATOM 3266 N N . ALA A 1 412 ? 48.452 0.687 28.126 1.00 77.06 412 ALA A N 1
ATOM 3267 C CA . ALA A 1 412 ? 48.200 0.268 29.497 1.00 77.06 412 ALA A CA 1
ATOM 3268 C C . ALA A 1 412 ? 46.725 -0.167 29.699 1.00 77.06 412 ALA A C 1
ATOM 3270 O O . ALA A 1 412 ? 45.856 0.135 28.874 1.00 77.06 412 ALA A O 1
ATOM 3271 N N . PRO A 1 413 ? 46.397 -0.940 30.755 1.00 71.88 413 PRO A N 1
ATOM 3272 C CA . PRO A 1 413 ? 45.029 -1.417 30.989 1.00 71.88 413 PRO A CA 1
ATOM 3273 C C . PRO A 1 413 ? 43.994 -0.290 31.135 1.00 71.88 413 PRO A C 1
ATOM 3275 O O . PRO A 1 413 ? 42.915 -0.385 30.553 1.00 71.88 413 PRO A O 1
ATOM 3278 N N . ASN A 1 414 ? 44.361 0.797 31.817 1.00 70.62 414 ASN A N 1
ATOM 3279 C CA . ASN A 1 414 ? 43.549 2.008 31.994 1.00 70.62 414 ASN A CA 1
ATOM 3280 C C . ASN A 1 414 ? 43.234 2.725 30.667 1.00 70.62 414 ASN A C 1
ATOM 3282 O O . ASN A 1 414 ? 42.171 3.313 30.521 1.00 70.62 414 ASN A O 1
ATOM 3286 N N . GLU A 1 415 ? 44.111 2.635 29.668 1.00 71.69 415 GLU A N 1
ATOM 3287 C CA . GLU A 1 415 ? 43.893 3.220 28.338 1.00 71.69 415 GLU A CA 1
ATOM 3288 C C . GLU A 1 415 ? 42.978 2.351 27.462 1.00 71.69 415 GLU A C 1
ATOM 3290 O O . GLU A 1 415 ? 42.360 2.846 26.520 1.00 71.69 415 GLU A O 1
ATOM 3295 N N . LYS A 1 416 ? 42.856 1.051 27.771 1.00 77.44 416 LYS A N 1
ATOM 3296 C CA . LYS A 1 416 ? 41.982 0.098 27.057 1.00 77.44 416 LYS A CA 1
ATOM 3297 C C . LYS A 1 416 ? 40.564 0.068 27.616 1.00 77.44 416 LYS A C 1
ATOM 3299 O O . LYS A 1 416 ? 39.642 -0.307 26.892 1.00 77.44 416 LYS A O 1
ATOM 3304 N N . GLU A 1 417 ? 40.386 0.414 28.888 1.00 72.75 417 GLU A N 1
ATOM 3305 C CA . GLU A 1 417 ? 39.089 0.420 29.574 1.00 72.75 417 GLU A CA 1
ATOM 3306 C C . GLU A 1 417 ? 38.030 1.302 28.893 1.00 72.75 417 GLU A C 1
ATOM 3308 O O . GLU A 1 417 ? 36.936 0.790 28.643 1.00 72.75 417 GLU A O 1
ATOM 3313 N N . PRO A 1 418 ? 38.320 2.549 28.472 1.00 73.69 418 PRO A N 1
ATOM 3314 C CA . PRO A 1 418 ? 37.351 3.393 27.769 1.00 73.69 418 PRO A CA 1
ATOM 3315 C C . PRO A 1 418 ? 36.797 2.740 26.495 1.00 73.69 418 PRO A C 1
ATOM 3317 O O . PRO A 1 418 ? 35.592 2.752 26.250 1.00 73.69 418 PRO A O 1
ATOM 3320 N N . TRP A 1 419 ? 37.663 2.087 25.715 1.00 74.25 419 TRP A N 1
ATOM 3321 C CA . TRP A 1 419 ? 37.283 1.375 24.492 1.00 74.25 419 TRP A CA 1
ATOM 3322 C C . TRP A 1 419 ? 36.444 0.123 24.769 1.00 74.25 419 TRP A C 1
ATOM 3324 O O . TRP A 1 419 ? 35.587 -0.235 23.964 1.00 74.25 419 TRP A O 1
ATOM 3334 N N . ARG A 1 420 ? 36.667 -0.557 25.901 1.00 75.94 420 ARG A N 1
ATOM 3335 C CA . ARG A 1 420 ? 35.857 -1.712 26.330 1.00 75.94 420 ARG A CA 1
ATOM 3336 C C . ARG A 1 420 ? 34.491 -1.277 26.859 1.00 75.94 420 ARG A C 1
ATOM 3338 O O . ARG A 1 420 ? 33.493 -1.917 26.538 1.00 75.94 420 ARG A O 1
ATOM 3345 N N . ASN A 1 421 ? 34.441 -0.173 27.599 1.00 72.44 421 ASN A N 1
ATOM 3346 C CA . ASN A 1 421 ? 33.211 0.380 28.165 1.00 72.44 421 ASN A CA 1
ATOM 3347 C C . ASN A 1 421 ? 32.271 0.923 27.078 1.00 72.44 421 ASN A C 1
ATOM 3349 O O . ASN A 1 421 ? 31.056 0.788 27.204 1.00 72.44 421 ASN A O 1
ATOM 3353 N N . LEU A 1 422 ? 32.816 1.428 25.962 1.00 65.94 422 LEU A N 1
ATOM 3354 C CA . LEU A 1 422 ? 32.036 1.812 24.777 1.00 65.94 422 LEU A CA 1
ATOM 3355 C C . LEU A 1 422 ? 31.245 0.645 24.153 1.00 65.94 422 LEU A C 1
ATOM 3357 O O . LEU A 1 422 ? 30.234 0.887 23.500 1.00 65.94 422 LEU A O 1
ATOM 3361 N N . VAL A 1 423 ? 31.657 -0.607 24.383 1.00 63.75 423 VAL A N 1
ATOM 3362 C CA . VAL A 1 423 ? 30.934 -1.811 23.931 1.00 63.75 423 VAL A CA 1
ATOM 3363 C C . VAL A 1 423 ? 29.871 -2.265 24.946 1.00 63.75 423 VAL A C 1
ATOM 3365 O O . VAL A 1 423 ? 28.936 -2.966 24.573 1.00 63.75 423 VAL A O 1
ATOM 3368 N N . GLN A 1 424 ? 29.980 -1.866 26.222 1.00 52.38 424 GLN A N 1
ATOM 3369 C CA . GLN A 1 424 ? 29.098 -2.309 27.316 1.00 52.38 424 GLN A CA 1
ATOM 3370 C C . GLN A 1 424 ? 27.945 -1.346 27.658 1.00 52.38 424 GLN A C 1
ATOM 3372 O O . GLN A 1 424 ? 27.186 -1.624 28.588 1.00 52.38 424 GLN A O 1
ATOM 3377 N N . ALA A 1 425 ? 27.760 -0.242 26.927 1.00 43.50 425 ALA A N 1
ATOM 3378 C CA . ALA A 1 425 ? 26.583 0.610 27.116 1.00 43.50 425 ALA A CA 1
ATOM 3379 C C . ALA A 1 425 ? 25.290 -0.217 26.890 1.00 43.50 425 ALA A C 1
ATOM 3381 O O . ALA A 1 425 ? 25.159 -0.880 25.857 1.00 43.50 425 ALA A O 1
ATOM 3382 N N . PRO A 1 426 ? 24.350 -0.250 27.855 1.00 40.59 426 PRO A N 1
ATOM 3383 C CA . PRO A 1 426 ? 23.405 -1.352 27.981 1.00 40.59 426 PRO A CA 1
ATOM 3384 C C . PRO A 1 426 ? 22.279 -1.280 26.947 1.00 40.59 426 PRO A C 1
ATOM 3386 O O . PRO A 1 426 ? 21.401 -0.420 27.014 1.00 40.59 426 PRO A O 1
ATOM 3389 N N . VAL A 1 427 ? 22.233 -2.273 26.058 1.00 38.12 427 VAL A N 1
ATOM 3390 C CA . VAL A 1 427 ? 20.960 -2.769 25.525 1.00 38.12 427 VAL A CA 1
ATOM 3391 C C . VAL A 1 427 ? 20.287 -3.517 26.674 1.00 38.12 427 VAL A C 1
ATOM 3393 O O . VAL A 1 427 ? 20.820 -4.498 27.192 1.00 38.12 427 VAL A O 1
ATOM 3396 N N . THR A 1 428 ? 19.144 -3.013 27.129 1.00 33.50 428 THR A N 1
ATOM 3397 C CA . THR A 1 428 ? 18.356 -3.625 28.198 1.00 33.50 428 THR A CA 1
ATOM 3398 C C . THR A 1 428 ? 17.991 -5.072 27.856 1.00 33.50 428 THR A C 1
ATOM 3400 O O . THR A 1 428 ? 17.627 -5.419 26.734 1.00 33.50 428 THR A O 1
ATOM 3403 N N . ALA A 1 429 ? 18.159 -5.927 28.861 1.00 39.94 429 ALA A N 1
ATOM 3404 C CA . ALA A 1 429 ? 18.180 -7.376 28.773 1.00 39.94 429 ALA A CA 1
ATOM 3405 C C . ALA A 1 429 ? 16.881 -8.013 28.244 1.00 39.94 429 ALA A C 1
ATOM 3407 O O . ALA A 1 429 ? 15.798 -7.790 28.782 1.00 39.94 429 ALA A O 1
ATOM 3408 N N . ALA A 1 430 ? 17.020 -8.939 27.292 1.00 29.84 430 ALA A N 1
ATOM 3409 C CA . ALA A 1 430 ? 16.066 -10.019 27.068 1.00 29.84 430 ALA A CA 1
ATOM 3410 C C . ALA A 1 430 ? 16.819 -11.310 26.705 1.00 29.84 430 ALA A C 1
ATOM 3412 O O . ALA A 1 430 ? 17.803 -11.305 25.972 1.00 29.84 430 ALA A O 1
ATOM 3413 N N . LYS A 1 431 ? 16.364 -12.400 27.321 1.00 31.86 431 LYS A N 1
ATOM 3414 C CA . LYS A 1 431 ? 17.001 -13.713 27.469 1.00 31.86 431 LYS A CA 1
ATOM 3415 C C . LYS A 1 431 ? 17.571 -14.333 26.187 1.00 31.86 431 LYS A C 1
ATOM 3417 O O . LYS A 1 431 ? 16.964 -14.297 25.123 1.00 31.86 431 LYS A O 1
ATOM 3422 N N . LYS A 1 432 ? 18.677 -15.053 26.390 1.00 34.41 432 LYS A N 1
ATOM 3423 C CA . LYS A 1 432 ? 19.221 -16.109 25.528 1.00 34.41 432 LYS A CA 1
ATOM 3424 C C . LYS A 1 432 ? 18.105 -17.119 25.204 1.00 34.41 432 LYS A C 1
ATOM 3426 O O . LYS A 1 432 ? 17.666 -17.845 26.092 1.00 34.41 432 LYS A O 1
ATOM 3431 N N . VAL A 1 433 ? 17.632 -17.134 23.959 1.00 33.12 433 VAL A N 1
ATOM 3432 C CA . VAL A 1 433 ? 16.779 -18.195 23.404 1.00 33.12 433 VAL A CA 1
ATOM 3433 C C . VAL A 1 433 ? 17.616 -18.934 22.367 1.00 33.12 433 VAL A C 1
ATOM 3435 O O . VAL A 1 433 ? 18.158 -18.322 21.448 1.00 33.12 433 VAL A O 1
ATOM 3438 N N . GLU A 1 434 ? 17.767 -20.240 22.571 1.00 31.52 434 GLU A N 1
ATOM 3439 C CA . GLU A 1 434 ? 18.379 -21.177 21.631 1.00 31.52 434 GLU A CA 1
ATOM 3440 C C . GLU A 1 434 ? 17.734 -21.084 20.244 1.00 31.52 434 GLU A C 1
ATOM 3442 O O . GLU A 1 434 ? 16.512 -21.099 20.086 1.00 31.52 434 GLU A O 1
ATOM 3447 N N . LEU A 1 435 ? 18.589 -20.993 19.230 1.00 31.38 435 LEU A N 1
ATOM 3448 C CA . LEU A 1 435 ? 18.228 -20.806 17.832 1.00 31.38 435 LEU A CA 1
ATOM 3449 C C . LEU A 1 435 ? 17.817 -22.140 17.199 1.00 31.38 435 LEU A C 1
ATOM 3451 O O . LEU A 1 435 ? 18.667 -22.966 16.883 1.00 31.38 435 LEU A O 1
ATOM 3455 N N . THR A 1 436 ? 16.514 -22.339 16.988 1.00 31.12 436 THR A N 1
ATOM 3456 C CA . THR A 1 436 ? 15.957 -23.531 16.313 1.00 31.12 436 THR A CA 1
ATOM 3457 C C . THR A 1 436 ? 14.830 -23.196 15.323 1.00 31.12 436 THR A C 1
ATOM 3459 O O . THR A 1 436 ? 13.855 -23.935 15.205 1.00 31.12 436 THR A O 1
ATOM 3462 N N . SER A 1 437 ? 14.924 -22.090 14.571 1.00 32.16 437 SER A N 1
ATOM 3463 C CA . SER A 1 437 ? 13.915 -21.777 13.543 1.00 32.16 437 SER A CA 1
ATOM 3464 C C . SER A 1 437 ? 14.460 -21.033 12.322 1.00 32.16 437 SER A C 1
ATOM 3466 O O . SER A 1 437 ? 15.241 -20.087 12.424 1.00 32.16 437 SER A O 1
ATOM 3468 N N . LEU A 1 438 ? 13.974 -21.478 11.162 1.00 34.84 438 LEU A N 1
ATOM 3469 C CA . LEU A 1 438 ? 14.307 -21.123 9.783 1.00 34.84 438 LEU A CA 1
ATOM 3470 C C . LEU A 1 438 ? 13.803 -19.719 9.363 1.00 34.84 438 LEU A C 1
ATOM 3472 O O . LEU A 1 438 ? 13.283 -19.563 8.265 1.00 34.84 438 LEU A O 1
ATOM 3476 N N . ASP A 1 439 ? 13.939 -18.712 10.229 1.00 38.28 439 ASP A N 1
ATOM 3477 C CA . ASP A 1 439 ? 13.632 -17.296 9.932 1.00 38.28 439 ASP A CA 1
ATOM 3478 C C . ASP A 1 439 ? 14.895 -16.404 9.915 1.00 38.28 439 ASP A C 1
ATOM 3480 O O . ASP A 1 439 ? 14.842 -15.246 9.508 1.00 38.28 439 ASP A O 1
ATOM 3484 N N . GLN A 1 440 ? 16.068 -16.938 10.285 1.00 39.34 440 GLN A N 1
ATOM 3485 C CA . GLN A 1 440 ? 17.340 -16.193 10.310 1.00 39.34 440 GLN A CA 1
ATOM 3486 C C . GLN A 1 440 ? 18.100 -16.130 8.971 1.00 39.34 440 GLN A C 1
ATOM 3488 O O . GLN A 1 440 ? 19.217 -15.624 8.927 1.00 39.34 440 GLN A O 1
ATOM 3493 N N . LEU A 1 441 ? 17.509 -16.588 7.864 1.00 33.84 441 LEU A N 1
ATOM 3494 C CA . LEU A 1 441 ? 18.121 -16.487 6.529 1.00 33.84 441 LEU A CA 1
ATOM 3495 C C . LEU A 1 441 ? 17.617 -15.299 5.690 1.00 33.84 441 LEU A C 1
ATOM 3497 O O . LEU A 1 441 ? 17.985 -15.184 4.524 1.00 33.84 441 LEU A O 1
ATOM 3501 N N . ASN A 1 442 ? 16.828 -14.380 6.256 1.00 34.03 442 ASN A N 1
ATOM 3502 C CA . ASN A 1 442 ? 16.400 -13.170 5.545 1.00 34.03 442 ASN A CA 1
ATOM 3503 C C . ASN A 1 442 ? 17.384 -12.005 5.741 1.00 34.03 442 ASN A C 1
ATOM 3505 O O . ASN A 1 442 ? 17.108 -11.005 6.400 1.00 34.03 442 ASN A O 1
ATOM 3509 N N . LEU A 1 443 ? 18.548 -12.136 5.107 1.00 41.03 443 LEU A N 1
ATOM 3510 C CA . LEU A 1 443 ? 19.508 -11.058 4.889 1.00 41.03 443 LEU A CA 1
ATOM 3511 C C . LEU A 1 443 ? 19.018 -10.155 3.741 1.00 41.03 443 LEU A C 1
ATOM 3513 O O . LEU A 1 443 ? 19.539 -10.261 2.637 1.00 41.03 443 LEU A O 1
ATOM 3517 N N . MET A 1 444 ? 17.982 -9.324 3.933 1.00 30.05 444 MET A N 1
ATOM 3518 C CA . MET A 1 444 ? 17.572 -8.355 2.890 1.00 30.05 444 MET A CA 1
ATOM 3519 C C . MET A 1 444 ? 16.689 -7.173 3.341 1.00 30.05 444 MET A C 1
ATOM 3521 O O . MET A 1 444 ? 16.061 -6.556 2.485 1.00 30.05 444 MET A O 1
ATOM 3525 N N . ASP A 1 445 ? 16.661 -6.792 4.624 1.00 35.44 445 ASP A N 1
ATOM 3526 C CA . ASP A 1 445 ? 15.813 -5.665 5.085 1.00 35.44 445 ASP A CA 1
ATOM 3527 C C . ASP A 1 445 ? 16.587 -4.422 5.569 1.00 35.44 445 ASP A C 1
ATOM 3529 O O . ASP A 1 445 ? 16.092 -3.638 6.370 1.00 35.44 445 ASP A O 1
ATOM 3533 N N . GLY A 1 446 ? 17.812 -4.224 5.070 1.00 37.12 446 GLY A N 1
ATOM 3534 C CA . GLY A 1 446 ? 18.649 -3.054 5.385 1.00 37.12 446 GLY A CA 1
ATOM 3535 C C . GLY A 1 446 ? 19.240 -2.336 4.168 1.00 37.12 446 GLY A C 1
ATOM 3536 O O . GLY A 1 446 ? 20.195 -1.589 4.319 1.00 37.12 446 GLY A O 1
ATOM 3537 N N . LEU A 1 447 ? 18.724 -2.588 2.960 1.00 32.03 447 LEU A N 1
ATOM 3538 C CA . LEU A 1 447 ? 19.298 -2.091 1.699 1.00 32.03 447 LEU A CA 1
ATOM 3539 C C . LEU A 1 447 ? 18.434 -1.004 1.035 1.00 32.03 447 LEU A C 1
ATOM 3541 O O . LEU A 1 447 ? 18.290 -0.983 -0.185 1.00 32.03 447 LEU A O 1
ATOM 3545 N N . TRP A 1 448 ? 17.802 -0.152 1.841 1.00 37.56 448 TRP A N 1
ATOM 3546 C CA . TRP A 1 448 ? 17.061 1.018 1.370 1.00 37.56 448 TRP A CA 1
ATOM 3547 C C . TRP A 1 448 ? 17.137 2.126 2.417 1.00 37.56 448 TRP A C 1
ATOM 3549 O O . TRP A 1 448 ? 16.169 2.347 3.132 1.00 37.56 448 TRP A O 1
ATOM 3559 N N . ASP A 1 449 ? 18.300 2.752 2.546 1.00 27.80 449 ASP A N 1
ATOM 3560 C CA . ASP A 1 449 ? 18.432 4.199 2.738 1.00 27.80 449 ASP A CA 1
ATOM 3561 C C . ASP A 1 449 ? 19.919 4.573 2.527 1.00 27.80 449 ASP A C 1
ATOM 3563 O O . ASP A 1 449 ? 20.802 3.803 2.903 1.00 27.80 449 ASP A O 1
ATOM 3567 N N . ASP A 1 450 ? 20.131 5.719 1.868 1.00 28.47 450 ASP A N 1
ATOM 3568 C CA . ASP A 1 450 ? 21.379 6.378 1.416 1.00 28.47 450 ASP A CA 1
ATOM 3569 C C . ASP A 1 450 ? 21.941 5.887 0.049 1.00 28.47 450 ASP A C 1
ATOM 3571 O O . ASP A 1 450 ? 22.064 4.693 -0.202 1.00 28.47 450 ASP A O 1
ATOM 3575 N N . GLU A 1 451 ? 22.250 6.721 -0.958 1.00 30.97 451 GLU A N 1
ATOM 3576 C CA . GLU A 1 451 ? 22.586 8.152 -0.949 1.00 30.97 451 GLU A CA 1
ATOM 3577 C C . GLU A 1 451 ? 22.580 8.784 -2.376 1.00 30.97 451 GLU A C 1
ATOM 3579 O O . GLU A 1 451 ? 22.598 8.075 -3.384 1.00 30.97 451 GLU A O 1
ATOM 3584 N N . ALA A 1 452 ? 22.631 10.125 -2.401 1.00 31.02 452 ALA A N 1
ATOM 3585 C CA . ALA A 1 452 ? 23.320 11.015 -3.355 1.00 31.02 452 ALA A CA 1
ATOM 3586 C C . ALA A 1 452 ? 22.744 11.344 -4.760 1.00 31.02 452 ALA A C 1
ATOM 3588 O O . ALA A 1 452 ? 22.611 10.516 -5.661 1.00 31.02 452 ALA A O 1
ATOM 3589 N N . HIS A 1 453 ? 22.490 12.650 -4.941 1.00 29.89 453 HIS A N 1
ATOM 3590 C CA . HIS A 1 453 ? 22.468 13.369 -6.221 1.00 29.89 453 HIS A CA 1
ATOM 3591 C C . HIS A 1 453 ? 23.903 13.590 -6.753 1.00 29.89 453 HIS A C 1
ATOM 3593 O O . HIS A 1 453 ? 24.835 13.606 -5.951 1.00 29.89 453 HIS A O 1
ATOM 3599 N N . PRO A 1 454 ? 24.084 13.793 -8.075 1.00 33.41 454 PRO A N 1
ATOM 3600 C CA . PRO A 1 454 ? 25.386 13.933 -8.718 1.00 33.41 454 PRO A CA 1
ATOM 3601 C C . PRO A 1 454 ? 25.803 15.394 -8.971 1.00 33.41 454 PRO A C 1
ATOM 3603 O O . PRO A 1 454 ? 24.991 16.236 -9.349 1.00 33.41 454 PRO A O 1
ATOM 3606 N N . GLY A 1 455 ? 27.106 15.617 -8.856 1.00 28.91 455 GLY A N 1
ATOM 3607 C CA . GLY A 1 455 ? 27.920 16.749 -9.305 1.00 28.91 455 GLY A CA 1
ATOM 3608 C C . GLY A 1 455 ? 29.310 16.469 -8.729 1.00 28.91 455 GLY A C 1
ATOM 3609 O O . GLY A 1 455 ? 29.399 16.036 -7.588 1.00 28.91 455 GLY A O 1
ATOM 3610 N N . ASP A 1 456 ? 30.434 16.561 -9.410 1.00 27.11 456 ASP A N 1
ATOM 3611 C CA . ASP A 1 456 ? 30.830 17.142 -10.680 1.00 27.11 456 ASP A CA 1
ATOM 3612 C C . ASP A 1 456 ? 32.223 16.524 -10.921 1.00 27.11 456 ASP A C 1
ATOM 3614 O O . ASP A 1 456 ? 33.012 16.465 -9.981 1.00 27.11 456 ASP A O 1
ATOM 3618 N N . ASP A 1 457 ? 32.506 16.003 -12.112 1.00 30.86 457 ASP A N 1
ATOM 3619 C CA . ASP A 1 457 ? 33.882 15.713 -12.531 1.00 30.86 457 ASP A CA 1
ATOM 3620 C C . ASP A 1 457 ? 33.995 16.124 -13.997 1.00 30.86 457 ASP A C 1
ATOM 3622 O O . ASP A 1 457 ? 33.719 15.379 -14.944 1.00 30.86 457 ASP A O 1
ATOM 3626 N N . SER A 1 458 ? 34.339 17.401 -14.125 1.00 30.42 458 SER A N 1
ATOM 3627 C CA . SER A 1 458 ? 35.114 17.982 -15.205 1.00 30.42 458 SER A CA 1
ATOM 3628 C C . SER A 1 458 ? 36.247 17.044 -15.638 1.00 30.42 458 SER A C 1
ATOM 3630 O O . SER A 1 458 ? 37.182 16.766 -14.889 1.00 30.42 458 SER A O 1
ATOM 3632 N N . MET A 1 459 ? 36.176 16.590 -16.887 1.00 31.39 459 MET A N 1
ATOM 3633 C CA . MET A 1 459 ? 37.351 16.203 -17.655 1.00 31.39 459 MET A CA 1
ATOM 3634 C C . MET A 1 459 ? 37.243 16.892 -19.012 1.00 31.39 459 MET A C 1
ATOM 3636 O O . MET A 1 459 ? 36.631 16.377 -19.950 1.00 31.39 459 MET A O 1
ATOM 3640 N N . ASP A 1 460 ? 37.810 18.096 -19.061 1.00 36.06 460 ASP A N 1
ATOM 3641 C CA . ASP A 1 460 ? 38.094 18.835 -20.283 1.00 36.06 460 ASP A CA 1
ATOM 3642 C C . ASP A 1 460 ? 38.936 17.960 -21.221 1.00 36.06 460 ASP A C 1
ATOM 3644 O O . ASP A 1 460 ? 40.098 17.634 -20.958 1.00 36.06 460 ASP A O 1
ATOM 3648 N N . MET A 1 461 ? 38.313 17.558 -22.325 1.00 37.38 461 MET A N 1
ATOM 3649 C CA . MET A 1 461 ? 38.988 17.020 -23.495 1.00 37.38 461 MET A CA 1
ATOM 3650 C C . MET A 1 461 ? 39.464 18.201 -24.337 1.00 37.38 461 MET A C 1
ATOM 3652 O O . MET A 1 461 ? 38.678 19.051 -24.741 1.00 37.38 461 MET A O 1
ATOM 3656 N N . LEU A 1 462 ? 40.773 18.210 -24.550 1.00 38.47 462 LEU A N 1
ATOM 3657 C CA . LEU A 1 462 ? 41.567 19.184 -25.286 1.00 38.47 462 LEU A CA 1
ATOM 3658 C C . LEU A 1 462 ? 40.990 19.533 -26.669 1.00 38.47 462 LEU A C 1
ATOM 3660 O O . LEU A 1 462 ? 40.508 18.669 -27.401 1.00 38.47 462 LEU A O 1
ATOM 3664 N N . ASP A 1 463 ? 41.125 20.810 -27.021 1.00 37.97 463 ASP A N 1
ATOM 3665 C CA . ASP A 1 463 ? 40.616 21.435 -28.238 1.00 37.97 463 ASP A CA 1
ATOM 3666 C C . ASP A 1 463 ? 41.301 20.942 -29.527 1.00 37.97 463 ASP A C 1
ATOM 3668 O O . ASP A 1 463 ? 42.525 21.020 -29.690 1.00 37.97 463 ASP A O 1
ATOM 3672 N N . ASP A 1 464 ? 40.479 20.594 -30.521 1.00 42.91 464 ASP A N 1
ATOM 3673 C CA . ASP A 1 464 ? 40.843 20.198 -31.897 1.00 42.91 464 ASP A CA 1
ATOM 3674 C C . ASP A 1 464 ? 41.541 21.309 -32.725 1.00 42.91 464 ASP A C 1
ATOM 3676 O O . ASP A 1 464 ? 41.888 21.126 -33.892 1.00 42.91 464 ASP A O 1
ATOM 3680 N N . ALA A 1 465 ? 41.806 22.475 -32.126 1.00 47.91 465 ALA A N 1
ATOM 3681 C CA . ALA A 1 465 ? 42.552 23.579 -32.735 1.00 47.91 465 ALA A CA 1
ATOM 3682 C C . ALA A 1 465 ? 44.069 23.538 -32.447 1.00 47.91 465 ALA A C 1
ATOM 3684 O O . ALA A 1 465 ? 44.818 24.330 -33.018 1.00 47.91 465 ALA A O 1
ATOM 3685 N N . THR A 1 466 ? 44.550 22.600 -31.617 1.00 51.09 466 THR A N 1
ATOM 3686 C CA . THR A 1 466 ? 45.994 22.405 -31.349 1.00 51.09 466 THR A CA 1
ATOM 3687 C C . THR A 1 466 ? 46.619 21.193 -32.057 1.00 51.09 466 THR A C 1
ATOM 3689 O O . THR A 1 466 ? 47.840 21.051 -32.050 1.00 51.09 466 THR A O 1
ATOM 3692 N N . LEU A 1 467 ? 45.831 20.385 -32.782 1.00 45.00 467 LEU A N 1
ATOM 3693 C CA . LEU A 1 467 ? 46.313 19.238 -33.576 1.00 45.00 467 LEU A CA 1
ATOM 3694 C C . LEU A 1 467 ? 46.477 19.509 -35.087 1.00 45.00 467 LEU A C 1
ATOM 3696 O O . LEU A 1 467 ? 46.875 18.617 -35.831 1.00 45.00 467 LEU A O 1
ATOM 3700 N N . ALA A 1 468 ? 46.262 20.744 -35.554 1.00 41.81 468 ALA A N 1
ATOM 3701 C CA . ALA A 1 468 ? 46.440 21.118 -36.967 1.00 41.81 468 ALA A CA 1
ATOM 3702 C C . ALA A 1 468 ? 47.812 21.760 -37.300 1.00 41.81 468 ALA A C 1
ATOM 3704 O O . ALA A 1 468 ? 48.060 22.129 -38.448 1.00 41.81 468 ALA A O 1
ATOM 3705 N N . GLY A 1 469 ? 48.721 21.895 -36.325 1.00 50.03 469 GLY A N 1
ATOM 3706 C CA . GLY A 1 469 ? 50.008 22.596 -36.487 1.00 50.03 469 GLY A CA 1
ATOM 3707 C C . GLY A 1 469 ? 51.251 21.721 -36.708 1.00 50.03 469 GLY A C 1
ATOM 3708 O O . GLY A 1 469 ? 52.316 22.258 -36.994 1.00 50.03 469 GLY A O 1
ATOM 3709 N N . LEU A 1 470 ? 51.148 20.393 -36.594 1.00 42.09 470 LEU A N 1
ATOM 3710 C CA . LEU A 1 470 ? 52.304 19.476 -36.548 1.00 42.09 470 LEU A CA 1
ATOM 3711 C C . LEU A 1 470 ? 52.231 18.340 -37.587 1.00 42.09 470 LEU A C 1
ATOM 3713 O O . LEU A 1 470 ? 52.704 17.236 -37.355 1.00 42.09 470 LEU A O 1
ATOM 3717 N N . ALA A 1 471 ? 51.670 18.635 -38.763 1.00 44.75 471 ALA A N 1
ATOM 3718 C CA . ALA A 1 471 ? 51.740 17.781 -39.959 1.00 44.75 471 ALA A CA 1
ATOM 3719 C C . ALA A 1 471 ? 52.241 18.564 -41.194 1.00 44.75 471 ALA A C 1
ATOM 3721 O O . ALA A 1 471 ? 51.755 18.397 -42.311 1.00 44.75 471 ALA A O 1
ATOM 3722 N N . LYS A 1 472 ? 53.209 19.464 -40.974 1.00 48.22 472 LYS A N 1
ATOM 3723 C CA . LYS A 1 472 ? 54.041 20.100 -42.012 1.00 48.22 472 LYS A CA 1
ATOM 3724 C C . LYS A 1 472 ? 55.502 20.185 -41.552 1.00 48.22 472 LYS A C 1
ATOM 3726 O O . LYS A 1 472 ? 56.077 21.262 -41.475 1.00 48.22 472 LYS A O 1
ATOM 3731 N N . SER A 1 473 ? 56.099 19.037 -41.254 1.00 42.75 473 SER A N 1
ATOM 3732 C CA . SER A 1 473 ? 57.514 18.769 -41.533 1.00 42.75 473 SER A CA 1
ATOM 3733 C C . SER A 1 473 ? 57.761 17.271 -41.365 1.00 42.75 473 SER A C 1
ATOM 3735 O O . SER A 1 473 ? 57.596 16.770 -40.253 1.00 42.75 473 SER A O 1
ATOM 3737 N N . LEU A 1 474 ? 58.211 16.647 -42.460 1.00 38.44 474 LEU A N 1
ATOM 3738 C CA . LEU A 1 474 ? 58.452 15.216 -42.708 1.00 38.44 474 LEU A CA 1
ATOM 3739 C C . LEU A 1 474 ? 57.235 14.426 -43.194 1.00 38.44 474 LEU A C 1
ATOM 3741 O O . LEU A 1 474 ? 56.321 14.144 -42.392 1.00 38.44 474 LEU A O 1
#

Foldseek 3Di:
DDDDDDPPPDQDDQDALLVVQLVVVLVVVCVVCVPDDPVVSVVVSVVVLVVDDPVRSVVSRVSSVVSVVVSVVVVVVVVDDDPVPDDPVNVVVVPPDDDDPPPVVPPPDDDDDDDPPPPPPPDPCQLLVVLCVVCLVVLCVVPVPDDPVVSVVVSVVVVVVDDPVSSVVSVVVSVVVVVVVVVPPPPPLQQDDFDALLRVQLVVVCVVPVVDDSVVSSVVSVVVVVVDDPVVSVVSRVVSVVSNVVNVVSVVVDDDDPVVVVVVVVVPPPPPPPVPPPPPQQDDQDALLRVQCVVCCVVVVVDDPVVVVVVSVVCVVVDDPVRSVVSRVSSVVSVVVNVVSVVVVVVVVVDDDDDDDPDDQLVNLQPDDQPLDQALLVSQLRSCVVVVCVVPVPADPVNSSVVSVVVVVVDDPVVSVSSRVVNVPDPDDDDDDDDDDDPVPPPDDPSDDDDDDDDDDDDDDDDPVVVPPPPPDD

InterPro domains:
  IPR009071 High mobility group box domain [PF00505] (15-74)
  IPR009071 High mobility group box domain [PF00505] (122-182)
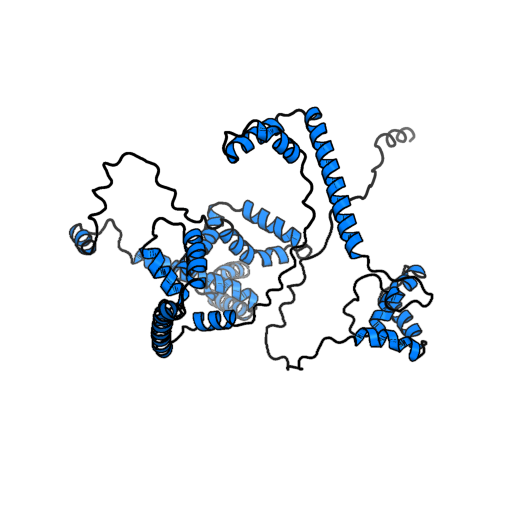  IPR009071 High mobility group box domain [PF00505] (191-254)
  IPR009071 High mobility group box domain [PF00505] (372-425)
  IPR009071 High mobility group box domain [PS50118] (11-79)
  IPR009071 High mobility group box domain [PS50118] (121-189)
  IPR009071 High mobility group box domain [PS50118] (191-255)
  IPR009071 High mobility group box domain [PS50118] (282-346)
  IPR009071 High mobility group box domain [SM00398] (10-80)
  IPR009071 High mobility group box domain [SM00398] (120-190)
  IPR009071 High mobility group box domain [SM00398] (191-256)
  IPR009071 High mobility group box domain [SM00398] (281-347)
  IPR009071 High mobility group box domain [SM00398] (370-440)
  IPR036910 High mobility group box domain superfamily [G3DSA:1.10.30.10] (15-77)
  IPR036910 High mobility group box domain superfamily [G3DSA:1.10.30.10] (118-183)
  IPR036910 High mobility group box domain superfamily [G3DSA:1.10.30.10] (184-271)
  IPR036910 High mobility group box domain superfamily [G3DSA:1.10.30.10] (272-358)
  IPR036910 High mobility group box domain superfamily [G3DSA:1.10.30.10] (375-423)
  IPR036910 High mobility group box domain superfamily [SSF47095] (11-74)
  IPR036910 High mobility group box domain superfamily [SSF47095] (119-177)

Sequence (474 aa):
MAKTTSTTSGVRPWRNAYLHFADGKRVEIVQAHPAWGNDAISRELGRLWKALLPSERAVWTNLAAYDRARYTAEAQVAATPSLLDMDLQSFMLTSSANGLDDAFSALDAQPTSPVVASLKRKHPNGAFFYFWRAQKAAVQAAHPTLLPQSLGKEMGRRWRALTRDEKQPWIALAAAEDAAAESSPKDSAAPKPPKHAFQLFLEQRRAANAHLSYNALTKESAALWRAMSSAEKTHFTHLAELEKARYEAEMRRYTPTRKSAKKRAAAMLPRTVVKKARRERAKYPKSAFVHYELENRRRYQDRPYNEYMVAIAKEWRELPETAKATWRALANDDVRRYEAEQAESDAGATTPETMSLNGASPRETLAGPLPTATSGFALFVHAKKHEFLATEPHLTHNDLVHKASKLWRSLAPNEKEPWRNLVQAPVTAAKKVELTSLDQLNLMDGLWDDEAHPGDDSMDMLDDATLAGLAKSL

Organism: Saprolegnia diclina (strain VS20) (NCBI:txid1156394)